Protein AF-0000000084688239 (afdb_homodimer)

Foldseek 3Di:
DDDDDDPLCVLLQAAPFDDPVDDFDLLLQAQAQEEEEVLLFFLNVLLLLSNVLSHHQYEYEEQPPVSQVVSQVVSCVVRVRPRYYYQYADLLDLVRVVVSQVVSLVSRPQSAHAEYELDWAAADQFCPVPQDDPPDPDGDDGDLPRLSGLAVSSVSSVVVLLVGLLVGPPDDFFHLPDDLSDNGHSEYEYEAAVLLVDPDPNHVSNSVSRVNSVVVLQVCSLACSLSRHFYEYEHEYQAPGPRDDPVRCVVCVVFDHFYSVQVSVVVSRRSSGSSRGSWYKYFTQQAQFDQPPVRDTDGDTDPVRPPGHHPSHRMDTDCSCCVVPPDPVSSVVSVVSSVD/DDDDDDPLCVLLQAAPFDDPPDDFDLLLQAQAQEEEEVLLDFLNVLLLLSNVLSHHQYEYEEQPPVSQVVSQVVSCVVRVRPRYYYQYADLLDLVRVVVSLVVSLVSRPQSAHAEYELDWAAADQFCPVPQDDPPDPDGDDGDLVRLSGLAVSSVSSVVVLLVGLLVGPPDDFFHLPDDLSDNGHSEYEYEAAVLLVDDDPNHVSNSVSRVNSVVVLQVCSLACSLSRHFYEYEHEYQAPGPRDDPVRCVVCVVFAHFYSVQVSVVVSRRSSGSSRGSWYKYFTQQAQFDQPPVRDTDGDTDPVRPPGHHPSHRMDTDCSCCVVPPDPVSSVVSVVSSVD

Radius of gyration: 24.52 Å; Cα contacts (8 Å, |Δi|>4): 1615; chains: 2; bounding box: 52×72×62 Å

InterPro domains:
  IPR002347 Short-chain dehydrogenase/reductase SDR [PF00106] (33-244)
  IPR002347 Short-chain dehydrogenase/reductase SDR [PR00081] (33-50)
  IPR002347 Short-chain dehydrogenase/reductase SDR [PR00081] (111-122)
  IPR002347 Short-chain dehydrogenase/reductase SDR [PR00081] (206-225)
  IPR002347 Short-chain dehydrogenase/reductase SDR [PR00081] (227-244)
  IPR020904 Short-chain dehydrogenase/reductase, conserved site [PS00061] (193-221)
  IPR036291 NAD(P)-binding domain superfamily [SSF51735] (30-275)

Secondary structure (DSSP, 8-state):
------HHHHHTTPPPPP-TTS---GGGGTT-EEEEETTTSHHHHHHHHHHHHTT-EEEEEES-HHHHHHHHHHHHHHH--S-EEEEE--TT-HHHHHHHHHHHHHH-TTSS-SEEEE---------TT----TT-SSPPPPP-HHHIIIIIHHHHHHHHHHHHGGG-TT-----TTS-TT-S---EEEEE--GGGTS--TT-HHHHHHHHHHHHHHHHHTTTGGGGT-EEEEEEE-SB--TTS-HHHHHHHHTT-PBPHHHHHHHHHHHHH-TT--S-EEEE-SS-EEEE-TTS-EEEE-GGGGTT----SSSEEEESTTTTTT--HHHHHHHHHHHH-/------HHHHHTTPPPPP-TTS---GGGGTT-EEEEETTTSHHHHHHHHHHHHTT-EEEEEES-HHHHHHHHHHHHHHH--S-EEEEE--TT-HHHHHHHHHHHHHH-TTSS-SEEEE---------TT----TTSSSPPPPP-HHHIIIIIHHHHHHHHHHHHGGG-TT-----TTS-TT-S---EEEEE--GGGTS--TT-HHHHHHHHHHHHHHHHHTTTGGGGT-EEEEEEE-SB--TTS-HHHHHHHGGG-PBPHHHHHHHHHHHHH-TT--S-EEEE-SS-EEEE-TTS-EEEE-GGGGTT----SSSEEEESTTTTTT--HHHHHHHHHHHH-

pLDDT: mean 81.35, std 19.25, range [36.06, 98.94]

Sequence (680 aa):
MTYQPNATQQIARQSPPVDLTRPCHDSWVKGRHILITGGASGFGAGFARRWAAAGASVVIGDVNSQNGEKLVHDLREQLGNPNVHFVRCDVTDWDSQVRFFKEAIKLSPHGGIDTVVANAGIAKEDCLAKPGDLGIDEPPRPDFQITDVNLYGVLYTVHLAMYYLPRNPGSTPSTPDRDPTTTRDRHILLIGSMASLAPICIQPQYSAAKHGVLGVFRSLRTSTFVEGVRTNMLCPYFIETPILTRPARVLLAGSGLGRVEDVVEAATRFTADSSICGRALCIGPPAKAMRAADGQLIPVFGDDAQDKSGPETGIWEVYGDDFEAVEAWTRRWVELLCTAMTYQPNATQQIARQSPPVDLTRPCHDSWVKGRHILITGGASGFGAGFARRWAAAGASVVIGDVNSQNGEKLVHDLREQLGNPNVHFVRCDVTDWDSQVRFFKEAIKLSPHGGIDTVVANAGIAKEDCLAKPGDLGIDEPPRPDFQITDVNLYGVLYTVHLAMYYLPRNPGSTPSTPDRDPTTTRDRHILLIGSMASLAPICIQPQYSAAKHGVLGVFRSLRTSTFVEGVRTNMLCPYFIETPILTRPARVLLAGSGLGRVEDVVEAATRFTADSSICGRALCIGPPAKAMRAADGQLIPVFGDDAQDKSGPETGIWEVYGDDFEAVEAWTRRWVELLCTA

Organism: Botryosphaeria parva (strain UCR-NP2) (NCBI:txid1287680)

Solvent-accessible surface area (backbone atoms only — not comparable to full-atom values): 33852 Å² total; per-residue (Å²): 131,81,89,74,78,52,72,54,32,56,67,30,38,42,29,75,81,85,60,83,83,53,88,74,58,63,63,29,32,33,72,21,32,34,39,27,32,33,18,50,42,67,65,29,29,48,42,50,52,53,44,42,71,32,47,18,28,33,36,30,21,20,71,52,52,68,51,24,48,51,52,31,53,51,47,30,68,73,63,70,43,82,50,48,42,62,39,67,21,44,54,69,37,69,68,36,41,52,50,38,53,53,50,45,32,71,68,26,93,72,62,30,42,21,32,40,31,46,50,42,64,66,56,73,92,51,48,48,80,50,46,64,71,84,84,50,96,62,69,66,82,72,81,52,62,45,33,35,34,37,27,53,12,40,52,52,49,47,24,52,42,50,55,44,28,69,62,16,63,91,41,64,67,49,39,41,82,42,67,35,65,50,53,55,35,23,38,40,39,41,58,45,25,41,41,37,76,42,57,32,52,65,26,35,46,53,14,14,14,23,10,15,42,46,19,32,49,44,4,40,29,41,40,33,47,81,59,14,36,30,33,36,36,37,19,50,28,65,46,81,37,92,44,52,50,69,73,56,44,62,67,38,59,79,62,52,55,16,56,61,66,56,49,38,50,53,50,44,44,55,67,18,34,51,22,62,18,48,47,33,38,33,29,31,36,64,26,26,17,37,64,35,63,38,48,44,68,37,60,26,50,67,83,70,17,72,84,37,79,31,63,71,51,34,61,46,77,44,76,80,53,53,60,75,71,43,42,57,60,34,41,50,45,36,54,47,58,71,73,100,131,81,88,75,77,52,72,55,31,57,67,30,38,42,29,76,81,85,62,84,85,52,87,73,59,63,63,27,33,33,70,20,30,35,39,27,32,33,17,49,44,67,65,28,31,48,42,50,54,54,43,40,71,32,49,18,28,34,37,28,21,18,71,53,52,68,51,24,48,51,52,32,51,51,47,29,68,73,63,71,42,83,50,48,43,62,41,67,21,43,54,69,36,68,69,36,42,51,49,37,53,54,51,45,33,73,68,26,94,72,61,30,40,20,31,40,33,47,50,41,66,66,56,71,92,51,49,50,79,50,44,64,72,83,84,50,97,62,71,66,83,71,82,54,63,45,31,34,35,37,27,53,14,40,52,54,50,47,24,52,42,52,54,45,28,68,62,15,62,90,41,62,67,50,38,42,82,43,65,34,66,50,52,56,37,22,37,40,39,40,58,45,24,41,42,37,77,42,58,33,55,65,26,35,45,54,13,13,15,23,10,14,42,46,19,31,49,46,4,41,30,41,40,32,47,81,60,15,36,30,33,35,36,38,19,51,26,65,45,81,37,91,44,52,49,68,74,54,45,62,68,39,60,77,61,52,54,16,55,64,66,56,50,38,49,54,50,45,45,56,66,20,32,52,21,62,18,48,47,32,38,35,28,29,35,65,26,27,18,37,64,37,68,20,50,43,68,36,60,26,48,67,83,69,18,74,86,37,80,32,63,73,51,35,60,47,75,46,76,81,54,53,60,74,69,43,41,56,61,35,42,50,46,37,54,46,57,71,72,99

Structure (mmCIF, N/CA/C/O backbone):
data_AF-0000000084688239-model_v1
#
loop_
_entity.id
_entity.type
_entity.pdbx_description
1 polymer 'Putative short chain alcohol dehydrogenase protein'
#
loop_
_atom_site.group_PDB
_atom_site.id
_atom_site.type_symbol
_atom_site.label_atom_id
_atom_site.label_alt_id
_atom_site.label_comp_id
_atom_site.label_asym_id
_atom_site.label_entity_id
_atom_site.label_seq_id
_atom_site.pdbx_PDB_ins_code
_atom_site.Cartn_x
_atom_site.Cartn_y
_atom_site.Cartn_z
_atom_site.occupancy
_atom_site.B_iso_or_equiv
_atom_site.auth_seq_id
_atom_site.auth_comp_id
_atom_site.auth_asym_id
_atom_site.auth_atom_id
_atom_site.pdbx_PDB_model_num
ATOM 1 N N . MET A 1 1 ? -0.02 -3.23 -34.844 1 37.38 1 MET A N 1
ATOM 2 C CA . MET A 1 1 ? 1.356 -2.811 -34.625 1 37.38 1 MET A CA 1
ATOM 3 C C . MET A 1 1 ? 2.072 -3.801 -33.688 1 37.38 1 MET A C 1
ATOM 5 O O . MET A 1 1 ? 1.479 -4.32 -32.75 1 37.38 1 MET A O 1
ATOM 9 N N . THR A 1 2 ? 3.062 -4.461 -34.125 1 55.75 2 THR A N 1
ATOM 10 C CA . THR A 1 2 ? 3.893 -5.461 -33.469 1 55.75 2 THR A CA 1
ATOM 11 C C . THR A 1 2 ? 4.434 -4.93 -32.156 1 55.75 2 THR A C 1
ATOM 13 O O . THR A 1 2 ? 4.934 -3.805 -32.062 1 55.75 2 THR A O 1
ATOM 16 N N . TYR A 1 3 ? 4.074 -5.543 -31.062 1 65.62 3 TYR A N 1
ATOM 17 C CA . TYR A 1 3 ? 4.594 -5.191 -29.734 1 65.62 3 TYR A CA 1
ATOM 18 C C . TYR A 1 3 ? 6.117 -5.16 -29.75 1 65.62 3 TYR A C 1
ATOM 20 O O . TYR A 1 3 ? 6.762 -6.109 -30.203 1 65.62 3 TYR A O 1
ATOM 28 N N . GLN A 1 4 ? 6.707 -3.955 -29.484 1 68.06 4 GLN A N 1
ATOM 29 C CA . GLN A 1 4 ? 8.148 -3.82 -29.328 1 68.06 4 GLN A CA 1
ATOM 30 C C . GLN A 1 4 ? 8.516 -3.365 -27.922 1 68.06 4 GLN A C 1
ATOM 32 O O . GLN A 1 4 ? 8.281 -2.209 -27.562 1 68.06 4 GLN A O 1
ATOM 37 N N . PRO A 1 5 ? 9.039 -4.375 -27.188 1 68.44 5 PRO A N 1
ATOM 38 C CA . PRO A 1 5 ? 9.391 -3.988 -25.812 1 68.44 5 PRO A CA 1
ATOM 39 C C . PRO A 1 5 ? 10.586 -3.031 -25.766 1 68.44 5 PRO A C 1
ATOM 41 O O . PRO A 1 5 ? 11.5 -3.137 -26.578 1 68.44 5 PRO A O 1
ATOM 44 N N . ASN A 1 6 ? 10.5 -2.078 -24.875 1 65.75 6 ASN A N 1
ATOM 45 C CA . ASN A 1 6 ? 11.672 -1.233 -24.641 1 65.75 6 ASN A CA 1
ATOM 46 C C . ASN A 1 6 ? 12.734 -1.957 -23.828 1 65.75 6 ASN A C 1
ATOM 48 O O . ASN A 1 6 ? 12.555 -3.113 -23.453 1 65.75 6 ASN A O 1
ATOM 52 N N . ALA A 1 7 ? 13.875 -1.356 -23.594 1 62.69 7 ALA A N 1
ATOM 53 C CA . ALA A 1 7 ? 15.031 -1.979 -22.953 1 62.69 7 ALA A CA 1
ATOM 54 C C . ALA A 1 7 ? 14.703 -2.424 -21.531 1 62.69 7 ALA A C 1
ATOM 56 O O . ALA A 1 7 ? 15.109 -3.506 -21.109 1 62.69 7 ALA A O 1
ATOM 57 N N . THR A 1 8 ? 13.984 -1.6 -20.828 1 65.75 8 THR A N 1
ATOM 58 C CA . THR A 1 8 ? 13.641 -1.921 -19.453 1 65.75 8 THR A CA 1
ATOM 59 C C . THR A 1 8 ? 12.719 -3.137 -19.391 1 65.75 8 THR A C 1
ATOM 61 O O . THR A 1 8 ? 12.883 -4.004 -18.531 1 65.75 8 THR A O 1
ATOM 64 N N . GLN A 1 9 ? 11.812 -3.139 -20.281 1 70.19 9 GLN A N 1
ATOM 65 C CA . GLN A 1 9 ? 10.898 -4.273 -20.359 1 70.19 9 GLN A CA 1
ATOM 66 C C . GLN A 1 9 ? 11.648 -5.566 -20.672 1 70.19 9 GLN A C 1
ATOM 68 O O . GLN A 1 9 ? 11.336 -6.621 -20.109 1 70.19 9 GLN A O 1
ATOM 73 N N . GLN A 1 10 ? 12.617 -5.441 -21.469 1 71.19 10 GLN A N 1
ATOM 74 C CA . GLN A 1 10 ? 13.414 -6.605 -21.844 1 71.19 10 GLN A CA 1
ATOM 75 C C . GLN A 1 10 ? 14.242 -7.105 -20.672 1 71.19 10 GLN A C 1
ATOM 77 O O . GLN A 1 10 ? 14.273 -8.305 -20.391 1 71.19 10 GLN A O 1
ATOM 82 N N . ILE A 1 11 ? 14.789 -6.133 -19.984 1 68.25 11 ILE A N 1
ATOM 83 C CA . ILE A 1 11 ? 15.648 -6.504 -18.859 1 68.25 11 ILE A CA 1
ATOM 84 C C . ILE A 1 11 ? 14.805 -7.113 -17.75 1 68.25 11 ILE A C 1
ATOM 86 O O . ILE A 1 11 ? 15.195 -8.117 -17.141 1 68.25 11 ILE A O 1
ATOM 90 N N . ALA A 1 12 ? 13.656 -6.562 -17.547 1 74.06 12 ALA A N 1
ATOM 91 C CA . ALA A 1 12 ? 12.766 -7.035 -16.484 1 74.06 12 ALA A CA 1
ATOM 92 C C . ALA A 1 12 ? 12.016 -8.289 -16.922 1 74.06 12 ALA A C 1
ATOM 94 O O . ALA A 1 12 ? 11.273 -8.883 -16.125 1 74.06 12 ALA A O 1
ATOM 95 N N . ARG A 1 13 ? 12.195 -8.672 -18.188 1 81.69 13 ARG A N 1
ATOM 96 C CA . ARG A 1 13 ? 11.555 -9.859 -18.75 1 81.69 13 ARG A CA 1
ATOM 97 C C . ARG A 1 13 ? 10.039 -9.766 -18.656 1 81.69 13 ARG A C 1
ATOM 99 O O . ARG A 1 13 ? 9.367 -10.734 -18.281 1 81.69 13 ARG A O 1
ATOM 106 N N . GLN A 1 14 ? 9.547 -8.578 -18.828 1 84.62 14 GLN A N 1
ATOM 107 C CA . GLN A 1 14 ? 8.094 -8.422 -18.906 1 84.62 14 GLN A CA 1
ATOM 108 C C . GLN A 1 14 ? 7.566 -8.945 -20.25 1 84.62 14 GLN A C 1
ATOM 110 O O . GLN A 1 14 ? 8.109 -8.625 -21.297 1 84.62 14 GLN A O 1
ATOM 115 N N . SER A 1 15 ? 6.586 -9.742 -20.203 1 89.88 15 SER A N 1
ATOM 116 C CA . SER A 1 15 ? 6 -10.281 -21.422 1 89.88 15 SER A CA 1
ATOM 117 C C . SER A 1 15 ? 5.215 -9.211 -22.172 1 89.88 15 SER A C 1
ATOM 119 O O . SER A 1 15 ? 4.926 -8.148 -21.625 1 89.88 15 SER A O 1
ATOM 121 N N . PRO A 1 16 ? 4.891 -9.484 -23.438 1 82.56 16 PRO A N 1
ATOM 122 C CA . PRO A 1 16 ? 3.959 -8.594 -24.141 1 82.56 16 PRO A CA 1
ATOM 123 C C . PRO A 1 16 ? 2.604 -8.5 -23.438 1 82.56 16 PRO A C 1
ATOM 125 O O . PRO A 1 16 ? 2.312 -9.289 -22.531 1 82.56 16 PRO A O 1
ATOM 128 N N . PRO A 1 17 ? 1.849 -7.508 -23.766 1 78.69 17 PRO A N 1
ATOM 129 C CA . PRO A 1 17 ? 0.511 -7.41 -23.188 1 78.69 17 PRO A CA 1
ATOM 130 C C . PRO A 1 17 ? -0.279 -8.711 -23.281 1 78.69 17 PRO A C 1
ATOM 132 O O . PRO A 1 17 ? -0.114 -9.461 -24.25 1 78.69 17 PRO A O 1
ATOM 135 N N . VAL A 1 18 ? -1.063 -8.914 -22.281 1 81.75 18 VAL A N 1
ATOM 136 C CA . VAL A 1 18 ? -1.852 -10.141 -22.25 1 81.75 18 VAL A CA 1
ATOM 137 C C . VAL A 1 18 ? -2.879 -10.125 -23.375 1 81.75 18 VAL A C 1
ATOM 139 O O . VAL A 1 18 ? -3.656 -9.172 -23.5 1 81.75 18 VAL A O 1
ATOM 142 N N . ASP A 1 19 ? -2.807 -11.109 -24.219 1 77 19 ASP A N 1
ATOM 143 C CA . ASP A 1 19 ? -3.775 -11.281 -25.297 1 77 19 ASP A CA 1
ATOM 144 C C . ASP A 1 19 ? -4.895 -12.234 -24.875 1 77 19 ASP A C 1
ATOM 146 O O . ASP A 1 19 ? -4.73 -13.453 -24.938 1 77 19 ASP A O 1
ATOM 150 N N . LEU A 1 20 ? -5.992 -11.68 -24.547 1 76.12 20 LEU A N 1
ATOM 151 C CA . LEU A 1 20 ? -7.102 -12.461 -24 1 76.12 20 LEU A CA 1
ATOM 152 C C . LEU A 1 20 ? -7.812 -13.234 -25.094 1 76.12 20 LEU A C 1
ATOM 154 O O . LEU A 1 20 ? -8.648 -14.102 -24.812 1 76.12 20 LEU A O 1
ATOM 158 N N . THR A 1 21 ? -7.512 -12.961 -26.312 1 73.75 21 THR A N 1
ATOM 159 C CA . THR A 1 21 ? -8.125 -13.672 -27.422 1 73.75 21 THR A CA 1
ATOM 160 C C . THR A 1 21 ? -7.383 -14.969 -27.719 1 73.75 21 THR A C 1
ATOM 162 O O . THR A 1 21 ? -7.895 -15.836 -28.438 1 73.75 21 THR A O 1
ATOM 165 N N . ARG A 1 22 ? -6.195 -15.086 -27.203 1 78.5 22 ARG A N 1
ATOM 166 C CA . ARG A 1 22 ? -5.426 -16.312 -27.406 1 78.5 22 ARG A CA 1
ATOM 167 C C . ARG A 1 22 ? -5.949 -17.438 -26.516 1 78.5 22 ARG A C 1
ATOM 169 O O . ARG A 1 22 ? -6.312 -17.203 -25.359 1 78.5 22 ARG A O 1
ATOM 176 N N . PRO A 1 23 ? -6.004 -18.516 -27.078 1 77.75 23 PRO A N 1
ATOM 177 C CA . PRO A 1 23 ? -6.496 -19.641 -26.281 1 77.75 23 PRO A CA 1
ATOM 178 C C . PRO A 1 23 ? -5.617 -19.922 -25.062 1 77.75 23 PRO A C 1
ATOM 180 O O . PRO A 1 23 ? -4.395 -19.766 -25.125 1 77.75 23 PRO A O 1
ATOM 183 N N . CYS A 1 24 ? -6.172 -20.109 -23.953 1 82 24 CYS A N 1
ATOM 184 C CA . CYS A 1 24 ? -5.539 -20.625 -22.75 1 82 24 CYS A CA 1
ATOM 185 C C . CYS A 1 24 ? -6.141 -21.969 -22.344 1 82 24 CYS A C 1
ATOM 187 O O . CYS A 1 24 ? -7.359 -22.094 -22.203 1 82 24 CYS A O 1
ATOM 189 N N . HIS A 1 25 ? -5.211 -22.969 -22.281 1 90.81 25 HIS A N 1
ATOM 190 C CA . HIS A 1 25 ? -5.711 -24.312 -22 1 90.81 25 HIS A CA 1
ATOM 191 C C . HIS A 1 25 ? -5.508 -24.688 -20.547 1 90.81 25 HIS A C 1
ATOM 193 O O . HIS A 1 25 ? -4.387 -24.625 -20.031 1 90.81 25 HIS A O 1
ATOM 199 N N . ASP A 1 26 ? -6.492 -25.172 -19.922 1 93 26 ASP A N 1
ATOM 200 C CA . ASP A 1 26 ? -6.445 -25.594 -18.516 1 93 26 ASP A CA 1
ATOM 201 C C . ASP A 1 26 ? -5.398 -26.688 -18.312 1 93 26 ASP A C 1
ATOM 203 O O . ASP A 1 26 ? -4.805 -26.781 -17.234 1 93 26 ASP A O 1
ATOM 207 N N . SER A 1 27 ? -5.219 -27.469 -19.359 1 93.81 27 SER A N 1
ATOM 208 C CA . SER A 1 27 ? -4.34 -28.625 -19.25 1 93.81 27 SER A CA 1
ATOM 209 C C . SER A 1 27 ? -2.898 -28.203 -18.984 1 93.81 27 SER A C 1
ATOM 211 O O . SER A 1 27 ? -2.066 -29.016 -18.594 1 93.81 27 SER A O 1
ATOM 213 N N . TRP A 1 28 ? -2.629 -26.938 -19.188 1 95 28 TRP A N 1
ATOM 214 C CA . TRP A 1 28 ? -1.265 -26.453 -19.016 1 95 28 TRP A CA 1
ATOM 215 C C . TRP A 1 28 ? -0.896 -26.391 -17.531 1 95 28 TRP A C 1
ATOM 217 O O . TRP A 1 28 ? 0.28 -26.266 -17.188 1 95 28 TRP A O 1
ATOM 227 N N . VAL A 1 29 ? -1.842 -26.578 -16.609 1 96.81 29 VAL A N 1
ATOM 228 C CA . VAL A 1 29 ? -1.527 -26.594 -15.18 1 96.81 29 VAL A CA 1
ATOM 229 C C . VAL A 1 29 ? -1.367 -28.031 -14.695 1 96.81 29 VAL A C 1
ATOM 231 O O . VAL A 1 29 ? -1.062 -28.266 -13.523 1 96.81 29 VAL A O 1
ATOM 234 N N . LYS A 1 30 ? -1.626 -29.016 -15.625 1 96.81 30 LYS A N 1
ATOM 235 C CA . LYS A 1 30 ? -1.536 -30.422 -15.227 1 96.81 30 LYS A CA 1
ATOM 236 C C . LYS A 1 30 ? -0.153 -30.75 -14.672 1 96.81 30 LYS A C 1
ATOM 238 O O . LYS A 1 30 ? 0.863 -30.422 -15.289 1 96.81 30 LYS A O 1
ATOM 243 N N . GLY A 1 31 ? -0.147 -31.328 -13.461 1 97 31 GLY A N 1
ATOM 244 C CA . GLY A 1 31 ? 1.093 -31.781 -12.844 1 97 31 GLY A CA 1
ATOM 245 C C . GLY A 1 31 ? 1.799 -30.688 -12.062 1 97 31 GLY A C 1
ATOM 246 O O . GLY A 1 31 ? 2.789 -30.938 -11.375 1 97 31 GLY A O 1
ATOM 247 N N . ARG A 1 32 ? 1.338 -29.453 -12.203 1 98.06 32 ARG A N 1
ATOM 248 C CA . ARG A 1 32 ? 1.905 -28.391 -11.398 1 98.06 32 ARG A CA 1
ATOM 249 C C . ARG A 1 32 ? 1.442 -28.484 -9.945 1 98.06 32 ARG A C 1
ATOM 251 O O . ARG A 1 32 ? 0.346 -28.984 -9.672 1 98.06 32 ARG A O 1
ATOM 258 N N . HIS A 1 33 ? 2.303 -28.094 -9.047 1 98.75 33 HIS A N 1
ATOM 259 C CA . HIS A 1 33 ? 1.994 -28.031 -7.625 1 98.75 33 HIS A CA 1
ATOM 260 C C . HIS A 1 33 ? 1.749 -26.594 -7.176 1 98.75 33 HIS A C 1
ATOM 262 O O . HIS A 1 33 ? 2.67 -25.781 -7.168 1 98.75 33 HIS A O 1
ATOM 268 N N . ILE A 1 34 ? 0.496 -26.266 -6.836 1 98.88 34 ILE A N 1
ATOM 269 C CA . ILE A 1 34 ? 0.045 -24.891 -6.66 1 98.88 34 ILE A CA 1
ATOM 270 C C . ILE A 1 34 ? -0.42 -24.672 -5.223 1 98.88 34 ILE A C 1
ATOM 272 O O . ILE A 1 34 ? -1.245 -25.438 -4.711 1 98.88 34 ILE A O 1
ATOM 276 N N . LEU A 1 35 ? 0.142 -23.688 -4.582 1 98.94 35 LEU A N 1
ATOM 277 C CA . LEU A 1 35 ? -0.254 -23.266 -3.238 1 98.94 35 LEU A CA 1
ATOM 278 C C . LEU A 1 35 ? -1.201 -22.078 -3.291 1 98.94 35 LEU A C 1
ATOM 280 O O . LEU A 1 35 ? -0.953 -21.109 -4.02 1 98.94 35 LEU A O 1
ATOM 284 N N . ILE A 1 36 ? -2.299 -22.156 -2.529 1 98.88 36 ILE A N 1
ATOM 285 C CA . ILE A 1 36 ? -3.277 -21.078 -2.48 1 98.88 36 ILE A CA 1
ATOM 286 C C . ILE A 1 36 ? -3.561 -20.703 -1.028 1 98.88 36 ILE A C 1
ATOM 288 O O . ILE A 1 36 ? -4.125 -21.5 -0.274 1 98.88 36 ILE A O 1
ATOM 292 N N . THR A 1 37 ? -3.182 -19.547 -0.592 1 98.81 37 THR A N 1
ATOM 293 C CA . THR A 1 37 ? -3.66 -19.062 0.7 1 98.81 37 THR A CA 1
ATOM 294 C C . THR A 1 37 ? -5.098 -18.562 0.594 1 98.81 37 THR A C 1
ATOM 296 O O . THR A 1 37 ? -5.504 -18.047 -0.444 1 98.81 37 THR A O 1
ATOM 299 N N . GLY A 1 38 ? -5.832 -18.703 1.72 1 97.62 38 GLY A N 1
ATOM 300 C CA . GLY A 1 38 ? -7.242 -18.359 1.64 1 97.62 38 GLY A CA 1
ATOM 301 C C . GLY A 1 38 ? -8.008 -19.188 0.621 1 97.62 38 GLY A C 1
ATOM 302 O O . GLY A 1 38 ? -8.82 -18.656 -0.131 1 97.62 38 GLY A O 1
ATOM 303 N N . GLY A 1 39 ? -7.73 -20.422 0.591 1 97.12 39 GLY A N 1
ATOM 304 C CA . GLY A 1 39 ? -8.227 -21.25 -0.503 1 97.12 39 GLY A CA 1
ATOM 305 C C . GLY A 1 39 ? -9.555 -21.906 -0.2 1 97.12 39 GLY A C 1
ATOM 306 O O . GLY A 1 39 ? -10.133 -22.578 -1.059 1 97.12 39 GLY A O 1
ATOM 307 N N . ALA A 1 40 ? -10.125 -21.688 0.981 1 96.31 40 ALA A N 1
ATOM 308 C CA . ALA A 1 40 ? -11.305 -22.438 1.385 1 96.31 40 ALA A CA 1
ATOM 309 C C . ALA A 1 40 ? -12.586 -21.75 0.94 1 96.31 40 ALA A C 1
ATOM 311 O O . ALA A 1 40 ? -13.68 -22.297 1.097 1 96.31 40 ALA A O 1
ATOM 312 N N . SER A 1 41 ? -12.469 -20.516 0.385 1 91.56 41 SER A N 1
ATOM 313 C CA . SER A 1 41 ? -13.664 -19.797 -0.039 1 91.56 41 SER A CA 1
ATOM 314 C C . SER A 1 41 ? -13.344 -18.812 -1.169 1 91.56 41 SER A C 1
ATOM 316 O O . SER A 1 41 ? -12.188 -18.672 -1.562 1 91.56 41 SER A O 1
ATOM 318 N N . GLY A 1 42 ? -14.391 -18.328 -1.75 1 90.94 42 GLY A N 1
ATOM 319 C CA . GLY A 1 42 ? -14.25 -17.25 -2.713 1 90.94 42 GLY A CA 1
ATOM 320 C C . GLY A 1 42 ? -13.406 -17.625 -3.914 1 90.94 42 GLY A C 1
ATOM 321 O O . GLY A 1 42 ? -13.594 -18.688 -4.508 1 90.94 42 GLY A O 1
ATOM 322 N N . PHE A 1 43 ? -12.531 -16.688 -4.242 1 92.94 43 PHE A N 1
ATOM 323 C CA . PHE A 1 43 ? -11.68 -16.891 -5.406 1 92.94 43 PHE A CA 1
ATOM 324 C C . PHE A 1 43 ? -10.789 -18.109 -5.219 1 92.94 43 PHE A C 1
ATOM 326 O O . PHE A 1 43 ? -10.617 -18.906 -6.141 1 92.94 43 PHE A O 1
ATOM 333 N N . GLY A 1 44 ? -10.297 -18.25 -3.982 1 96.62 44 GLY A N 1
ATOM 334 C CA . GLY A 1 44 ? -9.398 -19.359 -3.707 1 96.62 44 GLY A CA 1
ATOM 335 C C . GLY A 1 44 ? -10.031 -20.719 -3.957 1 96.62 44 GLY A C 1
ATOM 336 O O . GLY A 1 44 ? -9.414 -21.594 -4.562 1 96.62 44 GLY A O 1
ATOM 337 N N . ALA A 1 45 ? -11.227 -20.828 -3.498 1 96.75 45 ALA A N 1
ATOM 338 C CA . ALA A 1 45 ? -11.945 -22.078 -3.742 1 96.75 45 ALA A CA 1
ATOM 339 C C . ALA A 1 45 ? -12.18 -22.297 -5.234 1 96.75 45 ALA A C 1
ATOM 341 O O . ALA A 1 45 ? -12.086 -23.422 -5.727 1 96.75 45 ALA A O 1
ATOM 342 N N . GLY A 1 46 ? -12.492 -21.188 -5.926 1 96.44 46 GLY A N 1
ATOM 343 C CA . GLY A 1 46 ? -12.672 -21.266 -7.367 1 96.44 46 GLY A CA 1
ATOM 344 C C . GLY A 1 46 ? -11.414 -21.688 -8.102 1 96.44 46 GLY A C 1
ATOM 345 O O . GLY A 1 46 ? -11.469 -22.516 -9.016 1 96.44 46 GLY A O 1
ATOM 346 N N . PHE A 1 47 ? -10.266 -21.156 -7.695 1 98.06 47 PHE A N 1
ATOM 347 C CA . PHE A 1 47 ? -8.984 -21.562 -8.258 1 98.06 47 PHE A CA 1
ATOM 348 C C . PHE A 1 47 ? -8.734 -23.047 -8.039 1 98.06 47 PHE A C 1
ATOM 350 O O . PHE A 1 47 ? -8.414 -23.781 -8.977 1 98.06 47 PHE A O 1
ATOM 357 N N . ALA A 1 48 ? -8.93 -23.453 -6.766 1 98.44 48 ALA A N 1
ATOM 358 C CA . ALA A 1 48 ? -8.664 -24.844 -6.391 1 98.44 48 ALA A CA 1
ATOM 359 C C . ALA A 1 48 ? -9.516 -25.797 -7.219 1 98.44 48 ALA A C 1
ATOM 361 O O . ALA A 1 48 ? -9.008 -26.797 -7.734 1 98.44 48 ALA A O 1
ATOM 362 N N . ARG A 1 49 ? -10.766 -25.516 -7.375 1 98.19 49 ARG A N 1
ATOM 363 C CA . ARG A 1 49 ? -11.68 -26.375 -8.117 1 98.19 49 ARG A CA 1
ATOM 364 C C . ARG A 1 49 ? -11.242 -26.5 -9.578 1 98.19 49 ARG A C 1
ATOM 366 O O . ARG A 1 49 ? -11.133 -27.625 -10.094 1 98.19 49 ARG A O 1
ATOM 373 N N . ARG A 1 50 ? -10.961 -25.422 -10.172 1 97.94 50 ARG A N 1
ATOM 374 C CA . ARG A 1 50 ? -10.656 -25.422 -11.602 1 97.94 50 ARG A CA 1
ATOM 375 C C . ARG A 1 50 ? -9.305 -26.078 -11.875 1 97.94 50 ARG A C 1
ATOM 377 O O . ARG A 1 50 ? -9.188 -26.906 -12.773 1 97.94 50 ARG A O 1
ATOM 384 N N . TRP A 1 51 ? -8.312 -25.75 -11.117 1 98.38 51 TRP A N 1
ATOM 385 C CA . TRP A 1 51 ? -6.957 -26.234 -11.383 1 98.38 51 TRP A CA 1
ATOM 386 C C . TRP A 1 51 ? -6.816 -27.703 -10.992 1 98.38 51 TRP A C 1
ATOM 388 O O . TRP A 1 51 ? -6.133 -28.469 -11.68 1 98.38 51 TRP A O 1
ATOM 398 N N . ALA A 1 52 ? -7.523 -28.125 -9.914 1 98.56 52 ALA A N 1
ATOM 399 C CA . ALA A 1 52 ? -7.547 -29.547 -9.57 1 98.56 52 ALA A CA 1
ATOM 400 C C . ALA A 1 52 ? -8.227 -30.375 -10.656 1 98.56 52 ALA A C 1
ATOM 402 O O . ALA A 1 52 ? -7.77 -31.469 -11 1 98.56 52 ALA A O 1
ATOM 403 N N . ALA A 1 53 ? -9.297 -29.859 -11.188 1 98.19 53 ALA A N 1
ATOM 404 C CA . ALA A 1 53 ? -10.016 -30.547 -12.258 1 98.19 53 ALA A CA 1
ATOM 405 C C . ALA A 1 53 ? -9.141 -30.688 -13.5 1 98.19 53 ALA A C 1
ATOM 407 O O . ALA A 1 53 ? -9.297 -31.656 -14.266 1 98.19 53 ALA A O 1
ATOM 408 N N . ALA A 1 54 ? -8.211 -29.812 -13.633 1 97.56 54 ALA A N 1
ATOM 409 C CA . ALA A 1 54 ? -7.312 -29.828 -14.781 1 97.56 54 ALA A CA 1
ATOM 410 C C . ALA A 1 54 ? -6.086 -30.688 -14.508 1 97.56 54 ALA A C 1
ATOM 412 O O . ALA A 1 54 ? -5.195 -30.797 -15.352 1 97.56 54 ALA A O 1
ATOM 413 N N . GLY A 1 55 ? -5.992 -31.25 -13.297 1 97.44 55 GLY A N 1
ATOM 414 C CA . GLY A 1 55 ? -4.953 -32.219 -13.008 1 97.44 55 GLY A CA 1
ATOM 415 C C . GLY A 1 55 ? -3.809 -31.656 -12.195 1 97.44 55 GLY A C 1
ATOM 416 O O . GLY A 1 55 ? -2.797 -32.312 -11.977 1 97.44 55 GLY A O 1
ATOM 417 N N . ALA A 1 56 ? -3.922 -30.453 -11.727 1 98.31 56 ALA A N 1
ATOM 418 C CA . ALA A 1 56 ? -2.891 -29.875 -10.867 1 98.31 56 ALA A CA 1
ATOM 419 C C . ALA A 1 56 ? -2.936 -30.469 -9.469 1 98.31 56 ALA A C 1
ATOM 421 O O . ALA A 1 56 ? -3.988 -30.938 -9.016 1 98.31 56 ALA A O 1
ATOM 422 N N . SER A 1 57 ? -1.786 -30.594 -8.844 1 98.62 57 SER A N 1
ATOM 423 C CA . SER A 1 57 ? -1.703 -30.75 -7.398 1 98.62 57 SER A CA 1
ATOM 424 C C . SER A 1 57 ? -1.925 -29.438 -6.676 1 98.62 57 SER A C 1
ATOM 426 O O . SER A 1 57 ? -1.255 -28.438 -6.969 1 98.62 57 SER A O 1
ATOM 428 N N . VAL A 1 58 ? -2.885 -29.375 -5.773 1 98.81 58 VAL A N 1
ATOM 429 C CA . VAL A 1 58 ? -3.268 -28.109 -5.152 1 98.81 58 VAL A CA 1
ATOM 430 C C . VAL A 1 58 ? -3.219 -28.25 -3.633 1 98.81 58 VAL A C 1
ATOM 432 O O . VAL A 1 58 ? -3.727 -29.219 -3.074 1 98.81 58 VAL A O 1
ATOM 435 N N . VAL A 1 59 ? -2.561 -27.375 -2.959 1 98.94 59 VAL A N 1
ATOM 436 C CA . VAL A 1 59 ? -2.6 -27.266 -1.503 1 98.94 59 VAL A CA 1
ATOM 437 C C . VAL A 1 59 ? -3.264 -25.953 -1.095 1 98.94 59 VAL A C 1
ATOM 439 O O . VAL A 1 59 ? -2.771 -24.875 -1.429 1 98.94 59 VAL A O 1
ATOM 442 N N . ILE A 1 60 ? -4.371 -26.078 -0.36 1 98.62 60 ILE A N 1
ATOM 443 C CA . ILE A 1 60 ? -5.109 -24.906 0.093 1 98.62 60 ILE A CA 1
ATOM 444 C C . ILE A 1 60 ? -4.758 -24.594 1.549 1 98.62 60 ILE A C 1
ATOM 446 O O . ILE A 1 60 ? -4.777 -25.5 2.396 1 98.62 60 ILE A O 1
ATOM 450 N N . GLY A 1 61 ? -4.387 -23.391 1.816 1 98.75 61 GLY A N 1
ATOM 451 C CA . GLY A 1 61 ? -4.215 -22.891 3.168 1 98.75 61 GLY A CA 1
ATOM 452 C C . GLY A 1 61 ? -5.32 -21.938 3.592 1 98.75 61 GLY A C 1
ATOM 453 O O . GLY A 1 61 ? -5.699 -21.047 2.834 1 98.75 61 GLY A O 1
ATOM 454 N N . ASP A 1 62 ? -5.82 -22.109 4.773 1 98.56 62 ASP A N 1
ATOM 455 C CA . ASP A 1 62 ? -6.871 -21.25 5.312 1 98.56 62 ASP A CA 1
ATOM 456 C C . ASP A 1 62 ? -6.996 -21.438 6.828 1 98.56 62 ASP A C 1
ATOM 458 O O . ASP A 1 62 ? -6.562 -22.453 7.379 1 98.56 62 ASP A O 1
ATOM 462 N N . VAL A 1 63 ? -7.574 -20.453 7.473 1 98.12 63 VAL A N 1
ATOM 463 C CA . VAL A 1 63 ? -7.816 -20.578 8.906 1 98.12 63 VAL A CA 1
ATOM 464 C C . VAL A 1 63 ? -9.062 -21.422 9.148 1 98.12 63 VAL A C 1
ATOM 466 O O . VAL A 1 63 ? -9.219 -22.016 10.227 1 98.12 63 VAL A O 1
ATOM 469 N N . ASN A 1 64 ? -9.961 -21.469 8.211 1 97.62 64 ASN A N 1
ATOM 470 C CA . ASN A 1 64 ? -11.203 -22.203 8.352 1 97.62 64 ASN A CA 1
ATOM 471 C C . ASN A 1 64 ? -11.016 -23.688 7.992 1 97.62 64 ASN A C 1
ATOM 473 O O . ASN A 1 64 ? -11.258 -24.078 6.852 1 97.62 64 ASN A O 1
ATOM 477 N N . SER A 1 65 ? -10.734 -24.484 8.984 1 97.94 65 SER A N 1
ATOM 478 C CA . SER A 1 65 ? -10.445 -25.891 8.766 1 97.94 65 SER A CA 1
ATOM 479 C C . SER A 1 65 ? -11.68 -26.641 8.281 1 97.94 65 SER A C 1
ATOM 481 O O . SER A 1 65 ? -11.586 -27.516 7.418 1 97.94 65 SER A O 1
ATOM 483 N N . GLN A 1 66 ? -12.742 -26.266 8.797 1 98.06 66 GLN A N 1
ATOM 484 C CA . GLN A 1 66 ? -13.969 -26.969 8.43 1 98.06 66 GLN A CA 1
ATOM 485 C C . GLN A 1 66 ? -14.266 -26.812 6.941 1 98.06 66 GLN A C 1
ATOM 487 O O . GLN A 1 66 ? -14.461 -27.812 6.242 1 98.06 66 GLN A O 1
ATOM 492 N N . ASN A 1 67 ? -14.273 -25.594 6.453 1 97.5 67 ASN A N 1
ATOM 493 C CA . ASN A 1 67 ? -14.539 -25.328 5.047 1 97.5 67 ASN A CA 1
ATOM 494 C C . ASN A 1 67 ? -13.453 -25.906 4.148 1 97.5 67 ASN A C 1
ATOM 496 O O . ASN A 1 67 ? -13.742 -26.453 3.08 1 97.5 67 ASN A O 1
ATOM 500 N N . GLY A 1 68 ? -12.203 -25.797 4.582 1 98.38 68 GLY A N 1
ATOM 501 C CA . GLY A 1 68 ? -11.086 -26.297 3.797 1 98.38 68 GLY A CA 1
ATOM 502 C C . GLY A 1 68 ? -11.094 -27.797 3.641 1 98.38 68 GLY A C 1
ATOM 503 O O . GLY A 1 68 ? -10.938 -28.312 2.533 1 98.38 68 GLY A O 1
ATOM 504 N N . GLU A 1 69 ? -11.312 -28.516 4.723 1 98.38 69 GLU A N 1
ATOM 505 C CA . GLU A 1 69 ? -11.352 -29.984 4.691 1 98.38 69 GLU A CA 1
ATOM 506 C C . GLU A 1 69 ? -12.531 -30.484 3.869 1 98.38 69 GLU A C 1
ATOM 508 O O . GLU A 1 69 ? -12.406 -31.453 3.117 1 98.38 69 GLU A O 1
ATOM 513 N N . LYS A 1 70 ? -13.625 -29.828 4.051 1 98.5 70 LYS A N 1
ATOM 514 C CA . LYS A 1 70 ? -14.797 -30.203 3.271 1 98.5 70 LYS A CA 1
ATOM 515 C C . LYS A 1 70 ? -14.547 -30.031 1.777 1 98.5 70 LYS A C 1
ATOM 517 O O . LYS A 1 70 ? -14.883 -30.906 0.978 1 98.5 70 LYS A O 1
ATOM 522 N N . LEU A 1 71 ? -14 -28.875 1.358 1 98.25 71 LEU A N 1
ATOM 523 C CA . LEU A 1 71 ? -13.719 -28.609 -0.047 1 98.25 71 LEU A CA 1
ATOM 524 C C . LEU A 1 71 ? -12.773 -29.656 -0.623 1 98.25 71 LEU A C 1
ATOM 526 O O . LEU A 1 71 ? -13.023 -30.188 -1.705 1 98.25 71 LEU A O 1
ATOM 530 N N . VAL A 1 72 ? -11.734 -29.984 0.083 1 98.5 72 VAL A N 1
ATOM 531 C CA . VAL A 1 72 ? -10.734 -30.938 -0.379 1 98.5 72 VAL A CA 1
ATOM 532 C C . VAL A 1 72 ? -11.367 -32.312 -0.504 1 98.5 72 VAL A C 1
ATOM 534 O O . VAL A 1 72 ? -11.148 -33.031 -1.494 1 98.5 72 VAL A O 1
ATOM 537 N N . HIS A 1 73 ? -12.109 -32.656 0.497 1 98.25 73 HIS A N 1
ATOM 538 C CA . HIS A 1 73 ? -12.805 -33.938 0.456 1 98.25 73 HIS A CA 1
ATOM 539 C C . HIS A 1 73 ? -13.703 -34.062 -0.77 1 98.25 73 HIS A C 1
ATOM 541 O O . HIS A 1 73 ? -13.648 -35.031 -1.507 1 98.25 73 HIS A O 1
ATOM 547 N N . ASP A 1 74 ? -14.477 -33.062 -0.983 1 98.19 74 ASP A N 1
ATOM 548 C CA . ASP A 1 74 ? -15.398 -33.031 -2.113 1 98.19 74 ASP A CA 1
ATOM 549 C C . ASP A 1 74 ? -14.648 -33.125 -3.439 1 98.19 74 ASP A C 1
ATOM 551 O O . ASP A 1 74 ? -15.055 -33.844 -4.348 1 98.19 74 ASP A O 1
ATOM 555 N N . LEU A 1 75 ? -13.594 -32.375 -3.57 1 98.12 75 LEU A N 1
ATOM 556 C CA . LEU A 1 75 ? -12.82 -32.344 -4.809 1 98.12 75 LEU A CA 1
ATOM 557 C C . LEU A 1 75 ? -12.172 -33.688 -5.086 1 98.12 75 LEU A C 1
ATOM 559 O O . LEU A 1 75 ? -12.164 -34.156 -6.227 1 98.12 75 LEU A O 1
ATOM 563 N N . ARG A 1 76 ? -11.625 -34.312 -4.102 1 98 76 ARG A N 1
ATOM 564 C CA . ARG A 1 76 ? -11 -35.625 -4.293 1 98 76 ARG A CA 1
ATOM 565 C C . ARG A 1 76 ? -12.016 -36.656 -4.746 1 98 76 ARG A C 1
ATOM 567 O O . ARG A 1 76 ? -11.742 -37.469 -5.648 1 98 76 ARG A O 1
ATOM 574 N N . GLU A 1 77 ? -13.125 -36.625 -4.141 1 97.69 77 GLU A N 1
ATOM 575 C CA . GLU A 1 77 ? -14.172 -37.594 -4.484 1 97.69 77 GLU A CA 1
ATOM 576 C C . GLU A 1 77 ? -14.672 -37.375 -5.906 1 97.69 77 GLU A C 1
ATOM 578 O O . GLU A 1 77 ? -14.836 -38.344 -6.668 1 97.69 77 GLU A O 1
ATOM 583 N N . GLN A 1 78 ? -14.891 -36.156 -6.195 1 97.81 78 GLN A N 1
ATOM 584 C CA . GLN A 1 78 ? -15.477 -35.812 -7.488 1 97.81 78 GLN A CA 1
ATOM 585 C C . GLN A 1 78 ? -14.477 -36.062 -8.617 1 97.81 78 GLN A C 1
ATOM 587 O O . GLN A 1 78 ? -14.859 -36.5 -9.711 1 97.81 78 GLN A O 1
ATOM 592 N N . LEU A 1 79 ? -13.234 -35.688 -8.391 1 97.62 79 LEU A N 1
ATOM 593 C CA . LEU A 1 79 ? -12.258 -35.625 -9.469 1 97.62 79 LEU A CA 1
ATOM 594 C C . LEU A 1 79 ? -11.406 -36.906 -9.516 1 97.62 79 LEU A C 1
ATOM 596 O O . LEU A 1 79 ? -10.75 -37.188 -10.523 1 97.62 79 LEU A O 1
ATOM 600 N N . GLY A 1 80 ? -11.391 -37.656 -8.422 1 95.94 80 GLY A N 1
ATOM 601 C CA . GLY A 1 80 ? -10.461 -38.781 -8.312 1 95.94 80 GLY A CA 1
ATOM 602 C C . GLY A 1 80 ? -9.008 -38.344 -8.281 1 95.94 80 GLY A C 1
ATOM 603 O O . GLY A 1 80 ? -8.117 -39.094 -8.68 1 95.94 80 GLY A O 1
ATOM 604 N N . ASN A 1 81 ? -8.711 -37.094 -8.047 1 93 81 ASN A N 1
ATOM 605 C CA . ASN A 1 81 ? -7.379 -36.531 -7.895 1 93 81 ASN A CA 1
ATOM 606 C C . ASN A 1 81 ? -6.922 -36.562 -6.438 1 93 81 ASN A C 1
ATOM 608 O O . ASN A 1 81 ? -7.434 -35.812 -5.605 1 93 81 ASN A O 1
ATOM 612 N N . PRO A 1 82 ? -5.977 -37.375 -6.066 1 95.94 82 PRO A N 1
ATOM 613 C CA . PRO A 1 82 ? -5.555 -37.469 -4.668 1 95.94 82 PRO A CA 1
ATOM 614 C C . PRO A 1 82 ? -4.652 -36.344 -4.234 1 95.94 82 PRO A C 1
ATOM 616 O O . PRO A 1 82 ? -4.344 -36.188 -3.047 1 95.94 82 PRO A O 1
ATOM 619 N N . ASN A 1 83 ? -4.242 -35.5 -5.234 1 98.12 83 ASN A N 1
ATOM 620 C CA . ASN A 1 83 ? -3.238 -34.469 -4.938 1 98.12 83 ASN A CA 1
ATOM 621 C C . ASN A 1 83 ? -3.883 -33.125 -4.664 1 98.12 83 ASN A C 1
ATOM 623 O O . ASN A 1 83 ? -3.432 -32.094 -5.184 1 98.12 83 ASN A O 1
ATOM 627 N N . VAL A 1 84 ? -4.98 -33.125 -3.959 1 98.75 84 VAL A N 1
ATOM 628 C CA . VAL A 1 84 ? -5.613 -31.953 -3.404 1 98.75 84 VAL A CA 1
ATOM 629 C C . VAL A 1 84 ? -5.59 -32 -1.88 1 98.75 84 VAL A C 1
ATOM 631 O O . VAL A 1 84 ? -6.02 -33 -1.285 1 98.75 84 VAL A O 1
ATOM 634 N N . HIS A 1 85 ? -5.039 -30.984 -1.258 1 98.88 85 HIS A N 1
ATOM 635 C CA . HIS A 1 85 ? -4.781 -31.062 0.176 1 98.88 85 HIS A CA 1
ATOM 636 C C . HIS A 1 85 ? -5.18 -29.766 0.875 1 98.88 85 HIS A C 1
ATOM 638 O O . HIS A 1 85 ? -5.234 -28.703 0.245 1 98.88 85 HIS A O 1
ATOM 644 N N . PHE A 1 86 ? -5.527 -29.891 2.141 1 98.81 86 PHE A N 1
ATOM 645 C CA . PHE A 1 86 ? -5.766 -28.75 3.018 1 98.81 86 PHE A CA 1
ATOM 646 C C . PHE A 1 86 ? -4.746 -28.703 4.148 1 98.81 86 PHE A C 1
ATOM 648 O O . PHE A 1 86 ? -4.434 -29.75 4.742 1 98.81 86 PHE A O 1
ATOM 655 N N . VAL A 1 87 ? -4.141 -27.594 4.387 1 98.81 87 VAL A N 1
ATOM 656 C CA . VAL A 1 87 ? -3.285 -27.312 5.535 1 98.81 87 VAL A CA 1
ATOM 657 C C . VAL A 1 87 ? -3.754 -26.031 6.23 1 98.81 87 VAL A C 1
ATOM 659 O O . VAL A 1 87 ? -3.85 -24.969 5.598 1 98.81 87 VAL A O 1
ATOM 662 N N . ARG A 1 88 ? -4.102 -26.109 7.496 1 98.69 88 ARG A N 1
ATOM 663 C CA . ARG A 1 88 ? -4.52 -24.906 8.203 1 98.69 88 ARG A CA 1
ATOM 664 C C . ARG A 1 88 ? -3.424 -23.844 8.172 1 98.69 88 ARG A C 1
ATOM 666 O O . ARG A 1 88 ? -2.26 -24.141 8.453 1 98.69 88 ARG A O 1
ATOM 673 N N . CYS A 1 89 ? -3.811 -22.625 7.891 1 98.81 89 CYS A N 1
ATOM 674 C CA . CYS A 1 89 ? -2.822 -21.562 7.758 1 98.81 89 CYS A CA 1
ATOM 675 C C . CYS A 1 89 ? -3.424 -20.219 8.125 1 98.81 89 CYS A C 1
ATOM 677 O O . CYS A 1 89 ? -4.387 -19.766 7.5 1 98.81 89 CYS A O 1
ATOM 679 N N . ASP A 1 90 ? -2.953 -19.672 9.172 1 98.75 90 ASP A N 1
ATOM 680 C CA . ASP A 1 90 ? -3.168 -18.266 9.469 1 98.75 90 ASP A CA 1
ATOM 681 C C . ASP A 1 90 ? -2.08 -17.391 8.844 1 98.75 90 ASP A C 1
ATOM 683 O O . ASP A 1 90 ? -0.946 -17.375 9.32 1 98.75 90 ASP A O 1
ATOM 687 N N . VAL A 1 91 ? -2.455 -16.656 7.832 1 98.56 91 VAL A N 1
ATOM 688 C CA . VAL A 1 91 ? -1.444 -15.961 7.035 1 98.56 91 VAL A CA 1
ATOM 689 C C . VAL A 1 91 ? -0.818 -14.836 7.855 1 98.56 91 VAL A C 1
ATOM 691 O O . VAL A 1 91 ? 0.231 -14.297 7.484 1 98.56 91 VAL A O 1
ATOM 694 N N . THR A 1 92 ? -1.467 -14.391 8.961 1 97.88 92 THR A N 1
ATOM 695 C CA . THR A 1 92 ? -0.926 -13.312 9.773 1 97.88 92 THR A CA 1
ATOM 696 C C . THR A 1 92 ? 0.126 -13.836 10.742 1 97.88 92 THR A C 1
ATOM 698 O O . THR A 1 92 ? 0.777 -13.055 11.445 1 97.88 92 THR A O 1
ATOM 701 N N . ASP A 1 93 ? 0.271 -15.133 10.836 1 98.25 93 ASP A N 1
ATOM 702 C CA . ASP A 1 93 ? 1.228 -15.789 11.719 1 98.25 93 ASP A CA 1
ATOM 703 C C . ASP A 1 93 ? 2.387 -16.391 10.93 1 98.25 93 ASP A C 1
ATOM 705 O O . ASP A 1 93 ? 2.188 -17.297 10.109 1 98.25 93 ASP A O 1
ATOM 709 N N . TRP A 1 94 ? 3.611 -15.93 11.203 1 97.44 94 TRP A N 1
ATOM 710 C CA . TRP A 1 94 ? 4.801 -16.359 10.477 1 97.44 94 TRP A CA 1
ATOM 711 C C . TRP A 1 94 ? 4.98 -17.875 10.578 1 97.44 94 TRP A C 1
ATOM 713 O O . TRP A 1 94 ? 5.141 -18.547 9.562 1 97.44 94 TRP A O 1
ATOM 723 N N . ASP A 1 95 ? 4.926 -18.391 11.727 1 97.62 95 ASP A N 1
ATOM 724 C CA . ASP A 1 95 ? 5.16 -19.828 11.93 1 97.62 95 ASP A CA 1
ATOM 725 C C . ASP A 1 95 ? 4.09 -20.656 11.227 1 97.62 95 ASP A C 1
ATOM 727 O O . ASP A 1 95 ? 4.375 -21.75 10.727 1 97.62 95 ASP A O 1
ATOM 731 N N . SER A 1 96 ? 2.893 -20.156 11.219 1 98.44 96 SER A N 1
ATOM 732 C CA . SER A 1 96 ? 1.814 -20.844 10.523 1 98.44 96 SER A CA 1
ATOM 733 C C . SER A 1 96 ? 2.096 -20.938 9.023 1 98.44 96 SER A C 1
ATOM 735 O O . SER A 1 96 ? 1.892 -21.984 8.414 1 98.44 96 SER A O 1
ATOM 737 N N . GLN A 1 97 ? 2.613 -19.922 8.414 1 97.94 97 GLN A N 1
ATOM 738 C CA . GLN A 1 97 ? 2.918 -19.922 6.988 1 97.94 97 GLN A CA 1
ATOM 739 C C . GLN A 1 97 ? 4.125 -20.812 6.691 1 97.94 97 GLN A C 1
ATOM 741 O O . GLN A 1 97 ? 4.152 -21.516 5.672 1 97.94 97 GLN A O 1
ATOM 746 N N . VAL A 1 98 ? 5.094 -20.766 7.59 1 97.44 98 VAL A N 1
ATOM 747 C CA . VAL A 1 98 ? 6.242 -21.641 7.414 1 97.44 98 VAL A CA 1
ATOM 748 C C . VAL A 1 98 ? 5.777 -23.094 7.383 1 97.44 98 VAL A C 1
ATOM 750 O O . VAL A 1 98 ? 6.168 -23.859 6.5 1 97.44 98 VAL A O 1
ATOM 753 N N . ARG A 1 99 ? 4.969 -23.453 8.312 1 97.75 99 ARG A N 1
ATOM 754 C CA . ARG A 1 99 ? 4.438 -24.812 8.359 1 97.75 99 ARG A CA 1
ATOM 755 C C . ARG A 1 99 ? 3.641 -25.125 7.098 1 97.75 99 ARG A C 1
ATOM 757 O O . ARG A 1 99 ? 3.729 -26.234 6.562 1 97.75 99 ARG A O 1
ATOM 764 N N . PHE A 1 100 ? 2.836 -24.219 6.613 1 98.56 100 PHE A N 1
ATOM 765 C CA . PHE A 1 100 ? 2.047 -24.391 5.398 1 98.56 100 PHE A CA 1
ATOM 766 C C . PHE A 1 100 ? 2.943 -24.719 4.215 1 98.56 100 PHE A C 1
ATOM 768 O O . PHE A 1 100 ? 2.676 -25.672 3.482 1 98.56 100 PHE A O 1
ATOM 775 N N . PHE A 1 101 ? 4.035 -24 4.027 1 98.12 101 PHE A N 1
ATOM 776 C CA . PHE A 1 101 ? 4.941 -24.219 2.91 1 98.12 101 PHE A CA 1
ATOM 777 C C . PHE A 1 101 ? 5.688 -25.547 3.072 1 98.12 101 PHE A C 1
ATOM 779 O O . PHE A 1 101 ? 5.844 -26.297 2.109 1 98.12 101 PHE A O 1
ATOM 786 N N . LYS A 1 102 ? 6.141 -25.812 4.277 1 97.5 102 LYS A N 1
ATOM 787 C CA . LYS A 1 102 ? 6.852 -27.062 4.52 1 97.5 102 LYS A CA 1
ATOM 788 C C . LYS A 1 102 ? 5.957 -28.281 4.238 1 97.5 102 LYS A C 1
ATOM 790 O O . LYS A 1 102 ? 6.387 -29.234 3.592 1 97.5 102 LYS A O 1
ATOM 795 N N . GLU A 1 103 ? 4.785 -28.203 4.73 1 98.38 103 GLU A N 1
ATOM 796 C CA . GLU A 1 103 ? 3.846 -29.297 4.465 1 98.38 103 GLU A CA 1
ATOM 797 C C . GLU A 1 103 ? 3.551 -29.422 2.973 1 98.38 103 GLU A C 1
ATOM 799 O O . GLU A 1 103 ? 3.432 -30.531 2.449 1 98.38 103 GLU A O 1
ATOM 804 N N . ALA A 1 104 ? 3.4 -28.297 2.311 1 98.5 104 ALA A N 1
ATOM 805 C CA . ALA A 1 104 ? 3.143 -28.312 0.873 1 98.5 104 ALA A CA 1
ATOM 806 C C . ALA A 1 104 ? 4.266 -29.016 0.117 1 98.5 104 ALA A C 1
ATOM 808 O O . ALA A 1 104 ? 4.016 -29.734 -0.852 1 98.5 104 ALA A O 1
ATOM 809 N N . ILE A 1 105 ? 5.504 -28.812 0.576 1 97.62 105 ILE A N 1
ATOM 810 C CA . ILE A 1 105 ? 6.648 -29.453 -0.059 1 97.62 105 ILE A CA 1
ATOM 811 C C . ILE A 1 105 ? 6.57 -30.953 0.145 1 97.62 105 ILE A C 1
ATOM 813 O O . ILE A 1 105 ? 6.793 -31.734 -0.791 1 97.62 105 ILE A O 1
ATOM 817 N N . LYS A 1 106 ? 6.195 -31.375 1.304 1 98.06 106 LYS A N 1
ATOM 818 C CA . LYS A 1 106 ? 6.07 -32.781 1.597 1 98.06 106 LYS A CA 1
ATOM 819 C C . LYS A 1 106 ? 4.988 -33.438 0.737 1 98.06 106 LYS A C 1
ATOM 821 O O . LYS A 1 106 ? 5.105 -34.594 0.351 1 98.06 106 LYS A O 1
ATOM 826 N N . LEU A 1 107 ? 4.02 -32.688 0.45 1 98.5 107 LEU A N 1
ATOM 827 C CA . LEU A 1 107 ? 2.855 -33.188 -0.27 1 98.5 107 LEU A CA 1
ATOM 828 C C . LEU A 1 107 ? 3.074 -33.094 -1.777 1 98.5 107 LEU A C 1
ATOM 830 O O . LEU A 1 107 ? 2.271 -33.625 -2.553 1 98.5 107 LEU A O 1
ATOM 834 N N . SER A 1 108 ? 4.113 -32.5 -2.203 1 98.5 108 SER A N 1
ATOM 835 C CA . SER A 1 108 ? 4.379 -32.281 -3.619 1 98.5 108 SER A CA 1
ATOM 836 C C . SER A 1 108 ? 4.801 -33.562 -4.316 1 98.5 108 SER A C 1
ATOM 838 O O . SER A 1 108 ? 5.723 -34.25 -3.867 1 98.5 108 SER A O 1
ATOM 840 N N . PRO A 1 109 ? 4.203 -33.875 -5.477 1 97.62 109 PRO A N 1
ATOM 841 C CA . PRO A 1 109 ? 4.605 -35.062 -6.215 1 97.62 109 PRO A CA 1
ATOM 842 C C . PRO A 1 109 ? 6.023 -34.969 -6.777 1 97.62 109 PRO A C 1
ATOM 844 O O . PRO A 1 109 ? 6.625 -35.969 -7.137 1 97.62 109 PRO A O 1
ATOM 847 N N . HIS A 1 110 ? 6.551 -33.781 -6.938 1 97.38 110 HIS A N 1
ATOM 848 C CA . HIS A 1 110 ? 7.871 -33.625 -7.535 1 97.38 110 HIS A CA 1
ATOM 849 C C . HIS A 1 110 ? 8.828 -32.938 -6.582 1 97.38 110 HIS A C 1
ATOM 851 O O . HIS A 1 110 ? 9.922 -32.531 -6.977 1 97.38 110 HIS A O 1
ATOM 857 N N . GLY A 1 111 ? 8.43 -32.594 -5.363 1 97.62 111 GLY A N 1
ATOM 858 C CA . GLY A 1 111 ? 9.305 -32.125 -4.305 1 97.62 111 GLY A CA 1
ATOM 859 C C . GLY A 1 111 ? 9.508 -30.625 -4.332 1 97.62 111 GLY A C 1
ATOM 860 O O . GLY A 1 111 ? 10.375 -30.094 -3.637 1 97.62 111 GLY A O 1
ATOM 861 N N . GLY A 1 112 ? 8.75 -29.922 -5.195 1 97.88 112 GLY A N 1
ATOM 862 C CA . GLY A 1 112 ? 8.867 -28.484 -5.305 1 97.88 112 GLY A CA 1
ATOM 863 C C . GLY A 1 112 ? 7.527 -27.781 -5.398 1 97.88 112 GLY A C 1
ATOM 864 O O . GLY A 1 112 ? 6.488 -28.375 -5.105 1 97.88 112 GLY A O 1
ATOM 865 N N . ILE A 1 113 ? 7.543 -26.484 -5.633 1 98.5 113 ILE A N 1
ATOM 866 C CA . ILE A 1 113 ? 6.367 -25.641 -5.812 1 98.5 113 ILE A CA 1
ATOM 867 C C . ILE A 1 113 ? 6.453 -24.922 -7.156 1 98.5 113 ILE A C 1
ATOM 869 O O . ILE A 1 113 ? 7.5 -24.359 -7.508 1 98.5 113 ILE A O 1
ATOM 873 N N . ASP A 1 114 ? 5.336 -24.922 -7.871 1 98.75 114 ASP A N 1
ATOM 874 C CA . ASP A 1 114 ? 5.332 -24.297 -9.188 1 98.75 114 ASP A CA 1
ATOM 875 C C . ASP A 1 114 ? 4.699 -22.906 -9.117 1 98.75 114 ASP A C 1
ATOM 877 O O . ASP A 1 114 ? 5.078 -22 -9.875 1 98.75 114 ASP A O 1
ATOM 881 N N . THR A 1 115 ? 3.727 -22.734 -8.32 1 98.75 115 THR A N 1
ATOM 882 C CA . THR A 1 115 ? 2.99 -21.469 -8.219 1 98.75 115 THR A CA 1
ATOM 883 C C . THR A 1 115 ? 2.525 -21.219 -6.789 1 98.75 115 THR A C 1
ATOM 885 O O . THR A 1 115 ? 2.057 -22.141 -6.117 1 98.75 115 THR A O 1
ATOM 888 N N . VAL A 1 116 ? 2.707 -20.016 -6.328 1 98.88 116 VAL A N 1
ATOM 889 C CA . VAL A 1 116 ? 2.168 -19.547 -5.055 1 98.88 116 VAL A CA 1
ATOM 890 C C . VAL A 1 116 ? 1.16 -18.438 -5.301 1 98.88 116 VAL A C 1
ATOM 892 O O . VAL A 1 116 ? 1.498 -17.406 -5.891 1 98.88 116 VAL A O 1
ATOM 895 N N . VAL A 1 117 ? -0.085 -18.656 -4.867 1 98.88 117 VAL A N 1
ATOM 896 C CA . VAL A 1 117 ? -1.146 -17.656 -4.98 1 98.88 117 VAL A CA 1
ATOM 897 C C . VAL A 1 117 ? -1.395 -17.016 -3.623 1 98.88 117 VAL A C 1
ATOM 899 O O . VAL A 1 117 ? -1.896 -17.656 -2.701 1 98.88 117 VAL A O 1
ATOM 902 N N . ALA A 1 118 ? -1.014 -15.789 -3.52 1 98.62 118 ALA A N 1
ATOM 903 C CA . ALA A 1 118 ? -1.331 -15.016 -2.322 1 98.62 118 ALA A CA 1
ATOM 904 C C . ALA A 1 118 ? -2.748 -14.453 -2.391 1 98.62 118 ALA A C 1
ATOM 906 O O . ALA A 1 118 ? -2.949 -13.305 -2.775 1 98.62 118 ALA A O 1
ATOM 907 N N . ASN A 1 119 ? -3.688 -15.273 -1.92 1 97.38 119 ASN A N 1
ATOM 908 C CA . ASN A 1 119 ? -5.098 -14.992 -2.172 1 97.38 119 ASN A CA 1
ATOM 909 C C . ASN A 1 119 ? -5.832 -14.617 -0.887 1 97.38 119 ASN A C 1
ATOM 911 O O . ASN A 1 119 ? -6.895 -13.992 -0.932 1 97.38 119 ASN A O 1
ATOM 915 N N . ALA A 1 120 ? -5.289 -14.984 0.275 1 96.44 120 ALA A N 1
ATOM 916 C CA . ALA A 1 120 ? -5.984 -14.703 1.528 1 96.44 120 ALA A CA 1
ATOM 917 C C . ALA A 1 120 ? -6.266 -13.211 1.676 1 96.44 120 ALA A C 1
ATOM 919 O O . ALA A 1 120 ? -5.391 -12.383 1.427 1 96.44 120 ALA A O 1
ATOM 920 N N . GLY A 1 121 ? -7.445 -12.859 2.004 1 92.81 121 GLY A N 1
ATOM 921 C CA . GLY A 1 121 ? -7.867 -11.484 2.197 1 92.81 121 GLY A CA 1
ATOM 922 C C . GLY A 1 121 ? -9.203 -11.359 2.9 1 92.81 121 GLY A C 1
ATOM 923 O O . GLY A 1 121 ? -10.016 -12.289 2.865 1 92.81 121 GLY A O 1
ATOM 924 N N . ILE A 1 122 ? -9.422 -10.297 3.555 1 89.06 122 ILE A N 1
ATOM 925 C CA . ILE A 1 122 ? -10.695 -10.047 4.23 1 89.06 122 ILE A CA 1
ATOM 926 C C . ILE A 1 122 ? -11.102 -8.586 4.039 1 89.06 122 ILE A C 1
ATOM 928 O O . ILE A 1 122 ? -10.258 -7.727 3.781 1 89.06 122 ILE A O 1
ATOM 932 N N . ALA A 1 123 ? -12.383 -8.375 4.086 1 82.25 123 ALA A N 1
ATOM 933 C CA . ALA A 1 123 ? -12.961 -7.043 4.211 1 82.25 123 ALA A CA 1
ATOM 934 C C . ALA A 1 123 ? -13.945 -6.984 5.379 1 82.25 123 ALA A C 1
ATOM 936 O O . ALA A 1 123 ? -14.711 -7.926 5.605 1 82.25 123 ALA A O 1
ATOM 937 N N . LYS A 1 124 ? -13.82 -6.078 6.25 1 85.75 124 LYS A N 1
ATOM 938 C CA . LYS A 1 124 ? -14.734 -5.812 7.355 1 85.75 124 LYS A CA 1
ATOM 939 C C . LYS A 1 124 ? -14.812 -4.316 7.656 1 85.75 124 LYS A C 1
ATOM 941 O O . LYS A 1 124 ? -14.203 -3.506 6.957 1 85.75 124 LYS A O 1
ATOM 946 N N . GLU A 1 125 ? -15.656 -4.023 8.602 1 84.56 125 GLU A N 1
ATOM 947 C CA . GLU A 1 125 ? -15.711 -2.619 9 1 84.56 125 GLU A CA 1
ATOM 948 C C . GLU A 1 125 ? -14.336 -2.102 9.398 1 84.56 125 GLU A C 1
ATOM 950 O O . GLU A 1 125 ? -13.617 -2.756 10.156 1 84.56 125 GLU A O 1
ATOM 955 N N . ASP A 1 126 ? -13.969 -0.998 8.812 1 87.75 126 ASP A N 1
ATOM 956 C CA . ASP A 1 126 ? -12.656 -0.392 9.039 1 87.75 126 ASP A CA 1
ATOM 957 C C . ASP A 1 126 ? -12.727 0.668 10.141 1 87.75 126 ASP A C 1
ATOM 959 O O . ASP A 1 126 ? -13.43 1.671 10 1 87.75 126 ASP A O 1
ATOM 963 N N . CYS A 1 127 ? 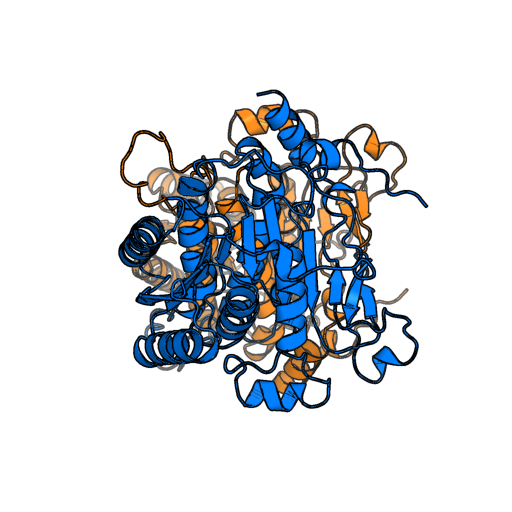-11.961 0.57 11.195 1 87.06 127 CYS A N 1
ATOM 964 C CA . CYS A 1 127 ? -12.062 1.434 12.367 1 87.06 127 CYS A CA 1
ATOM 965 C C . CYS A 1 127 ? -10.953 2.479 12.367 1 87.06 127 CYS A C 1
ATOM 967 O O . CYS A 1 127 ? -10.883 3.309 13.281 1 87.06 127 CYS A O 1
ATOM 969 N N . LEU A 1 128 ? -10.125 2.533 11.367 1 89.19 128 LEU A N 1
ATOM 970 C CA . LEU A 1 128 ? -8.93 3.359 11.43 1 89.19 128 LEU A CA 1
ATOM 971 C C . LEU A 1 128 ? -9.289 4.828 11.625 1 89.19 128 LEU A C 1
ATOM 973 O O . LEU A 1 128 ? -8.734 5.5 12.5 1 89.19 128 LEU A O 1
ATOM 977 N N . ALA A 1 129 ? -10.211 5.312 10.836 1 87.19 129 ALA A N 1
ATOM 978 C CA . ALA A 1 129 ? -10.562 6.73 10.875 1 87.19 129 ALA A CA 1
ATOM 979 C C . ALA A 1 129 ? -11.758 6.965 11.797 1 87.19 129 ALA A C 1
ATOM 981 O O . ALA A 1 129 ? -12.383 8.031 11.758 1 87.19 129 ALA A O 1
ATOM 982 N N . LYS A 1 130 ? -12.133 5.926 12.602 1 83.75 130 LYS A N 1
ATOM 983 C CA . LYS A 1 130 ? -13.25 6.008 13.547 1 83.75 130 LYS A CA 1
ATOM 984 C C . LYS A 1 130 ? -12.805 5.609 14.953 1 83.75 130 LYS A C 1
ATOM 986 O O . LYS A 1 130 ? -13.203 4.559 15.453 1 83.75 130 LYS A O 1
ATOM 991 N N . PRO A 1 131 ? -12.039 6.445 15.555 1 77.06 131 PRO A N 1
ATOM 992 C CA . PRO A 1 131 ? -11.5 6.086 16.875 1 77.06 131 PRO A CA 1
ATOM 993 C C . PRO A 1 131 ? -12.578 6.02 17.953 1 77.06 131 PRO A C 1
ATOM 995 O O . PRO A 1 131 ? -12.336 5.504 19.047 1 77.06 131 PRO A O 1
ATOM 998 N N . GLY A 1 132 ? -13.82 6.051 17.719 1 68.69 132 GLY A N 1
ATOM 999 C CA . GLY A 1 132 ? -14.906 5.801 18.656 1 68.69 132 GLY A CA 1
ATOM 1000 C C . GLY A 1 132 ? -15.367 7.047 19.391 1 68.69 132 GLY A C 1
ATOM 1001 O O . GLY A 1 132 ? -15.031 8.164 18.984 1 68.69 132 GLY A O 1
ATOM 1002 N N . ASP A 1 133 ? -16.172 6.699 20.469 1 62.38 133 ASP A N 1
ATOM 1003 C CA . ASP A 1 133 ? -16.969 7.684 21.188 1 62.38 133 ASP A CA 1
ATOM 1004 C C . ASP A 1 133 ? -16.078 8.664 21.953 1 62.38 133 ASP A C 1
ATOM 1006 O O . ASP A 1 133 ? -15.062 8.266 22.516 1 62.38 133 ASP A O 1
ATOM 1010 N N . LEU A 1 134 ? -16.219 9.938 21.594 1 58.41 134 LEU A N 1
ATOM 1011 C CA . LEU A 1 134 ? -15.625 11.164 22.109 1 58.41 134 LEU A CA 1
ATOM 1012 C C . LEU A 1 134 ? -15.562 11.141 23.625 1 58.41 134 LEU A C 1
ATOM 1014 O O . LEU A 1 134 ? -14.867 11.961 24.25 1 58.41 134 LEU A O 1
ATOM 1018 N N . GLY A 1 135 ? -16.234 10.18 24.25 1 60.12 135 GLY A N 1
ATOM 1019 C CA . GLY A 1 135 ? -16.234 10.297 25.703 1 60.12 135 GLY A CA 1
ATOM 1020 C C . GLY A 1 135 ? -15.086 9.555 26.359 1 60.12 135 GLY A C 1
ATOM 1021 O O . GLY A 1 135 ? -14.953 9.578 27.594 1 60.12 135 GLY A O 1
ATOM 1022 N N . ILE A 1 136 ? -14.281 9.023 25.516 1 63.66 136 ILE A N 1
ATOM 1023 C CA . ILE A 1 136 ? -13.227 8.234 26.141 1 63.66 136 ILE A CA 1
ATOM 1024 C C . ILE A 1 136 ? -11.938 9.047 26.188 1 63.66 136 ILE A C 1
ATOM 1026 O O . ILE A 1 136 ? -11.68 9.867 25.297 1 63.66 136 ILE A O 1
ATOM 1030 N N . ASP A 1 137 ? -11.227 8.953 27.328 1 75 137 ASP A N 1
ATOM 1031 C CA . ASP A 1 137 ? -10.023 9.734 27.609 1 75 137 ASP A CA 1
ATOM 1032 C C . ASP A 1 137 ? -8.906 9.414 26.625 1 75 137 ASP A C 1
ATOM 1034 O O . ASP A 1 137 ? -8.023 10.242 26.391 1 75 137 ASP A O 1
ATOM 1038 N N . GLU A 1 138 ? -8.977 8.117 26.109 1 81.25 138 GLU A N 1
ATOM 1039 C CA . GLU A 1 138 ? -7.953 7.695 25.156 1 81.25 138 GLU A CA 1
ATOM 1040 C C . GLU A 1 138 ? -8.539 6.785 24.078 1 81.25 138 GLU A C 1
ATOM 1042 O O . GLU A 1 138 ? -9.414 5.957 24.375 1 81.25 138 GLU A O 1
ATOM 1047 N N . PRO A 1 139 ? -8.133 7.051 22.891 1 84.69 139 PRO A N 1
ATOM 1048 C CA . PRO A 1 139 ? -8.641 6.145 21.844 1 84.69 139 PRO A CA 1
ATOM 1049 C C . PRO A 1 139 ? -8.102 4.723 22 1 84.69 139 PRO A C 1
ATOM 1051 O O . PRO A 1 139 ? -6.973 4.527 22.453 1 84.69 139 PRO A O 1
ATOM 1054 N N . PRO A 1 140 ? -8.953 3.721 21.766 1 88.56 140 PRO A N 1
ATOM 1055 C CA . PRO A 1 140 ? -8.453 2.342 21.766 1 88.56 140 PRO A CA 1
ATOM 1056 C C . PRO A 1 140 ? -7.469 2.076 20.625 1 88.56 140 PRO A C 1
ATOM 1058 O O . PRO A 1 140 ? -7.516 2.748 19.594 1 88.56 140 PRO A O 1
ATOM 1061 N N . ARG A 1 141 ? -6.621 1.108 20.922 1 92.81 141 ARG A N 1
ATOM 1062 C CA . ARG A 1 141 ? -5.777 0.632 19.844 1 92.81 141 ARG A CA 1
ATOM 1063 C C . ARG A 1 141 ? -6.617 0.127 18.672 1 92.81 141 ARG A C 1
ATOM 1065 O O . ARG A 1 141 ? -7.566 -0.637 18.859 1 92.81 141 ARG A O 1
ATOM 1072 N N . PRO A 1 142 ? -6.297 0.604 17.453 1 93 142 PRO A N 1
ATOM 1073 C CA . PRO A 1 142 ? -7.09 0.125 16.312 1 93 142 PRO A CA 1
ATOM 1074 C C . PRO A 1 142 ? -6.832 -1.347 16 1 93 142 PRO A C 1
ATOM 1076 O O . PRO A 1 142 ? -5.699 -1.82 16.125 1 93 142 PRO A O 1
ATOM 1079 N N . ASP A 1 143 ? -7.902 -2.025 15.633 1 94.19 143 ASP A N 1
ATOM 1080 C CA . ASP A 1 143 ? -7.793 -3.387 15.117 1 94.19 143 ASP A CA 1
ATOM 1081 C C . ASP A 1 143 ? -7.223 -3.396 13.703 1 94.19 143 ASP A C 1
ATOM 1083 O O . ASP A 1 143 ? -7.852 -2.895 12.766 1 94.19 143 ASP A O 1
ATOM 1087 N N . PHE A 1 144 ? -6.027 -4.016 13.508 1 95.62 144 PHE A N 1
ATOM 1088 C CA . PHE A 1 144 ? -5.367 -3.994 12.211 1 95.62 144 PHE A CA 1
ATOM 1089 C C . PHE A 1 144 ? -5.566 -5.316 11.477 1 95.62 144 PHE A C 1
ATOM 1091 O O . PHE A 1 144 ? -4.781 -5.668 10.594 1 95.62 144 PHE A O 1
ATOM 1098 N N . GLN A 1 145 ? -6.574 -6.055 11.789 1 95.44 145 GLN A N 1
ATOM 1099 C CA . GLN A 1 145 ? -6.793 -7.352 11.156 1 95.44 145 GLN A CA 1
ATOM 1100 C C . GLN A 1 145 ? -6.867 -7.215 9.641 1 95.44 145 GLN A C 1
ATOM 1102 O O . GLN A 1 145 ? -6.367 -8.07 8.906 1 95.44 145 GLN A O 1
ATOM 1107 N N . ILE A 1 146 ? -7.492 -6.156 9.133 1 94.69 146 ILE A N 1
ATOM 1108 C CA . ILE A 1 146 ? -7.613 -5.93 7.695 1 94.69 146 ILE A CA 1
ATOM 1109 C C . ILE A 1 146 ? -6.223 -5.801 7.074 1 94.69 146 ILE A C 1
ATOM 1111 O O . ILE A 1 146 ? -5.902 -6.492 6.105 1 94.69 146 ILE A O 1
ATOM 1115 N N . THR A 1 147 ? -5.418 -4.945 7.645 1 96.56 147 THR A N 1
ATOM 1116 C CA . THR A 1 147 ? -4.074 -4.734 7.121 1 96.56 147 THR A CA 1
ATOM 1117 C C . THR A 1 147 ? -3.203 -5.965 7.352 1 96.56 147 THR A C 1
ATOM 1119 O O . THR A 1 147 ? -2.414 -6.344 6.484 1 96.56 147 THR A O 1
ATOM 1122 N N . ASP A 1 148 ? -3.361 -6.613 8.484 1 97.5 148 ASP A N 1
ATOM 1123 C CA . ASP A 1 148 ? -2.57 -7.793 8.812 1 97.5 148 ASP A CA 1
ATOM 1124 C C . ASP A 1 148 ? -2.789 -8.906 7.797 1 97.5 148 ASP A C 1
ATOM 1126 O O . ASP A 1 148 ? -1.829 -9.5 7.301 1 97.5 148 ASP A O 1
ATOM 1130 N N . VAL A 1 149 ? -3.969 -9.18 7.512 1 97.25 149 VAL A N 1
ATOM 1131 C CA . VAL A 1 149 ? -4.285 -10.297 6.625 1 97.25 149 VAL A CA 1
ATOM 1132 C C . VAL A 1 149 ? -3.971 -9.914 5.18 1 97.25 149 VAL A C 1
ATOM 1134 O O . VAL A 1 149 ? -3.297 -10.664 4.469 1 97.25 149 VAL A O 1
ATOM 1137 N N . ASN A 1 150 ? -4.398 -8.719 4.758 1 96.56 150 ASN A N 1
ATOM 1138 C CA . ASN A 1 150 ? -4.383 -8.359 3.344 1 96.56 150 ASN A CA 1
ATOM 1139 C C . ASN A 1 150 ? -2.994 -7.902 2.898 1 96.56 150 ASN A C 1
ATOM 1141 O O . ASN A 1 150 ? -2.699 -7.875 1.703 1 96.56 150 ASN A O 1
ATOM 1145 N N . LEU A 1 151 ? -2.166 -7.52 3.84 1 97.56 151 LEU A N 1
ATOM 1146 C CA . LEU A 1 151 ? -0.854 -7.047 3.41 1 97.56 151 LEU A CA 1
ATOM 1147 C C . LEU A 1 151 ? 0.259 -7.836 4.094 1 97.56 151 LEU A C 1
ATOM 1149 O O . LEU A 1 151 ? 1.081 -8.461 3.422 1 97.56 151 LEU A O 1
ATOM 1153 N N . TYR A 1 152 ? 0.319 -7.855 5.406 1 97.38 152 TYR A N 1
ATOM 1154 C CA . TYR A 1 152 ? 1.4 -8.562 6.086 1 97.38 152 TYR A CA 1
ATOM 1155 C C . TYR A 1 152 ? 1.379 -10.047 5.746 1 97.38 152 TYR A C 1
ATOM 1157 O O . TYR A 1 152 ? 2.43 -10.656 5.551 1 97.38 152 TYR A O 1
ATOM 1165 N N . GLY A 1 153 ? 0.179 -10.625 5.746 1 98.38 153 GLY A N 1
ATOM 1166 C CA . GLY A 1 153 ? 0.063 -11.992 5.277 1 98.38 153 GLY A CA 1
ATOM 1167 C C . GLY A 1 153 ? 0.675 -12.211 3.906 1 98.38 153 GLY A C 1
ATOM 1168 O O . GLY A 1 153 ? 1.374 -13.203 3.682 1 98.38 153 GLY A O 1
ATOM 1169 N N . VAL A 1 154 ? 0.447 -11.266 3.002 1 98.38 154 VAL A N 1
ATOM 1170 C CA . VAL A 1 154 ? 0.975 -11.336 1.643 1 98.38 154 VAL A CA 1
ATOM 1171 C C . VAL A 1 154 ? 2.498 -11.211 1.674 1 98.38 154 VAL A C 1
ATOM 1173 O O . VAL A 1 154 ? 3.197 -11.922 0.95 1 98.38 154 VAL A O 1
ATOM 1176 N N . LEU A 1 155 ? 3.041 -10.32 2.492 1 98 155 LEU A N 1
ATOM 1177 C CA . LEU A 1 155 ? 4.488 -10.148 2.588 1 98 155 LEU A CA 1
ATOM 1178 C C . LEU A 1 155 ? 5.156 -11.438 3.061 1 98 155 LEU A C 1
ATOM 1180 O O . LEU A 1 155 ? 6.195 -11.836 2.525 1 98 155 LEU A O 1
ATOM 1184 N N . TYR A 1 156 ? 4.594 -12.094 4.066 1 97.88 156 TYR A N 1
ATOM 1185 C CA . TYR A 1 156 ? 5.105 -13.383 4.523 1 97.88 156 TYR A CA 1
ATOM 1186 C C . TYR A 1 156 ? 5.07 -14.414 3.4 1 97.88 156 TYR A C 1
ATOM 1188 O O . TYR A 1 156 ? 6.043 -15.141 3.189 1 97.88 156 TYR A O 1
ATOM 1196 N N . THR A 1 157 ? 3.945 -14.461 2.701 1 98.5 157 THR A N 1
ATOM 1197 C CA . THR A 1 157 ? 3.775 -15.414 1.614 1 98.5 157 THR A CA 1
ATOM 1198 C C . THR A 1 157 ? 4.836 -15.203 0.538 1 98.5 157 THR A C 1
ATOM 1200 O O . THR A 1 157 ? 5.434 -16.172 0.051 1 98.5 157 THR A O 1
ATOM 1203 N N . VAL A 1 158 ? 5.082 -13.945 0.211 1 97.88 158 VAL A N 1
ATOM 1204 C CA . VAL A 1 158 ? 6.047 -13.609 -0.833 1 97.88 158 VAL A CA 1
ATOM 1205 C C . VAL A 1 158 ? 7.449 -14.016 -0.391 1 97.88 158 VAL A C 1
ATOM 1207 O O . VAL A 1 158 ? 8.219 -14.57 -1.178 1 97.88 158 VAL A O 1
ATOM 1210 N N . HIS A 1 159 ? 7.789 -13.719 0.872 1 96.81 159 HIS A N 1
ATOM 1211 C CA . HIS A 1 159 ? 9.102 -14.078 1.397 1 96.81 159 HIS A CA 1
ATOM 1212 C C . HIS A 1 159 ? 9.336 -15.578 1.297 1 96.81 159 HIS A C 1
ATOM 1214 O O . HIS A 1 159 ? 10.391 -16.016 0.828 1 96.81 159 HIS A O 1
ATOM 1220 N N . LEU A 1 160 ? 8.398 -16.344 1.665 1 97.38 160 LEU A N 1
ATOM 1221 C CA . LEU A 1 160 ? 8.508 -17.797 1.617 1 97.38 160 LEU A CA 1
ATOM 1222 C C . LEU A 1 160 ? 8.508 -18.297 0.176 1 97.38 160 LEU A C 1
ATOM 1224 O O . LEU A 1 160 ? 9.25 -19.219 -0.165 1 97.38 160 LEU A O 1
ATOM 1228 N N . ALA A 1 161 ? 7.66 -17.703 -0.683 1 97.75 161 ALA A N 1
ATOM 1229 C CA . ALA A 1 161 ? 7.656 -18.062 -2.098 1 97.75 161 ALA A CA 1
ATOM 1230 C C . ALA A 1 161 ? 9.039 -17.859 -2.719 1 97.75 161 ALA A C 1
ATOM 1232 O O . ALA A 1 161 ? 9.516 -18.719 -3.463 1 97.75 161 ALA A O 1
ATOM 1233 N N . MET A 1 162 ? 9.68 -16.766 -2.348 1 95.44 162 MET A N 1
ATOM 1234 C CA . MET A 1 162 ? 10.984 -16.438 -2.92 1 95.44 162 MET A CA 1
ATOM 1235 C C . MET A 1 162 ? 12.055 -17.391 -2.395 1 95.44 162 MET A C 1
ATOM 1237 O O . MET A 1 162 ? 13.109 -17.531 -3.01 1 95.44 162 MET A O 1
ATOM 1241 N N . TYR A 1 163 ? 11.75 -18.047 -1.298 1 95.25 163 TYR A N 1
ATOM 1242 C CA . TYR A 1 163 ? 12.672 -19.047 -0.782 1 95.25 163 TYR A CA 1
ATOM 1243 C C . TYR A 1 163 ? 12.539 -20.359 -1.562 1 95.25 163 TYR A C 1
ATOM 1245 O O . TYR A 1 163 ? 13.547 -20.984 -1.895 1 95.25 163 TYR A O 1
ATOM 1253 N N . TYR A 1 164 ? 11.406 -20.719 -1.945 1 96.31 164 TYR A N 1
ATOM 1254 C CA . TYR A 1 164 ? 11.172 -22.078 -2.447 1 96.31 164 TYR A CA 1
ATOM 1255 C C . TYR A 1 164 ? 11.125 -22.094 -3.971 1 96.31 164 TYR A C 1
ATOM 1257 O O . TYR A 1 164 ? 11.594 -23.047 -4.602 1 96.31 164 TYR A O 1
ATOM 1265 N N . LEU A 1 165 ? 10.617 -21.047 -4.633 1 97 165 LEU A N 1
ATOM 1266 C CA . LEU A 1 165 ? 10.336 -21.078 -6.062 1 97 165 LEU A CA 1
ATOM 1267 C C . LEU A 1 165 ? 11.625 -21.188 -6.867 1 97 165 LEU A C 1
ATOM 1269 O O . LEU A 1 165 ? 11.711 -21.984 -7.801 1 97 165 LEU A O 1
ATOM 1273 N N . PRO A 1 166 ? 12.656 -20.453 -6.465 1 94.31 166 PRO A N 1
ATOM 1274 C CA . PRO A 1 166 ? 13.891 -20.578 -7.238 1 94.31 166 PRO A CA 1
ATOM 1275 C C . PRO A 1 166 ? 14.523 -21.969 -7.125 1 94.31 166 PRO A C 1
ATOM 1277 O O . PRO A 1 166 ? 15.367 -22.328 -7.949 1 94.31 166 PRO A O 1
ATOM 1280 N N . ARG A 1 167 ? 14.031 -22.766 -6.188 1 92.75 167 ARG A N 1
ATOM 1281 C CA . ARG A 1 167 ? 14.602 -24.078 -5.898 1 92.75 167 ARG A CA 1
ATOM 1282 C C . ARG A 1 167 ? 13.703 -25.203 -6.414 1 92.75 167 ARG A C 1
ATOM 1284 O O . ARG A 1 167 ? 13.922 -26.375 -6.098 1 92.75 167 ARG A O 1
ATOM 1291 N N . ASN A 1 168 ? 12.75 -24.828 -7.16 1 96.81 168 ASN A N 1
ATOM 1292 C CA . ASN A 1 168 ? 11.82 -25.828 -7.684 1 96.81 168 ASN A CA 1
ATOM 1293 C C . ASN A 1 168 ? 12.531 -26.844 -8.57 1 96.81 168 ASN A C 1
ATOM 1295 O O . ASN A 1 168 ? 13.039 -26.5 -9.641 1 96.81 168 ASN A O 1
ATOM 1299 N N . PRO A 1 169 ? 12.57 -28.094 -8.102 1 97 169 PRO A N 1
ATOM 1300 C CA . PRO A 1 169 ? 13.305 -29.094 -8.891 1 97 169 PRO A CA 1
ATOM 1301 C C . PRO A 1 169 ? 12.766 -29.219 -10.312 1 97 169 PRO A C 1
ATOM 1303 O O . PRO A 1 169 ? 11.547 -29.266 -10.516 1 97 169 PRO A O 1
ATOM 1306 N N . GLY A 1 170 ? 13.711 -29.281 -11.242 1 95.94 170 GLY A N 1
ATOM 1307 C CA . GLY A 1 170 ? 13.352 -29.5 -12.633 1 95.94 170 GLY A CA 1
ATOM 1308 C C . GLY A 1 170 ? 12.844 -28.25 -13.32 1 95.94 170 GLY A C 1
ATOM 1309 O O . GLY A 1 170 ? 12.539 -28.266 -14.516 1 95.94 170 GLY A O 1
ATOM 1310 N N . SER A 1 171 ? 12.836 -27.156 -12.586 1 96.44 171 SER A N 1
ATOM 1311 C CA . SER A 1 171 ? 12.359 -25.906 -13.18 1 96.44 171 SER A CA 1
ATOM 1312 C C . SER A 1 171 ? 13.508 -25.109 -13.758 1 96.44 171 SER A C 1
ATOM 1314 O O . SER A 1 171 ? 14.672 -25.344 -13.438 1 96.44 171 SER A O 1
ATOM 1316 N N . THR A 1 172 ? 13.164 -24.234 -14.688 1 95.19 172 THR A N 1
ATOM 1317 C CA . THR A 1 172 ? 14.094 -23.266 -15.234 1 95.19 172 THR A CA 1
ATOM 1318 C C . THR A 1 172 ? 13.602 -21.844 -14.977 1 95.19 172 THR A C 1
ATOM 1320 O O . THR A 1 172 ? 12.414 -21.625 -14.734 1 95.19 172 THR A O 1
ATOM 1323 N N . PRO A 1 173 ? 14.547 -20.844 -14.977 1 93.75 173 PRO A N 1
ATOM 1324 C CA . PRO A 1 173 ? 14.125 -19.453 -14.773 1 93.75 173 PRO A CA 1
ATOM 1325 C C . PRO A 1 173 ? 13.023 -19.031 -15.742 1 93.75 173 PRO A C 1
ATOM 1327 O O . PRO A 1 173 ? 13.055 -19.406 -16.922 1 93.75 173 PRO A O 1
ATOM 1330 N N . SER A 1 174 ? 12.086 -18.266 -15.227 1 94.12 174 SER A N 1
ATOM 1331 C CA . SER A 1 174 ? 10.969 -17.781 -16.031 1 94.12 174 SER A CA 1
ATOM 1332 C C . SER A 1 174 ? 11.445 -16.797 -17.094 1 94.12 174 SER A C 1
ATOM 1334 O O . SER A 1 174 ? 12.328 -15.977 -16.844 1 94.12 174 SER A O 1
ATOM 1336 N N . THR A 1 175 ? 10.828 -16.875 -18.266 1 91.12 175 THR A N 1
ATOM 1337 C CA . THR A 1 175 ? 11.078 -15.953 -19.359 1 91.12 175 THR A CA 1
ATOM 1338 C C . THR A 1 175 ? 9.852 -15.828 -20.266 1 91.12 175 THR A C 1
ATOM 1340 O O . THR A 1 175 ? 9.102 -16.797 -20.438 1 91.12 175 THR A O 1
ATOM 1343 N N . PRO A 1 176 ? 9.648 -14.633 -20.781 1 90.06 176 PRO A N 1
ATOM 1344 C CA . PRO A 1 176 ? 8.477 -14.445 -21.641 1 90.06 176 PRO A CA 1
ATOM 1345 C C . PRO A 1 176 ? 8.539 -15.273 -22.922 1 90.06 176 PRO A C 1
ATOM 1347 O O . PRO A 1 176 ? 7.52 -15.453 -23.594 1 90.06 176 PRO A O 1
ATOM 1350 N N . ASP A 1 177 ? 9.703 -15.82 -23.219 1 90.25 177 ASP A N 1
ATOM 1351 C CA . ASP A 1 177 ? 9.891 -16.578 -24.453 1 90.25 177 ASP A CA 1
ATOM 1352 C C . ASP A 1 177 ? 9.711 -18.078 -24.203 1 90.25 177 ASP A C 1
ATOM 1354 O O . ASP A 1 177 ? 9.875 -18.891 -25.125 1 90.25 177 ASP A O 1
ATOM 1358 N N . ARG A 1 178 ? 9.344 -18.391 -23.094 1 91.12 178 ARG A N 1
ATOM 1359 C CA . ARG A 1 178 ? 9.227 -19.812 -22.734 1 91.12 178 ARG A CA 1
ATOM 1360 C C . ARG A 1 178 ? 8.008 -20.438 -23.391 1 91.12 178 ARG A C 1
ATOM 1362 O O . ARG A 1 178 ? 7.027 -19.75 -23.688 1 91.12 178 ARG A O 1
ATOM 1369 N N . ASP A 1 179 ? 8.18 -21.75 -23.609 1 90.62 179 ASP A N 1
ATOM 1370 C CA . ASP A 1 179 ? 7.016 -22.547 -23.984 1 90.62 179 ASP A CA 1
ATOM 1371 C C . ASP A 1 179 ? 5.949 -22.484 -22.891 1 90.62 179 ASP A C 1
ATOM 1373 O O . ASP A 1 179 ? 6.199 -22.891 -21.75 1 90.62 179 ASP A O 1
ATOM 1377 N N . PRO A 1 180 ? 4.766 -22 -23.219 1 86.44 180 PRO A N 1
ATOM 1378 C CA . PRO A 1 180 ? 3.732 -21.844 -22.188 1 86.44 180 PRO A CA 1
ATOM 1379 C C . PRO A 1 180 ? 3.324 -23.172 -21.562 1 86.44 180 PRO A C 1
ATOM 1381 O O . PRO A 1 180 ? 2.799 -23.188 -20.438 1 86.44 180 PRO A O 1
ATOM 1384 N N . THR A 1 181 ? 3.701 -24.312 -22.234 1 82.56 181 THR A N 1
ATOM 1385 C CA . THR A 1 181 ? 3.199 -25.609 -21.797 1 82.56 181 THR A CA 1
ATOM 1386 C C . THR A 1 181 ? 4.191 -26.281 -20.859 1 82.56 181 THR A C 1
ATOM 1388 O O . THR A 1 181 ? 3.967 -27.406 -20.406 1 82.56 181 THR A O 1
ATOM 1391 N N . THR A 1 182 ? 5.227 -25.547 -20.516 1 86.56 182 THR A N 1
ATOM 1392 C CA . THR A 1 182 ? 6.188 -26.125 -19.578 1 86.56 182 THR A CA 1
ATOM 1393 C C . THR A 1 182 ? 5.516 -26.484 -18.266 1 86.56 182 THR A C 1
ATOM 1395 O O . THR A 1 182 ? 4.723 -25.688 -17.734 1 86.56 182 THR A O 1
ATOM 1398 N N . THR A 1 183 ? 5.848 -27.656 -17.734 1 88.06 183 THR A N 1
ATOM 1399 C CA . THR A 1 183 ? 5.141 -28.141 -16.547 1 88.06 183 THR A CA 1
ATOM 1400 C C . THR A 1 183 ? 5.672 -27.484 -15.289 1 88.06 183 THR A C 1
ATOM 1402 O O . THR A 1 183 ? 4.895 -27.047 -14.438 1 88.06 183 THR A O 1
ATOM 1405 N N . ARG A 1 184 ? 6.977 -27.344 -15.164 1 96.81 184 ARG A N 1
ATOM 1406 C CA . ARG A 1 184 ? 7.543 -26.734 -13.969 1 96.81 184 ARG A CA 1
ATOM 1407 C C . ARG A 1 184 ? 7.613 -25.219 -14.125 1 96.81 184 ARG A C 1
ATOM 1409 O O . ARG A 1 184 ? 7.961 -24.703 -15.195 1 96.81 184 ARG A O 1
ATOM 1416 N N . ASP A 1 185 ? 7.266 -24.516 -13.062 1 97.62 185 ASP A N 1
ATOM 1417 C CA . ASP A 1 185 ? 7.172 -23.062 -13.094 1 97.62 185 ASP A CA 1
ATOM 1418 C C . ASP A 1 185 ? 7.711 -22.438 -11.805 1 97.62 185 ASP A C 1
ATOM 1420 O O . ASP A 1 185 ? 8.102 -23.172 -10.883 1 97.62 185 ASP A O 1
ATOM 1424 N N . ARG A 1 186 ? 7.91 -21.203 -11.797 1 98.19 186 ARG A N 1
ATOM 1425 C CA . ARG A 1 186 ? 8.266 -20.359 -10.664 1 98.19 186 ARG A CA 1
ATOM 1426 C C . ARG A 1 186 ? 7.441 -19.078 -10.648 1 98.19 186 ARG A C 1
ATOM 1428 O O . ARG A 1 186 ? 7.898 -18.031 -11.117 1 98.19 186 ARG A O 1
ATOM 1435 N N . HIS A 1 187 ? 6.211 -19.219 -10.125 1 98.5 187 HIS A N 1
ATOM 1436 C CA . HIS A 1 187 ? 5.219 -18.172 -10.344 1 98.5 187 HIS A CA 1
ATOM 1437 C C . HIS A 1 187 ? 4.625 -17.703 -9.016 1 98.5 187 HIS A C 1
ATOM 1439 O O . HIS A 1 187 ? 4.219 -18.516 -8.188 1 98.5 187 HIS A O 1
ATOM 1445 N N . ILE A 1 188 ? 4.664 -16.406 -8.836 1 98.62 188 ILE A N 1
ATOM 1446 C CA . ILE A 1 188 ? 3.887 -15.766 -7.777 1 98.62 188 ILE A CA 1
ATOM 1447 C C . ILE A 1 188 ? 2.676 -15.055 -8.383 1 98.62 188 ILE A C 1
ATOM 1449 O O . ILE A 1 188 ? 2.82 -14.227 -9.281 1 98.62 188 ILE A O 1
ATOM 1453 N N . LEU A 1 189 ? 1.477 -15.391 -7.941 1 98.62 189 LEU A N 1
ATOM 1454 C CA . LEU A 1 189 ? 0.254 -14.688 -8.312 1 98.62 189 LEU A CA 1
ATOM 1455 C C . LEU A 1 189 ? -0.305 -13.898 -7.137 1 98.62 189 LEU A C 1
ATOM 1457 O O . LEU A 1 189 ? -0.698 -14.484 -6.125 1 98.62 189 LEU A O 1
ATOM 1461 N N . LEU A 1 190 ? -0.285 -12.57 -7.258 1 97.94 190 LEU A N 1
ATOM 1462 C CA . LEU A 1 190 ? -0.834 -11.688 -6.238 1 97.94 190 LEU A CA 1
ATOM 1463 C C . LEU A 1 190 ? -2.281 -11.32 -6.555 1 97.94 190 LEU A C 1
ATOM 1465 O O . LEU A 1 190 ? -2.633 -11.109 -7.715 1 97.94 190 LEU A O 1
ATOM 1469 N N . ILE A 1 191 ? -3.07 -11.281 -5.5 1 95.88 191 ILE A N 1
ATOM 1470 C CA . ILE A 1 191 ? -4.461 -10.875 -5.652 1 95.88 191 ILE A CA 1
ATOM 1471 C C . ILE A 1 191 ? -4.668 -9.492 -5.035 1 95.88 191 ILE A C 1
ATOM 1473 O O . ILE A 1 191 ? -4.738 -9.352 -3.812 1 95.88 191 ILE A O 1
ATOM 1477 N N . GLY A 1 192 ? -4.715 -8.539 -5.883 1 91.81 192 GLY A N 1
ATOM 1478 C CA . GLY A 1 192 ? -5.043 -7.188 -5.465 1 91.81 192 GLY A CA 1
ATOM 1479 C C . GLY A 1 192 ? -6.531 -6.91 -5.453 1 91.81 192 GLY A C 1
ATOM 1480 O O . GLY A 1 192 ? -7.316 -7.707 -4.934 1 91.81 192 GLY A O 1
ATOM 1481 N N . SER A 1 193 ? -6.93 -5.793 -5.812 1 79.44 193 SER A N 1
ATOM 1482 C CA . SER A 1 193 ? -8.297 -5.297 -5.891 1 79.44 193 SER A CA 1
ATOM 1483 C C . SER A 1 193 ? -8.375 -4.027 -6.734 1 79.44 193 SER A C 1
ATOM 1485 O O . SER A 1 193 ? -7.352 -3.445 -7.086 1 79.44 193 SER A O 1
ATOM 1487 N N . MET A 1 194 ? -9.547 -3.715 -7.121 1 68 194 MET A N 1
ATOM 1488 C CA . MET A 1 194 ? -9.742 -2.381 -7.684 1 68 194 MET A CA 1
ATOM 1489 C C . MET A 1 194 ? -9.305 -1.306 -6.691 1 68 194 MET A C 1
ATOM 1491 O O . MET A 1 194 ? -8.844 -0.237 -7.094 1 68 194 MET A O 1
ATOM 1495 N N . ALA A 1 195 ? -9.414 -1.642 -5.488 1 67 195 ALA A N 1
ATOM 1496 C CA . ALA A 1 195 ? -8.977 -0.729 -4.434 1 67 195 ALA A CA 1
ATOM 1497 C C . ALA A 1 195 ? -7.469 -0.518 -4.488 1 67 195 ALA A C 1
ATOM 1499 O O . ALA A 1 195 ? -6.938 0.375 -3.82 1 67 195 ALA A O 1
ATOM 1500 N N . SER A 1 196 ? -6.824 -1.234 -5.238 1 71.06 196 SER A N 1
ATOM 1501 C CA . SER A 1 196 ? -5.406 -0.997 -5.488 1 71.06 196 SER A CA 1
ATOM 1502 C C . SER A 1 196 ? -5.199 0.215 -6.387 1 71.06 196 SER A C 1
ATOM 1504 O O . SER A 1 196 ? -4.117 0.807 -6.398 1 71.06 196 SER A O 1
ATOM 1506 N N . LEU A 1 197 ? -6.262 0.468 -7.094 1 62.16 197 LEU A N 1
ATOM 1507 C CA . LEU A 1 197 ? -6.098 1.396 -8.203 1 62.16 197 LEU A CA 1
ATOM 1508 C C . LEU A 1 197 ? -6.871 2.688 -7.957 1 62.16 197 LEU A C 1
ATOM 1510 O O . LEU A 1 197 ? -6.527 3.738 -8.5 1 62.16 197 LEU A O 1
ATOM 1514 N N . ALA A 1 198 ? -7.848 2.588 -7.145 1 62.88 198 ALA A N 1
ATOM 1515 C CA . ALA A 1 198 ? -8.773 3.705 -6.98 1 62.88 198 ALA A CA 1
ATOM 1516 C C . ALA A 1 198 ? -9.078 3.953 -5.508 1 62.88 198 ALA A C 1
ATOM 1518 O O . ALA A 1 198 ? -8.875 3.072 -4.668 1 62.88 198 ALA A O 1
ATOM 1519 N N . PRO A 1 199 ? -9.562 5.188 -5.312 1 61.81 199 PRO A N 1
ATOM 1520 C CA . PRO A 1 199 ? -9.969 5.453 -3.93 1 61.81 199 PRO A CA 1
ATOM 1521 C C . PRO A 1 199 ? -11.172 4.617 -3.498 1 61.81 199 PRO A C 1
ATOM 1523 O O . PRO A 1 199 ? -12.062 4.34 -4.309 1 61.81 199 PRO A O 1
ATOM 1526 N N . ILE A 1 200 ? -11.086 4.105 -2.309 1 65.19 200 ILE A N 1
ATOM 1527 C CA . ILE A 1 200 ? -12.234 3.48 -1.668 1 65.19 200 ILE A CA 1
ATOM 1528 C C . ILE A 1 200 ? -12.578 4.227 -0.378 1 65.19 200 ILE A C 1
ATOM 1530 O O . ILE A 1 200 ? -11.742 4.32 0.527 1 65.19 200 ILE A O 1
ATOM 1534 N N . CYS A 1 201 ? -13.789 4.707 -0.374 1 68.25 201 CYS A N 1
ATOM 1535 C CA . CYS A 1 201 ? -14.25 5.539 0.729 1 68.25 201 CYS A CA 1
ATOM 1536 C C . CYS A 1 201 ? -14.438 4.715 1.995 1 68.25 201 CYS A C 1
ATOM 1538 O O . CYS A 1 201 ? -14.914 3.576 1.935 1 68.25 201 CYS A O 1
ATOM 1540 N N . ILE A 1 202 ? -14.031 5.23 3.17 1 72.56 202 ILE A N 1
ATOM 1541 C CA . ILE A 1 202 ? -14.32 4.773 4.523 1 72.56 202 ILE A CA 1
ATOM 1542 C C . ILE A 1 202 ? -13.562 3.475 4.801 1 72.56 202 ILE A C 1
ATOM 1544 O O . ILE A 1 202 ? -13.852 2.775 5.773 1 72.56 202 ILE A O 1
ATOM 1548 N N . GLN A 1 203 ? -12.703 3.045 3.926 1 81.25 203 GLN A N 1
ATOM 1549 C CA . GLN A 1 203 ? -11.93 1.822 4.094 1 81.25 203 GLN A CA 1
ATOM 1550 C C . GLN A 1 203 ? -10.43 2.104 3.986 1 81.25 203 GLN A C 1
ATOM 1552 O O . GLN A 1 203 ? -9.742 1.514 3.152 1 81.25 203 GLN A O 1
ATOM 1557 N N . PRO A 1 204 ? -9.945 2.908 4.918 1 89.56 204 PRO A N 1
ATOM 1558 C CA . PRO A 1 204 ? -8.539 3.297 4.773 1 89.56 204 PRO A CA 1
ATOM 1559 C C . PRO A 1 204 ? -7.582 2.125 4.965 1 89.56 204 PRO A C 1
ATOM 1561 O O . PRO A 1 204 ? -6.555 2.047 4.289 1 89.56 204 PRO A O 1
ATOM 1564 N N . GLN A 1 205 ? -7.855 1.19 5.891 1 92.81 205 GLN A N 1
ATOM 1565 C CA . GLN A 1 205 ? -6.977 0.033 6.039 1 92.81 205 GLN A CA 1
ATOM 1566 C C . GLN A 1 205 ? -6.984 -0.827 4.777 1 92.81 205 GLN A C 1
ATOM 1568 O O . GLN A 1 205 ? -5.93 -1.263 4.312 1 92.81 205 GLN A O 1
ATOM 1573 N N . TYR A 1 206 ? -8.125 -1.134 4.316 1 90.12 206 TYR A N 1
ATOM 1574 C CA . TYR A 1 206 ? -8.227 -1.961 3.117 1 90.12 206 TYR A CA 1
ATOM 1575 C C . TYR A 1 206 ? -7.539 -1.296 1.934 1 90.12 206 TYR A C 1
ATOM 1577 O O . TYR A 1 206 ? -6.785 -1.943 1.203 1 90.12 206 TYR A O 1
ATOM 1585 N N . SER A 1 207 ? -7.859 -0.018 1.762 1 88.69 207 SER A N 1
ATOM 1586 C CA . SER A 1 207 ? -7.211 0.749 0.702 1 88.69 207 SER A CA 1
ATOM 1587 C C . SER A 1 207 ? -5.691 0.695 0.83 1 88.69 207 SER A C 1
ATOM 1589 O O . SER A 1 207 ? -4.988 0.456 -0.154 1 88.69 207 SER A O 1
ATOM 1591 N N . ALA A 1 208 ? -5.215 0.897 1.996 1 94.62 208 ALA A N 1
ATOM 1592 C CA . ALA A 1 208 ? -3.777 0.844 2.252 1 94.62 208 ALA A CA 1
ATOM 1593 C C . ALA A 1 208 ? -3.205 -0.521 1.883 1 94.62 208 ALA A C 1
ATOM 1595 O O . ALA A 1 208 ? -2.189 -0.608 1.191 1 94.62 208 ALA A O 1
ATOM 1596 N N . ALA A 1 209 ? -3.848 -1.524 2.334 1 95.25 209 ALA A N 1
ATOM 1597 C CA . ALA A 1 209 ? -3.367 -2.885 2.105 1 95.25 209 ALA A CA 1
ATOM 1598 C C . ALA A 1 209 ? -3.322 -3.207 0.614 1 95.25 209 ALA A C 1
ATOM 1600 O O . ALA A 1 209 ? -2.316 -3.711 0.112 1 95.25 209 ALA A O 1
ATOM 1601 N N . LYS A 1 210 ? -4.344 -2.92 -0.035 1 91.81 210 LYS A N 1
ATOM 1602 C CA . LYS A 1 210 ? -4.426 -3.309 -1.44 1 91.81 210 LYS A CA 1
ATOM 1603 C C . LYS A 1 210 ? -3.521 -2.434 -2.305 1 91.81 210 LYS A C 1
ATOM 1605 O O . LYS A 1 210 ? -2.959 -2.902 -3.297 1 91.81 210 LYS A O 1
ATOM 1610 N N . HIS A 1 211 ? -3.42 -1.181 -1.98 1 91.62 211 HIS A N 1
ATOM 1611 C CA . HIS A 1 211 ? -2.363 -0.399 -2.611 1 91.62 211 HIS A CA 1
ATOM 1612 C C . HIS A 1 211 ? -0.988 -0.98 -2.301 1 91.62 211 HIS A C 1
ATOM 1614 O O . HIS A 1 211 ? -0.102 -0.979 -3.158 1 91.62 211 HIS A O 1
ATOM 1620 N N . GLY A 1 212 ? -0.843 -1.396 -1.073 1 95.88 212 GLY A N 1
ATOM 1621 C CA . GLY A 1 212 ? 0.4 -2.049 -0.698 1 95.88 212 GLY A CA 1
ATOM 1622 C C . GLY A 1 212 ? 0.715 -3.266 -1.549 1 95.88 212 GLY A C 1
ATOM 1623 O O . GLY A 1 212 ? 1.854 -3.445 -1.984 1 95.88 212 GLY A O 1
ATOM 1624 N N . VAL A 1 213 ? -0.249 -4.074 -1.803 1 96 213 VAL A N 1
ATOM 1625 C CA . VAL A 1 213 ? -0.081 -5.25 -2.648 1 96 213 VAL A CA 1
ATOM 1626 C C . VAL A 1 213 ? 0.346 -4.82 -4.051 1 96 213 VAL A C 1
ATOM 1628 O O . VAL A 1 213 ? 1.207 -5.457 -4.668 1 96 213 VAL A O 1
ATOM 1631 N N . LEU A 1 214 ? -0.271 -3.775 -4.551 1 90.5 214 LEU A N 1
ATOM 1632 C CA . LEU A 1 214 ? 0.165 -3.223 -5.828 1 90.5 214 LEU A CA 1
ATOM 1633 C C . LEU A 1 214 ? 1.638 -2.832 -5.777 1 90.5 214 LEU A C 1
ATOM 1635 O O . LEU A 1 214 ? 2.389 -3.102 -6.719 1 90.5 214 LEU A O 1
ATOM 1639 N N . GLY A 1 215 ? 1.993 -2.188 -4.719 1 91.25 215 GLY A N 1
ATOM 1640 C CA . GLY A 1 215 ? 3.393 -1.828 -4.551 1 91.25 215 GLY A CA 1
ATOM 1641 C C . GLY A 1 215 ? 4.32 -3.027 -4.551 1 91.25 215 GLY A C 1
ATOM 1642 O O . GLY A 1 215 ? 5.402 -2.984 -5.137 1 91.25 215 GLY A O 1
ATOM 1643 N N . VAL A 1 216 ? 3.938 -4.09 -3.889 1 94.88 216 VAL A N 1
ATOM 1644 C CA . VAL A 1 216 ? 4.695 -5.336 -3.879 1 94.88 216 VAL A CA 1
ATOM 1645 C C . VAL A 1 216 ? 4.859 -5.855 -5.305 1 94.88 216 VAL A C 1
ATOM 1647 O O . VAL A 1 216 ? 5.969 -6.176 -5.734 1 94.88 216 VAL A O 1
ATOM 1650 N N . PHE A 1 217 ? 3.787 -5.879 -6.016 1 93.5 217 PHE A N 1
ATOM 1651 C CA . PHE A 1 217 ? 3.797 -6.359 -7.391 1 93.5 217 PHE A CA 1
ATOM 1652 C C . PHE A 1 217 ? 4.762 -5.547 -8.242 1 93.5 217 PHE A C 1
ATOM 1654 O O . PHE A 1 217 ? 5.617 -6.105 -8.93 1 93.5 217 PHE A O 1
ATOM 1661 N N . ARG A 1 218 ? 4.633 -4.258 -8.164 1 82.5 218 ARG A N 1
ATOM 1662 C CA . ARG A 1 218 ? 5.395 -3.363 -9.031 1 82.5 218 ARG A CA 1
ATOM 1663 C C . ARG A 1 218 ? 6.887 -3.428 -8.711 1 82.5 218 ARG A C 1
ATOM 1665 O O . ARG A 1 218 ? 7.723 -3.232 -9.594 1 82.5 218 ARG A O 1
ATOM 1672 N N . SER A 1 219 ? 7.207 -3.705 -7.523 1 84.75 219 SER A N 1
ATOM 1673 C CA . SER A 1 219 ? 8.609 -3.887 -7.16 1 84.75 219 SER A CA 1
ATOM 1674 C C . SER A 1 219 ? 9.125 -5.254 -7.602 1 84.75 219 SER A C 1
ATOM 1676 O O . SER A 1 219 ? 10.164 -5.352 -8.25 1 84.75 219 SER A O 1
ATOM 1678 N N . LEU A 1 220 ? 8.398 -6.305 -7.316 1 89.56 220 LEU A N 1
ATOM 1679 C CA . LEU A 1 220 ? 8.836 -7.668 -7.598 1 89.56 220 LEU A CA 1
ATOM 1680 C C . LEU A 1 220 ? 9.039 -7.879 -9.094 1 89.56 220 LEU A C 1
ATOM 1682 O O . LEU A 1 220 ? 10.023 -8.492 -9.508 1 89.56 220 LEU A O 1
ATOM 1686 N N . ARG A 1 221 ? 8.109 -7.414 -9.859 1 86.81 221 ARG A N 1
ATOM 1687 C CA . ARG A 1 221 ? 8.172 -7.699 -11.289 1 86.81 221 ARG A CA 1
ATOM 1688 C C . ARG A 1 221 ? 9.43 -7.102 -11.906 1 86.81 221 ARG A C 1
ATOM 1690 O O . ARG A 1 221 ? 9.82 -7.48 -13.016 1 86.81 221 ARG A O 1
ATOM 1697 N N . THR A 1 222 ? 10.055 -6.168 -11.172 1 78 222 THR A N 1
ATOM 1698 C CA . THR A 1 222 ? 11.242 -5.52 -11.719 1 78 222 THR A CA 1
ATOM 1699 C C . THR A 1 222 ? 12.508 -6.211 -11.219 1 78 222 THR A C 1
ATOM 1701 O O . THR A 1 222 ? 13.609 -5.902 -11.68 1 78 222 THR A O 1
ATOM 1704 N N . SER A 1 223 ? 12.406 -7.145 -10.336 1 78.25 223 SER A N 1
ATOM 1705 C CA . SER A 1 223 ? 13.648 -7.613 -9.727 1 78.25 223 SER A CA 1
ATOM 1706 C C . SER A 1 223 ? 13.68 -9.133 -9.633 1 78.25 223 SER A C 1
ATOM 1708 O O . SER A 1 223 ? 14.758 -9.734 -9.602 1 78.25 223 SER A O 1
ATOM 1710 N N . THR A 1 224 ? 12.625 -9.75 -9.586 1 85.38 224 THR A N 1
ATOM 1711 C CA . THR A 1 224 ? 12.625 -11.164 -9.242 1 85.38 224 THR A CA 1
ATOM 1712 C C . THR A 1 224 ? 13.039 -12.016 -10.438 1 85.38 224 THR A C 1
ATOM 1714 O O . THR A 1 224 ? 13.344 -13.203 -10.289 1 85.38 224 THR A O 1
ATOM 1717 N N . PHE A 1 225 ? 13.094 -11.406 -11.562 1 78.19 225 PHE A N 1
ATOM 1718 C CA . PHE A 1 225 ? 13.586 -12.109 -12.734 1 78.19 225 PHE A CA 1
ATOM 1719 C C . PHE A 1 225 ? 15.016 -12.594 -12.516 1 78.19 225 PHE A C 1
ATOM 1721 O O . PHE A 1 225 ? 15.445 -13.586 -13.109 1 78.19 225 PHE A O 1
ATOM 1728 N N . VAL A 1 226 ? 15.758 -11.93 -11.648 1 81.88 226 VAL A N 1
ATOM 1729 C CA . VAL A 1 226 ? 17.125 -12.32 -11.328 1 81.88 226 VAL A CA 1
ATOM 1730 C C . VAL A 1 226 ? 17.141 -13.719 -10.711 1 81.88 226 VAL A C 1
ATOM 1732 O O . VAL A 1 226 ? 18.047 -14.508 -10.969 1 81.88 226 VAL A O 1
ATOM 1735 N N . GLU A 1 227 ? 16.125 -13.984 -9.953 1 88.38 227 GLU A N 1
ATOM 1736 C CA . GLU A 1 227 ? 15.992 -15.305 -9.336 1 88.38 227 GLU A CA 1
ATOM 1737 C C . GLU A 1 227 ? 15.172 -16.25 -10.203 1 88.38 227 GLU A C 1
ATOM 1739 O O . GLU A 1 227 ? 14.867 -17.375 -9.805 1 88.38 227 GLU A O 1
ATOM 1744 N N . GLY A 1 228 ? 14.727 -15.742 -11.344 1 92.38 228 GLY A N 1
ATOM 1745 C CA . GLY A 1 228 ? 13.984 -16.547 -12.297 1 92.38 228 GLY A CA 1
ATOM 1746 C C . GLY A 1 228 ? 12.523 -16.719 -11.922 1 92.38 228 GLY A C 1
ATOM 1747 O O . GLY A 1 228 ? 11.883 -17.688 -12.328 1 92.38 228 GLY A O 1
ATOM 1748 N N . VAL A 1 229 ? 12.023 -15.844 -11.102 1 96 229 VAL A N 1
ATOM 1749 C CA . VAL A 1 229 ? 10.633 -15.945 -10.648 1 96 229 VAL A CA 1
ATOM 1750 C C . VAL A 1 229 ? 9.781 -14.898 -11.367 1 96 229 VAL A C 1
ATOM 1752 O O . VAL A 1 229 ? 10.156 -13.727 -11.43 1 96 229 VAL A O 1
ATOM 1755 N N . ARG A 1 230 ? 8.695 -15.312 -12.016 1 95.69 230 ARG A N 1
ATOM 1756 C CA . ARG A 1 230 ? 7.754 -14.359 -12.594 1 95.69 230 ARG A CA 1
ATOM 1757 C C . ARG A 1 230 ? 6.645 -14.023 -11.602 1 95.69 230 ARG A C 1
ATOM 1759 O O . ARG A 1 230 ? 6.258 -14.867 -10.789 1 95.69 230 ARG A O 1
ATOM 1766 N N . THR A 1 231 ? 6.191 -12.773 -11.656 1 95.81 231 THR A N 1
ATOM 1767 C CA . THR A 1 231 ? 5.129 -12.289 -10.781 1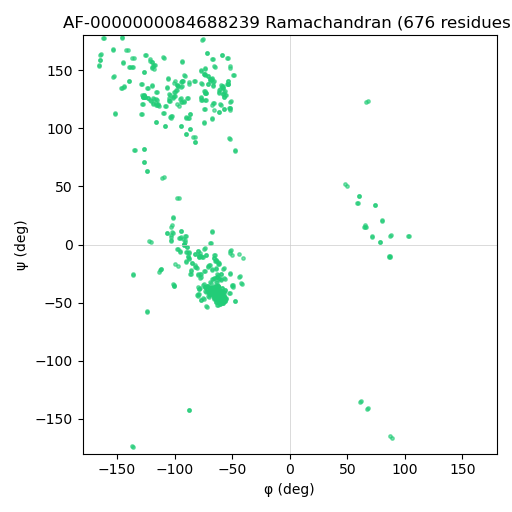 95.81 231 THR A CA 1
ATOM 1768 C C . THR A 1 231 ? 4.02 -11.625 -11.602 1 95.81 231 THR A C 1
ATOM 1770 O O . THR A 1 231 ? 4.293 -10.797 -12.469 1 95.81 231 THR A O 1
ATOM 1773 N N . ASN A 1 232 ? 2.785 -12.031 -11.391 1 95.31 232 ASN A N 1
ATOM 1774 C CA . ASN A 1 232 ? 1.6 -11.422 -11.984 1 95.31 232 ASN A CA 1
ATOM 1775 C C . ASN A 1 232 ? 0.579 -11.031 -10.922 1 95.31 232 ASN A C 1
ATOM 1777 O O . ASN A 1 232 ? 0.679 -11.469 -9.773 1 95.31 232 ASN A O 1
ATOM 1781 N N . MET A 1 233 ? -0.363 -10.164 -11.312 1 94.5 233 MET A N 1
ATOM 1782 C CA . MET A 1 233 ? -1.327 -9.68 -10.336 1 94.5 233 MET A CA 1
ATOM 1783 C C . MET A 1 233 ? -2.725 -9.594 -10.938 1 94.5 233 MET A C 1
ATOM 1785 O O . MET A 1 233 ? -2.877 -9.227 -12.102 1 94.5 233 MET A O 1
ATOM 1789 N N . LEU A 1 234 ? -3.734 -9.961 -10.133 1 92.56 234 LEU A N 1
ATOM 1790 C CA . LEU A 1 234 ? -5.137 -9.727 -10.461 1 92.56 234 LEU A CA 1
ATOM 1791 C C . LEU A 1 234 ? -5.711 -8.594 -9.617 1 92.56 234 LEU A C 1
ATOM 1793 O O . LEU A 1 234 ? -5.406 -8.477 -8.43 1 92.56 234 LEU A O 1
ATOM 1797 N N . CYS A 1 235 ? -6.559 -7.82 -10.211 1 86.56 235 CYS A N 1
ATOM 1798 C CA . CYS A 1 235 ? -7.273 -6.754 -9.508 1 86.56 235 CYS A CA 1
ATOM 1799 C C . CYS A 1 235 ? -8.773 -6.879 -9.719 1 86.56 235 CYS A C 1
ATOM 1801 O O . CYS A 1 235 ? -9.359 -6.145 -10.516 1 86.56 235 CYS A O 1
ATOM 1803 N N . PRO A 1 236 ? -9.406 -7.746 -8.922 1 84.06 236 PRO A N 1
ATOM 1804 C CA . PRO A 1 236 ? -10.859 -7.891 -9.047 1 84.06 236 PRO A CA 1
ATOM 1805 C C . PRO A 1 236 ? -11.625 -6.676 -8.523 1 84.06 236 PRO A C 1
ATOM 1807 O O . PRO A 1 236 ? -11.18 -6.031 -7.57 1 84.06 236 PRO A O 1
ATOM 1810 N N . TYR A 1 237 ? -12.695 -6.418 -9.203 1 70.12 237 TYR A N 1
ATOM 1811 C CA . TYR A 1 237 ? -13.57 -5.301 -8.867 1 70.12 237 TYR A CA 1
ATOM 1812 C C . TYR A 1 237 ? -14.984 -5.785 -8.578 1 70.12 237 TYR A C 1
ATOM 1814 O O . TYR A 1 237 ? -15.625 -6.406 -9.43 1 70.12 237 TYR A O 1
ATOM 1822 N N . PHE A 1 238 ? -15.453 -5.41 -7.367 1 60.12 238 PHE A N 1
ATOM 1823 C CA . PHE A 1 238 ? -16.844 -5.547 -6.977 1 60.12 238 PHE A CA 1
ATOM 1824 C C . PHE A 1 238 ? -17.359 -6.953 -7.262 1 60.12 238 PHE A C 1
ATOM 1826 O O . PHE A 1 238 ? -18.344 -7.129 -7.988 1 60.12 238 PHE A O 1
ATOM 1833 N N . ILE A 1 239 ? -16.594 -7.789 -6.805 1 57.56 239 ILE A N 1
ATOM 1834 C CA . ILE A 1 239 ? -17.016 -9.164 -7.055 1 57.56 239 ILE A CA 1
ATOM 1835 C C . ILE A 1 239 ? -17.859 -9.664 -5.891 1 57.56 239 ILE A C 1
ATOM 1837 O O . ILE A 1 239 ? -17.578 -9.352 -4.73 1 57.56 239 ILE A O 1
ATOM 1841 N N . GLU A 1 240 ? -18.953 -10.039 -6.207 1 55.47 240 GLU A N 1
ATOM 1842 C CA . GLU A 1 240 ? -19.828 -10.656 -5.211 1 55.47 240 GLU A CA 1
ATOM 1843 C C . GLU A 1 240 ? -19.094 -11.719 -4.406 1 55.47 240 GLU A C 1
ATOM 1845 O O . GLU A 1 240 ? -19 -12.875 -4.832 1 55.47 240 GLU A O 1
ATOM 1850 N N . THR A 1 241 ? -18.344 -11.203 -3.414 1 54.75 241 THR A N 1
ATOM 1851 C CA . THR A 1 241 ? -17.719 -12.133 -2.475 1 54.75 241 THR A CA 1
ATOM 1852 C C . THR A 1 241 ? -18.203 -11.875 -1.054 1 54.75 241 THR A C 1
ATOM 1854 O O . THR A 1 241 ? -18.766 -10.812 -0.766 1 54.75 241 THR A O 1
ATOM 1857 N N . PRO A 1 242 ? -18.188 -12.883 -0.281 1 49.88 242 PRO A N 1
ATOM 1858 C CA . PRO A 1 242 ? -18.578 -12.688 1.117 1 49.88 242 PRO A CA 1
ATOM 1859 C C . PRO A 1 242 ? -17.844 -11.531 1.781 1 49.88 242 PRO A C 1
ATOM 1861 O O . PRO A 1 242 ? -18.266 -11.047 2.838 1 49.88 242 PRO A O 1
ATOM 1864 N N . ILE A 1 243 ? -16.875 -11.086 1.012 1 50.59 243 ILE A N 1
ATOM 1865 C CA . ILE A 1 243 ? -16.047 -10.039 1.6 1 50.59 243 ILE A CA 1
ATOM 1866 C C . ILE A 1 243 ? -16.797 -8.703 1.562 1 50.59 243 ILE A C 1
ATOM 1868 O O . ILE A 1 243 ? -16.578 -7.844 2.42 1 50.59 243 ILE A O 1
ATOM 1872 N N . LEU A 1 244 ? -17.609 -8.617 0.629 1 53.97 244 LEU A N 1
ATOM 1873 C CA . LEU A 1 244 ? -18.375 -7.367 0.536 1 53.97 244 LEU A CA 1
ATOM 1874 C C . LEU A 1 244 ? -19.422 -7.285 1.634 1 53.97 244 LEU A C 1
ATOM 1876 O O . LEU A 1 244 ? -20.203 -8.227 1.824 1 53.97 244 LEU A O 1
ATOM 1880 N N . THR A 1 245 ? -19.312 -6.223 2.348 1 54.72 245 THR A N 1
ATOM 1881 C CA . THR A 1 245 ? -20.344 -6.004 3.352 1 54.72 245 THR A CA 1
ATOM 1882 C C . THR A 1 245 ? -21.703 -5.734 2.691 1 54.72 245 THR A C 1
ATOM 1884 O O . THR A 1 245 ? -21.766 -5.395 1.507 1 54.72 245 THR A O 1
ATOM 1887 N N . ARG A 1 246 ? -22.828 -5.938 3.449 1 52.28 246 ARG A N 1
ATOM 1888 C CA . ARG A 1 246 ? -24.203 -5.809 2.941 1 52.28 246 ARG A CA 1
ATOM 1889 C C . ARG A 1 246 ? -24.438 -4.418 2.363 1 52.28 246 ARG A C 1
ATOM 1891 O O . ARG A 1 246 ? -24.969 -4.281 1.264 1 52.28 246 ARG A O 1
ATOM 1898 N N . PRO A 1 247 ? -24.031 -3.391 3.166 1 49.31 247 PRO A N 1
ATOM 1899 C CA . PRO A 1 247 ? -24.281 -2.066 2.592 1 49.31 247 PRO A CA 1
ATOM 1900 C C . PRO A 1 247 ? -23.531 -1.835 1.285 1 49.31 247 PRO A C 1
ATOM 1902 O O . PRO A 1 247 ? -24.062 -1.209 0.364 1 49.31 247 PRO A O 1
ATOM 1905 N N . ALA A 1 248 ? -22.453 -2.443 1.185 1 56.06 248 ALA A N 1
ATOM 1906 C CA . ALA A 1 248 ? -21.656 -2.279 -0.029 1 56.06 248 ALA A CA 1
ATOM 1907 C C . ALA A 1 248 ? -22.312 -3 -1.209 1 56.06 248 ALA A C 1
ATOM 1909 O O . ALA A 1 248 ? -22.312 -2.486 -2.33 1 56.06 248 ALA A O 1
ATOM 1910 N N . ARG A 1 249 ? -22.891 -4.09 -0.895 1 55.12 249 ARG A N 1
ATOM 1911 C CA . ARG A 1 249 ? -23.547 -4.875 -1.938 1 55.12 249 ARG A CA 1
ATOM 1912 C C . ARG A 1 249 ? -24.719 -4.121 -2.537 1 55.12 249 ARG A C 1
ATOM 1914 O O . ARG A 1 249 ? -24.938 -4.16 -3.75 1 55.12 249 ARG A O 1
ATOM 1921 N N . VAL A 1 250 ? -25.438 -3.541 -1.653 1 48.62 250 VAL A N 1
ATOM 1922 C CA . VAL A 1 250 ? -26.625 -2.82 -2.08 1 48.62 250 VAL A CA 1
ATOM 1923 C C . VAL A 1 250 ? -26.234 -1.656 -2.986 1 48.62 250 VAL A C 1
ATOM 1925 O O . VAL A 1 250 ? -26.891 -1.398 -3.996 1 48.62 250 VAL A O 1
ATOM 1928 N N . LEU A 1 251 ? -25.219 -1.065 -2.572 1 50.12 251 LEU A N 1
ATOM 1929 C CA . LEU A 1 251 ? -24.797 0.111 -3.324 1 50.12 251 LEU A CA 1
ATOM 1930 C C . LEU A 1 251 ? -24.266 -0.284 -4.703 1 50.12 251 LEU A C 1
ATOM 1932 O O . LEU A 1 251 ? -24.438 0.458 -5.672 1 50.12 251 LEU A O 1
ATOM 1936 N N . LEU A 1 252 ? -23.672 -1.465 -4.746 1 53.16 252 LEU A N 1
ATOM 1937 C CA . LEU A 1 252 ? -23.062 -1.931 -5.992 1 53.16 252 LEU A CA 1
ATOM 1938 C C . LEU A 1 252 ? -24.094 -2.631 -6.863 1 53.16 252 LEU A C 1
ATOM 1940 O O . LEU A 1 252 ? -23.875 -2.844 -8.055 1 53.16 252 LEU A O 1
ATOM 1944 N N . ALA A 1 253 ? -25.109 -3.152 -6.285 1 47.88 253 ALA A N 1
ATOM 1945 C CA . ALA A 1 253 ? -26.125 -3.9 -7.02 1 47.88 253 ALA A CA 1
ATOM 1946 C C . ALA A 1 253 ? -26.484 -3.199 -8.328 1 47.88 253 ALA A C 1
ATOM 1948 O O . ALA A 1 253 ? -26.734 -3.852 -9.344 1 47.88 253 ALA A O 1
ATOM 1949 N N . GLY A 1 254 ? -26.453 -1.968 -8.344 1 45.31 254 GLY A N 1
ATOM 1950 C CA . GLY A 1 254 ? -26.891 -1.337 -9.578 1 45.31 254 GLY A CA 1
ATOM 1951 C C . GLY A 1 254 ? -25.797 -1.296 -10.641 1 45.31 254 GLY A C 1
ATOM 1952 O O . GLY A 1 254 ? -26.078 -1.03 -11.812 1 45.31 254 GLY A O 1
ATOM 1953 N N . SER A 1 255 ? -24.625 -1.452 -10.344 1 51.94 255 SER A N 1
ATOM 1954 C CA . SER A 1 255 ? -23.562 -1.232 -11.32 1 51.94 255 SER A CA 1
ATOM 1955 C C . SER A 1 255 ? -23.016 -2.553 -11.852 1 51.94 255 SER A C 1
ATOM 1957 O O . SER A 1 255 ? -22.172 -2.566 -12.758 1 51.94 255 SER A O 1
ATOM 1959 N N . GLY A 1 256 ? -23.719 -3.604 -11.625 1 54.16 256 GLY A N 1
ATOM 1960 C CA . GLY A 1 256 ? -23.281 -4.938 -12.008 1 54.16 256 GLY A CA 1
ATOM 1961 C C . GLY A 1 256 ? -22.094 -5.43 -11.227 1 54.16 256 GLY A C 1
ATOM 1962 O O . GLY A 1 256 ? -21.25 -4.633 -10.797 1 54.16 256 GLY A O 1
ATOM 1963 N N . LEU A 1 257 ? -22.203 -6.516 -10.602 1 61.66 257 LEU A N 1
ATOM 1964 C CA . LEU A 1 257 ? -21.141 -7.176 -9.852 1 61.66 257 LEU A CA 1
ATOM 1965 C C . LEU A 1 257 ? -20.344 -8.125 -10.758 1 61.66 257 LEU A C 1
ATOM 1967 O O . LEU A 1 257 ? -20.922 -8.742 -11.656 1 61.66 257 LEU A O 1
ATOM 1971 N N . GLY A 1 258 ? -19 -7.887 -10.75 1 67.06 258 GLY A N 1
ATOM 1972 C CA . GLY A 1 258 ? -18.203 -8.914 -11.398 1 67.06 258 GLY A CA 1
ATOM 1973 C C . GLY A 1 258 ? -18.5 -10.312 -10.883 1 67.06 258 GLY A C 1
ATOM 1974 O O . GLY A 1 258 ? -19.203 -10.477 -9.891 1 67.06 258 GLY A O 1
ATOM 1975 N N . ARG A 1 259 ? -18.234 -11.312 -11.828 1 75.56 259 ARG A N 1
ATOM 1976 C CA . ARG A 1 259 ? -18.469 -12.719 -11.5 1 75.56 259 ARG A CA 1
ATOM 1977 C C . ARG A 1 259 ? -17.172 -13.398 -11.07 1 75.56 259 ARG A C 1
ATOM 1979 O O . ARG A 1 259 ? -16.109 -13.133 -11.633 1 75.56 259 ARG A O 1
ATOM 1986 N N . VAL A 1 260 ? -17.203 -14.219 -10.008 1 82.06 260 VAL A N 1
ATOM 1987 C CA . VAL A 1 260 ? -16.062 -15 -9.531 1 82.06 260 VAL A CA 1
ATOM 1988 C C . VAL A 1 260 ? -15.445 -15.773 -10.695 1 82.06 260 VAL A C 1
ATOM 1990 O O . VAL A 1 260 ? -14.219 -15.914 -10.766 1 82.06 260 VAL A O 1
ATOM 1993 N N . GLU A 1 261 ? -16.219 -16.25 -11.672 1 84.94 261 GLU A N 1
ATOM 1994 C CA . GLU A 1 261 ? -15.758 -17.047 -12.812 1 84.94 261 GLU A CA 1
ATOM 1995 C C . GLU A 1 261 ? -14.773 -16.266 -13.672 1 84.94 261 GLU A C 1
ATOM 1997 O O . GLU A 1 261 ? -13.844 -16.844 -14.242 1 84.94 261 GLU A O 1
ATOM 2002 N N . ASP A 1 262 ? -15.031 -14.961 -13.773 1 83.19 262 ASP A N 1
ATOM 2003 C CA . ASP A 1 262 ? -14.125 -14.133 -14.562 1 83.19 262 ASP A CA 1
ATOM 2004 C C . ASP A 1 262 ? -12.766 -14.008 -13.875 1 83.19 262 ASP A C 1
ATOM 2006 O O . ASP A 1 262 ? -11.727 -13.945 -14.547 1 83.19 262 ASP A O 1
ATOM 2010 N N . VAL A 1 263 ? -12.812 -13.922 -12.555 1 89.44 263 VAL A N 1
ATOM 2011 C CA . VAL A 1 263 ? -11.562 -13.859 -11.797 1 89.44 263 VAL A CA 1
ATOM 2012 C C . VAL A 1 263 ? -10.812 -15.188 -11.938 1 89.44 263 VAL A C 1
ATOM 2014 O O . VAL A 1 263 ? -9.602 -15.195 -12.148 1 89.44 263 VAL A O 1
ATOM 2017 N N . VAL A 1 264 ? -11.523 -16.266 -11.883 1 92.88 264 VAL A N 1
ATOM 2018 C CA . VAL A 1 264 ? -10.922 -17.594 -12.016 1 92.88 264 VAL A CA 1
ATOM 2019 C C . VAL A 1 264 ? -10.328 -17.75 -13.414 1 92.88 264 VAL A C 1
ATOM 2021 O O . VAL A 1 264 ? -9.242 -18.312 -13.57 1 92.88 264 VAL A O 1
ATOM 2024 N N . GLU A 1 265 ? -11.016 -17.219 -14.398 1 89.69 265 GLU A N 1
ATOM 2025 C CA . GLU A 1 265 ? -10.516 -17.266 -15.766 1 89.69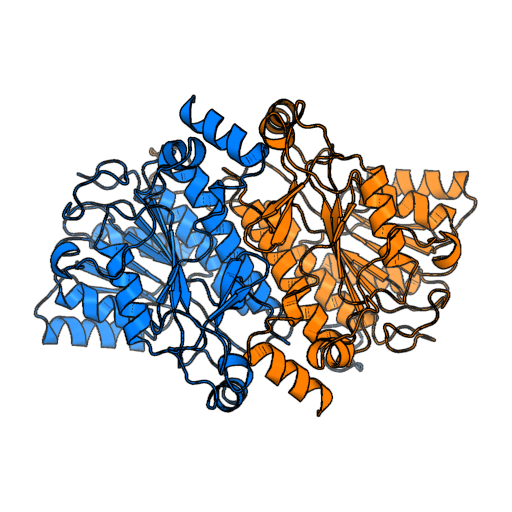 265 GLU A CA 1
ATOM 2026 C C . GLU A 1 265 ? -9.195 -16.5 -15.891 1 89.69 265 GLU A C 1
ATOM 2028 O O . GLU A 1 265 ? -8.234 -17.016 -16.469 1 89.69 265 GLU A O 1
ATOM 2033 N N . ALA A 1 266 ? -9.195 -15.336 -15.375 1 90.12 266 ALA A N 1
ATOM 2034 C CA . ALA A 1 266 ? -7.992 -14.516 -15.445 1 90.12 266 ALA A CA 1
ATOM 2035 C C . ALA A 1 266 ? -6.84 -15.164 -14.68 1 90.12 266 ALA A C 1
ATOM 2037 O O . ALA A 1 266 ? -5.699 -15.172 -15.156 1 90.12 266 ALA A O 1
ATOM 2038 N N . ALA A 1 267 ? -7.156 -15.68 -13.531 1 95.88 267 ALA A N 1
ATOM 2039 C CA . ALA A 1 267 ? -6.141 -16.359 -12.734 1 95.88 267 ALA A CA 1
ATOM 2040 C C . ALA A 1 267 ? -5.574 -17.562 -13.492 1 95.88 267 ALA A C 1
ATOM 2042 O O . ALA A 1 267 ? -4.367 -17.828 -13.438 1 95.88 267 ALA A O 1
ATOM 2043 N N . THR A 1 268 ? -6.422 -18.266 -14.133 1 96.12 268 THR A N 1
ATOM 2044 C CA . THR A 1 268 ? -5.992 -19.438 -14.883 1 96.12 268 THR A CA 1
ATOM 2045 C C . THR A 1 268 ? -5.09 -19.031 -16.047 1 96.12 268 THR A C 1
ATOM 2047 O O . THR A 1 268 ? -4.09 -19.703 -16.328 1 96.12 268 THR A O 1
ATOM 2050 N N . ARG A 1 269 ? -5.438 -17.969 -16.672 1 93.44 269 ARG A N 1
ATOM 2051 C CA . ARG A 1 269 ? -4.582 -17.453 -17.75 1 93.44 269 ARG A CA 1
ATOM 2052 C C . ARG A 1 269 ? -3.166 -17.203 -17.234 1 93.44 269 ARG A C 1
ATOM 2054 O O . ARG A 1 269 ? -2.193 -17.625 -17.859 1 93.44 269 ARG A O 1
ATOM 2061 N N . PHE A 1 270 ? -3.047 -16.578 -16.109 1 96.06 270 PHE A N 1
ATOM 2062 C CA . PHE A 1 270 ? -1.741 -16.25 -15.539 1 96.06 270 PHE A CA 1
ATOM 2063 C C . PHE A 1 270 ? -1.033 -17.516 -15.07 1 96.06 270 PHE A C 1
ATOM 2065 O O . PHE A 1 270 ? 0.187 -17.641 -15.203 1 96.06 270 PHE A O 1
ATOM 2072 N N . THR A 1 271 ? -1.763 -18.453 -14.492 1 97.25 271 THR A N 1
ATOM 2073 C CA . THR A 1 271 ? -1.166 -19.625 -13.867 1 97.25 271 THR A CA 1
ATOM 2074 C C . THR A 1 271 ? -0.773 -20.672 -14.914 1 97.25 271 THR A C 1
ATOM 2076 O O . THR A 1 271 ? 0.298 -21.266 -14.828 1 97.25 271 THR A O 1
ATOM 2079 N N . ALA A 1 272 ? -1.565 -20.844 -15.93 1 96.38 272 ALA A N 1
ATOM 2080 C CA . ALA A 1 272 ? -1.325 -21.859 -16.953 1 96.38 272 ALA A CA 1
ATOM 2081 C C . ALA A 1 272 ? -0.285 -21.391 -17.953 1 96.38 272 ALA A C 1
ATOM 2083 O O . ALA A 1 272 ? 0.618 -22.156 -18.328 1 96.38 272 ALA A O 1
ATOM 2084 N N . ASP A 1 273 ? -0.371 -20.188 -18.406 1 94.81 273 ASP A N 1
ATOM 2085 C CA . ASP A 1 273 ? 0.521 -19.672 -19.438 1 94.81 273 ASP A CA 1
ATOM 2086 C C . ASP A 1 273 ? 1.807 -19.109 -18.828 1 94.81 273 ASP A C 1
ATOM 2088 O O . ASP A 1 273 ? 1.846 -17.969 -18.391 1 94.81 273 ASP A O 1
ATOM 2092 N N . SER A 1 274 ? 2.873 -19.922 -18.875 1 95 274 SER A N 1
ATOM 2093 C CA . SER A 1 274 ? 4.121 -19.578 -18.203 1 95 274 SER A CA 1
ATOM 2094 C C . SER A 1 274 ? 4.867 -18.469 -18.953 1 95 274 SER A C 1
ATOM 2096 O O . SER A 1 274 ? 5.855 -17.938 -18.438 1 95 274 SER A O 1
ATOM 2098 N N . SER A 1 275 ? 4.34 -18.062 -20.062 1 93.31 275 SER A N 1
ATOM 2099 C CA . SER A 1 275 ? 5.012 -17.031 -20.828 1 93.31 275 SER A CA 1
ATOM 2100 C C . SER A 1 275 ? 4.59 -15.641 -20.375 1 93.31 275 SER A C 1
ATOM 2102 O O . SER A 1 275 ? 5.199 -14.641 -20.75 1 93.31 275 SER A O 1
ATOM 2104 N N . ILE A 1 276 ? 3.568 -15.578 -19.578 1 93.19 276 ILE A N 1
ATOM 2105 C CA . ILE A 1 276 ? 3.104 -14.281 -19.109 1 93.19 276 ILE A CA 1
ATOM 2106 C C . ILE A 1 276 ? 3.877 -13.875 -17.844 1 93.19 276 ILE A C 1
ATOM 2108 O O . ILE A 1 276 ? 3.746 -14.516 -16.797 1 93.19 276 ILE A O 1
ATOM 2112 N N . CYS A 1 277 ? 4.668 -12.859 -17.984 1 93 277 CYS A N 1
ATOM 2113 C CA . CYS A 1 277 ? 5.535 -12.398 -16.906 1 93 277 CYS A CA 1
ATOM 2114 C C . CYS A 1 277 ? 5.309 -10.922 -16.625 1 93 277 CYS A C 1
ATOM 2116 O O . CYS A 1 277 ? 5.395 -10.086 -17.531 1 93 277 CYS A O 1
ATOM 2118 N N . GLY A 1 278 ? 5.047 -10.633 -15.359 1 91.81 278 GLY A N 1
ATOM 2119 C CA . GLY A 1 278 ? 5.055 -9.25 -14.914 1 91.81 278 GLY A CA 1
ATOM 2120 C C . GLY A 1 278 ? 3.84 -8.461 -15.375 1 91.81 278 GLY A C 1
ATOM 2121 O O . GLY A 1 278 ? 3.945 -7.281 -15.703 1 91.81 278 GLY A O 1
ATOM 2122 N N . ARG A 1 279 ? 2.697 -9.117 -15.469 1 88.5 279 ARG A N 1
ATOM 2123 C CA . ARG A 1 279 ? 1.493 -8.461 -15.977 1 88.5 279 ARG A CA 1
ATOM 2124 C C . ARG A 1 279 ? 0.4 -8.43 -14.914 1 88.5 279 ARG A C 1
ATOM 2126 O O . ARG A 1 279 ? 0.402 -9.242 -13.984 1 88.5 279 ARG A O 1
ATOM 2133 N N . ALA A 1 280 ? -0.491 -7.449 -15.039 1 88.19 280 ALA A N 1
ATOM 2134 C CA . ALA A 1 280 ? -1.637 -7.32 -14.141 1 88.19 280 ALA A CA 1
ATOM 2135 C C . ALA A 1 280 ? -2.936 -7.176 -14.93 1 88.19 280 ALA A C 1
ATOM 2137 O O . ALA A 1 280 ? -2.982 -6.473 -15.938 1 88.19 280 ALA A O 1
ATOM 2138 N N . LEU A 1 281 ? -3.963 -7.875 -14.445 1 84.38 281 LEU A N 1
ATOM 2139 C CA . LEU A 1 281 ? -5.281 -7.805 -15.07 1 84.38 281 LEU A CA 1
ATOM 2140 C C . LEU A 1 281 ? -6.32 -7.289 -14.078 1 84.38 281 LEU A C 1
ATOM 2142 O O . LEU A 1 281 ? -6.316 -7.68 -12.906 1 84.38 281 LEU A O 1
ATOM 2146 N N . CYS A 1 282 ? -7.172 -6.422 -14.484 1 79.38 282 CYS A N 1
ATOM 2147 C CA . CYS A 1 282 ? -8.367 -6.008 -13.758 1 79.38 282 CYS A CA 1
ATOM 2148 C C . CYS A 1 282 ? -9.594 -6.766 -14.25 1 79.38 282 CYS A C 1
ATOM 2150 O O . CYS A 1 282 ? -9.742 -7 -15.453 1 79.38 282 CYS A O 1
ATOM 2152 N N . ILE A 1 283 ? -10.414 -7.211 -13.367 1 79.56 283 ILE A N 1
ATOM 2153 C CA . ILE A 1 283 ? -11.625 -7.961 -13.68 1 79.56 283 ILE A CA 1
ATOM 2154 C C . ILE A 1 283 ? -12.836 -7.25 -13.094 1 79.56 283 ILE A C 1
ATOM 2156 O O . ILE A 1 283 ? -12.859 -6.918 -11.906 1 79.56 283 ILE A O 1
ATOM 2160 N N . GLY A 1 284 ? -13.805 -6.957 -13.82 1 71.25 284 GLY A N 1
ATOM 2161 C CA . GLY A 1 284 ? -15.016 -6.301 -13.359 1 71.25 284 GLY A CA 1
ATOM 2162 C C . GLY A 1 284 ? -16.172 -6.449 -14.328 1 71.25 284 GLY A C 1
ATOM 2163 O O . GLY A 1 284 ? -16.094 -7.215 -15.289 1 71.25 284 GLY A O 1
ATOM 2164 N N . PRO A 1 285 ? -17.344 -5.875 -13.867 1 64.06 285 PRO A N 1
ATOM 2165 C CA . PRO A 1 285 ? -18.5 -5.941 -14.766 1 64.06 285 PRO A CA 1
ATOM 2166 C C . PRO A 1 285 ? -18.188 -5.383 -16.156 1 64.06 285 PRO A C 1
ATOM 2168 O O . PRO A 1 285 ? -17.375 -4.469 -16.297 1 64.06 285 PRO A O 1
ATOM 2171 N N . PRO A 1 286 ? -18.766 -6.223 -17.094 1 56.84 286 PRO A N 1
ATOM 2172 C CA . PRO A 1 286 ? -18.594 -5.672 -18.453 1 56.84 286 PRO A CA 1
ATOM 2173 C C . PRO A 1 286 ? -19.078 -4.227 -18.562 1 56.84 286 PRO A C 1
ATOM 2175 O O . PRO A 1 286 ? -20.125 -3.877 -18 1 56.84 286 PRO A O 1
ATOM 2178 N N . ALA A 1 287 ? -18.203 -3.234 -18.359 1 54.09 287 ALA A N 1
ATOM 2179 C CA . ALA A 1 287 ? -18.578 -1.823 -18.438 1 54.09 287 ALA A CA 1
ATOM 2180 C C . ALA A 1 287 ? -17.781 -1.107 -19.531 1 54.09 287 ALA A C 1
ATOM 2182 O O . ALA A 1 287 ? -16.797 -1.637 -20.047 1 54.09 287 ALA A O 1
ATOM 2183 N N . LYS A 1 288 ? -18.547 -0.112 -19.938 1 55.28 288 LYS A N 1
ATOM 2184 C CA . LYS A 1 288 ? -17.75 0.77 -20.781 1 55.28 288 LYS A CA 1
ATOM 2185 C C . LYS A 1 288 ? -16.578 1.358 -20.016 1 55.28 288 LYS A C 1
ATOM 2187 O O . LYS A 1 288 ? -16.562 1.349 -18.781 1 55.28 288 LYS A O 1
ATOM 2192 N N . ALA A 1 289 ? -15.469 1.313 -20.5 1 52.5 289 ALA A N 1
ATOM 2193 C CA . ALA A 1 289 ? -14.289 1.822 -19.812 1 52.5 289 ALA A CA 1
ATOM 2194 C C . ALA A 1 289 ? -13.891 3.195 -20.344 1 52.5 289 ALA A C 1
ATOM 2196 O O . ALA A 1 289 ? -14.117 3.504 -21.516 1 52.5 289 ALA A O 1
ATOM 2197 N N . MET A 1 290 ? -13.781 4.07 -19.328 1 51.16 290 MET A N 1
ATOM 2198 C CA . MET A 1 290 ? -13.156 5.328 -19.719 1 51.16 290 MET A CA 1
ATOM 2199 C C . MET A 1 290 ? -11.656 5.309 -19.438 1 51.16 290 MET A C 1
ATOM 2201 O O . MET A 1 290 ? -11.195 4.547 -18.578 1 51.16 290 MET A O 1
ATOM 2205 N N . ARG A 1 291 ? -10.977 5.746 -20.328 1 47.66 291 ARG A N 1
ATOM 2206 C CA . ARG A 1 291 ? -9.539 5.879 -20.125 1 47.66 291 ARG A CA 1
ATOM 2207 C C . ARG A 1 291 ? -9.219 7.059 -19.203 1 47.66 291 ARG A C 1
ATOM 2209 O O . ARG A 1 291 ? -9.617 8.188 -19.484 1 47.66 291 ARG A O 1
ATOM 2216 N N . ALA A 1 292 ? -8.875 6.582 -18 1 45.44 292 ALA A N 1
ATOM 2217 C CA . ALA A 1 292 ? -8.43 7.621 -17.078 1 45.44 292 ALA A CA 1
ATOM 2218 C C . ALA A 1 292 ? -7.301 8.445 -17.672 1 45.44 292 ALA A C 1
ATOM 2220 O O . ALA A 1 292 ? -6.746 8.086 -18.719 1 45.44 292 ALA A O 1
ATOM 2221 N N . ALA A 1 293 ? -7.207 9.594 -17.031 1 41.84 293 ALA A N 1
ATOM 2222 C CA . ALA A 1 293 ? -6.195 10.508 -17.547 1 41.84 293 ALA A CA 1
ATOM 2223 C C . ALA A 1 293 ? -4.836 9.82 -17.656 1 41.84 293 ALA A C 1
ATOM 2225 O O . ALA A 1 293 ? -4.027 10.148 -18.531 1 41.84 293 ALA A O 1
ATOM 2226 N N . ASP A 1 294 ? -4.691 8.797 -16.828 1 39.88 294 ASP A N 1
ATOM 2227 C CA . ASP A 1 294 ? -3.418 8.086 -16.812 1 39.88 294 ASP A CA 1
ATOM 2228 C C . ASP A 1 294 ? -3.426 6.93 -17.812 1 39.88 294 ASP A C 1
ATOM 2230 O O . ASP A 1 294 ? -2.477 6.145 -17.859 1 39.88 294 ASP A O 1
ATOM 2234 N N . GLY A 1 295 ? -4.426 6.918 -18.531 1 44.56 295 GLY A N 1
ATOM 2235 C CA . GLY A 1 295 ? -4.559 5.922 -19.578 1 44.56 295 GLY A CA 1
ATOM 2236 C C . GLY A 1 295 ? -5.172 4.621 -19.094 1 44.56 295 GLY A C 1
ATOM 2237 O O . GLY A 1 295 ? -5.441 3.721 -19.891 1 44.56 295 GLY A O 1
ATOM 2238 N N . GLN A 1 296 ? -5.234 4.617 -17.844 1 46.81 296 GLN A N 1
ATOM 2239 C CA . GLN A 1 296 ? -5.816 3.375 -17.344 1 46.81 296 GLN A CA 1
ATOM 2240 C C . GLN A 1 296 ? -7.32 3.33 -17.609 1 46.81 296 GLN A C 1
ATOM 2242 O O . GLN A 1 296 ? -8 4.355 -17.516 1 46.81 296 GLN A O 1
ATOM 2247 N N . LEU A 1 297 ? -7.707 2.234 -18.156 1 49.09 297 LEU A N 1
ATOM 2248 C CA . LEU A 1 297 ? -9.141 2.059 -18.344 1 49.09 297 LEU A CA 1
ATOM 2249 C C . LEU A 1 297 ? -9.852 1.928 -17 1 49.09 297 LEU A C 1
ATOM 2251 O O . LEU A 1 297 ? -9.445 1.127 -16.156 1 49.09 297 LEU A O 1
ATOM 2255 N N . ILE A 1 298 ? -10.547 3.01 -16.781 1 51 298 ILE A N 1
ATOM 2256 C CA . ILE A 1 298 ? -11.383 2.975 -15.578 1 51 298 ILE A CA 1
ATOM 2257 C C . ILE A 1 298 ? -12.812 2.613 -15.961 1 51 298 ILE A C 1
ATOM 2259 O O . ILE A 1 298 ? -13.391 3.207 -16.875 1 51 298 ILE A O 1
ATOM 2263 N N . PRO A 1 299 ? -13.312 1.528 -15.414 1 50.53 299 PRO A N 1
ATOM 2264 C CA . PRO A 1 299 ? -14.703 1.201 -15.742 1 50.53 299 PRO A CA 1
ATOM 2265 C C . PRO A 1 299 ? -15.672 2.324 -15.383 1 50.53 299 PRO A C 1
ATOM 2267 O O . PRO A 1 299 ? -15.508 2.986 -14.359 1 50.53 299 PRO A O 1
ATOM 2270 N N . VAL A 1 300 ? -16.297 2.869 -16.359 1 52.03 300 VAL A N 1
ATOM 2271 C CA . VAL A 1 300 ? -17.359 3.84 -16.141 1 52.03 300 VAL A CA 1
ATOM 2272 C C . VAL A 1 300 ? -18.719 3.133 -16.141 1 52.03 300 VAL A C 1
ATOM 2274 O O . VAL A 1 300 ? -18.922 2.182 -16.906 1 52.03 300 VAL A O 1
ATOM 2277 N N . PHE A 1 301 ? -19.375 3.43 -15.023 1 50.06 301 PHE A N 1
ATOM 2278 C CA . PHE A 1 301 ? -20.672 2.781 -14.898 1 50.06 301 PHE A CA 1
ATOM 2279 C C . PHE A 1 301 ? -21.797 3.797 -15.031 1 50.06 301 PHE A C 1
ATOM 2281 O O . PHE A 1 301 ? -21.562 5.004 -14.914 1 50.06 301 PHE A O 1
ATOM 2288 N N . GLY A 1 302 ? -22.891 3.303 -15.289 1 47.94 302 GLY A N 1
ATOM 2289 C CA . GLY A 1 302 ? -24.109 4.082 -15.367 1 47.94 302 GLY A CA 1
ATOM 2290 C C . GLY A 1 302 ? -24.125 5.059 -16.531 1 47.94 302 GLY A C 1
ATOM 2291 O O . GLY A 1 302 ? -23.609 4.754 -17.609 1 47.94 302 GLY A O 1
ATOM 2292 N N . ASP A 1 303 ? -24.703 6.242 -16.234 1 49.94 303 ASP A N 1
ATOM 2293 C CA . ASP A 1 303 ? -24.953 7.254 -17.266 1 49.94 303 ASP A CA 1
ATOM 2294 C C . ASP A 1 303 ? -23.641 7.758 -17.859 1 49.94 303 ASP A C 1
ATOM 2296 O O . ASP A 1 303 ? -23.609 8.242 -19 1 49.94 303 ASP A O 1
ATOM 2300 N N . ASP A 1 304 ? -22.656 7.523 -17.062 1 49.69 304 ASP A N 1
ATOM 2301 C CA . ASP A 1 304 ? -21.375 8.055 -17.531 1 49.69 304 ASP A CA 1
ATOM 2302 C C . ASP A 1 304 ? -20.766 7.152 -18.594 1 49.69 304 ASP A C 1
ATOM 2304 O O . ASP A 1 304 ? -19.797 7.539 -19.266 1 49.69 304 ASP A O 1
ATOM 2308 N N . ALA A 1 305 ? -21.438 5.984 -18.703 1 50.53 305 ALA A N 1
ATOM 2309 C CA . ALA A 1 305 ? -20.938 4.984 -19.641 1 50.53 305 ALA A CA 1
ATOM 2310 C C . ALA A 1 305 ? -21.484 5.227 -21.047 1 50.53 305 ALA A C 1
ATOM 2312 O O . ALA A 1 305 ? -21 4.633 -22.016 1 50.53 305 ALA A O 1
ATOM 2313 N N . GLN A 1 306 ? -22.5 5.867 -21.141 1 49.53 306 GLN A N 1
ATOM 2314 C CA . GLN A 1 306 ? -23.219 5.891 -22.406 1 49.53 306 GLN A CA 1
ATOM 2315 C C . GLN A 1 306 ? -22.281 6.164 -23.578 1 49.53 306 GLN A C 1
ATOM 2317 O O . GLN A 1 306 ? -22.438 5.578 -24.656 1 49.53 306 GLN A O 1
ATOM 2322 N N . ASP A 1 307 ? -21.438 7.164 -23.469 1 48.88 307 ASP A N 1
ATOM 2323 C CA . ASP A 1 307 ? -20.688 7.574 -24.656 1 48.88 307 ASP A CA 1
ATOM 2324 C C . ASP A 1 307 ? -19.266 7.043 -24.609 1 48.88 307 ASP A C 1
ATOM 2326 O O . ASP A 1 307 ? -18.406 7.484 -25.391 1 48.88 307 ASP A O 1
ATOM 2330 N N . LYS A 1 308 ? -19.125 6.242 -23.703 1 52.16 308 LYS A N 1
ATOM 2331 C CA . LYS A 1 308 ? -17.734 5.82 -23.625 1 52.16 308 LYS A CA 1
ATOM 2332 C C . LYS A 1 308 ? -17.547 4.418 -24.188 1 52.16 308 LYS A C 1
ATOM 2334 O O . LYS A 1 308 ? -18.453 3.59 -24.141 1 52.16 308 LYS A O 1
ATOM 2339 N N . SER A 1 309 ? -16.531 4.242 -25.141 1 47.22 309 SER A N 1
ATOM 2340 C CA . SER A 1 309 ? -16.141 2.998 -25.797 1 47.22 309 SER A CA 1
ATOM 2341 C C . SER A 1 309 ? -15.062 2.268 -25.016 1 47.22 309 SER A C 1
ATOM 2343 O O . SER A 1 309 ? -14.148 2.893 -24.484 1 47.22 309 SER A O 1
ATOM 2345 N N . GLY A 1 310 ? -15.391 1.312 -24.156 1 48.78 310 GLY A N 1
ATOM 2346 C CA . GLY A 1 310 ? -14.375 0.45 -23.562 1 48.78 310 GLY A CA 1
ATOM 2347 C C . GLY A 1 310 ? -14.602 -1.021 -23.859 1 48.78 310 GLY A C 1
ATOM 2348 O O . GLY A 1 310 ? -15.602 -1.391 -24.484 1 48.78 310 GLY A O 1
ATOM 2349 N N . PRO A 1 311 ? -13.516 -1.742 -23.719 1 45.66 311 PRO A N 1
ATOM 2350 C CA . PRO A 1 311 ? -13.695 -3.15 -24.078 1 45.66 311 PRO A CA 1
ATOM 2351 C C . PRO A 1 311 ? -14.891 -3.791 -23.359 1 45.66 311 PRO A C 1
ATOM 2353 O O . PRO A 1 311 ? -15.211 -3.426 -22.234 1 45.66 311 PRO A O 1
ATOM 2356 N N . GLU A 1 312 ? -15.742 -4.285 -24.109 1 51.16 312 GLU A N 1
ATOM 2357 C CA . GLU A 1 312 ? -16.875 -5.086 -23.641 1 51.16 312 GLU A CA 1
ATOM 2358 C C . GLU A 1 312 ? -16.422 -6.199 -22.703 1 51.16 312 GLU A C 1
ATOM 2360 O O . GLU A 1 312 ? -17.25 -6.859 -22.078 1 51.16 312 GLU A O 1
ATOM 2365 N N . THR A 1 313 ? -15.109 -6.332 -22.547 1 56.72 313 THR A N 1
ATOM 2366 C CA . THR A 1 313 ? -14.758 -7.496 -21.75 1 56.72 313 THR A CA 1
ATOM 2367 C C . THR A 1 313 ? -14.586 -7.113 -20.281 1 56.72 313 THR A C 1
ATOM 2369 O O . THR A 1 313 ? -14.297 -5.953 -19.969 1 56.72 313 THR A O 1
ATOM 2372 N N . GLY A 1 314 ? -15.047 -7.938 -19.375 1 64.62 314 GLY A N 1
ATOM 2373 C CA . GLY A 1 314 ? -14.93 -7.777 -17.938 1 64.62 314 GLY A CA 1
ATOM 2374 C C . GLY A 1 314 ? -13.5 -7.914 -17.438 1 64.62 314 GLY A C 1
ATOM 2375 O O . GLY A 1 314 ? -13.258 -7.961 -16.234 1 64.62 314 GLY A O 1
ATOM 2376 N N . ILE A 1 315 ? -12.484 -8.156 -18.469 1 65.38 315 ILE A N 1
ATOM 2377 C CA . ILE A 1 315 ? -11.086 -8.312 -18.094 1 65.38 315 ILE A CA 1
ATOM 2378 C C . ILE A 1 315 ? -10.219 -7.355 -18.906 1 65.38 315 ILE A C 1
ATOM 2380 O O . ILE A 1 315 ? -10.344 -7.297 -20.141 1 65.38 315 ILE A O 1
ATOM 2384 N N . TRP A 1 316 ? -9.406 -6.547 -18.328 1 65.75 316 TRP A N 1
ATOM 2385 C CA . TRP A 1 316 ? -8.484 -5.691 -19.062 1 65.75 316 TRP A CA 1
ATOM 2386 C C . TRP A 1 316 ? -7.164 -5.535 -18.312 1 65.75 316 TRP A C 1
ATOM 2388 O O . TRP A 1 316 ? -7.105 -5.742 -17.109 1 65.75 316 TRP A O 1
ATOM 2398 N N . GLU A 1 317 ? -6.086 -5.207 -19.047 1 67.44 317 GLU A N 1
ATOM 2399 C CA . GLU A 1 317 ? -4.742 -5.086 -18.484 1 67.44 317 GLU A CA 1
ATOM 2400 C C . GLU A 1 317 ? -4.539 -3.719 -17.844 1 67.44 317 GLU A C 1
ATOM 2402 O O . GLU A 1 317 ? -5.051 -2.711 -18.328 1 67.44 317 GLU A O 1
ATOM 2407 N N . VAL A 1 318 ? -3.838 -3.748 -16.703 1 60.41 318 VAL A N 1
ATOM 2408 C CA . VAL A 1 318 ? -3.469 -2.506 -16.031 1 60.41 318 VAL A CA 1
ATOM 2409 C C . VAL A 1 318 ? -1.964 -2.486 -15.773 1 60.41 318 VAL A C 1
ATOM 2411 O O . VAL A 1 318 ? -1.333 -3.539 -15.656 1 60.41 318 VAL A O 1
ATOM 2414 N N . TYR A 1 319 ? -1.286 -1.251 -15.781 1 56.22 319 TYR A N 1
ATOM 2415 C CA . TYR A 1 319 ? 0.101 -0.963 -15.438 1 56.22 319 TYR A CA 1
ATOM 2416 C C . TYR A 1 319 ? 1.057 -1.621 -16.422 1 56.22 319 TYR A C 1
ATOM 2418 O O . TYR A 1 319 ? 2.215 -1.887 -16.094 1 56.22 319 TYR A O 1
ATOM 2426 N N . GLY A 1 320 ? 0.467 -2.023 -17.578 1 52.62 320 GLY A N 1
ATOM 2427 C CA . GLY A 1 320 ? 1.343 -2.553 -18.625 1 52.62 320 GLY A CA 1
ATOM 2428 C C . GLY A 1 320 ? 2.412 -1.568 -19.047 1 52.62 320 GLY A C 1
ATOM 2429 O O . GLY A 1 320 ? 3.494 -1.971 -19.484 1 52.62 320 GLY A O 1
ATOM 2430 N N . ASP A 1 321 ? 2.145 -0.253 -18.766 1 50.56 321 ASP A N 1
ATOM 2431 C CA . ASP A 1 321 ? 3.002 0.798 -19.312 1 50.56 321 ASP A CA 1
ATOM 2432 C C . ASP A 1 321 ? 3.945 1.342 -18.25 1 50.56 321 ASP A C 1
ATOM 2434 O O . ASP A 1 321 ? 4.629 2.344 -18.469 1 50.56 321 ASP A O 1
ATOM 2438 N N . ASP A 1 322 ? 3.982 0.743 -17.141 1 52.84 322 ASP A N 1
ATOM 2439 C CA . ASP A 1 322 ? 4.832 1.199 -16.047 1 52.84 322 ASP A CA 1
ATOM 2440 C C . ASP A 1 322 ? 6.266 1.435 -16.531 1 52.84 322 ASP A C 1
ATOM 2442 O O . ASP A 1 322 ? 6.961 2.309 -16 1 52.84 322 ASP A O 1
ATOM 2446 N N . PHE A 1 323 ? 6.625 0.562 -17.438 1 49.03 323 PHE A N 1
ATOM 2447 C CA . PHE A 1 323 ? 8.031 0.609 -17.812 1 49.03 323 PHE A CA 1
ATOM 2448 C C . PHE A 1 323 ? 8.242 1.563 -18.984 1 49.03 323 PHE A C 1
ATOM 2450 O O . PHE A 1 323 ? 9.375 1.787 -19.422 1 49.03 323 PHE A O 1
ATOM 2457 N N . GLU A 1 324 ? 7.16 1.91 -19.594 1 48.72 324 GLU A N 1
ATOM 2458 C CA . GLU A 1 324 ? 7.305 2.875 -20.672 1 48.72 324 GLU A CA 1
ATOM 2459 C C . GLU A 1 324 ? 7.801 4.223 -20.156 1 48.72 324 GLU A C 1
ATOM 2461 O O . GLU A 1 324 ? 8.617 4.879 -20.797 1 48.72 324 GLU A O 1
ATOM 2466 N N . ALA A 1 325 ? 7.227 4.688 -19.125 1 42.41 325 ALA A N 1
ATOM 2467 C CA . ALA A 1 325 ? 7.703 5.91 -18.484 1 42.41 325 ALA A CA 1
ATOM 2468 C C . ALA A 1 325 ? 8.32 5.613 -17.125 1 42.41 325 ALA A C 1
ATOM 2470 O O . ALA A 1 325 ? 7.645 5.719 -16.094 1 42.41 325 ALA A O 1
ATOM 2471 N N . VAL A 1 326 ? 9.328 4.73 -17.266 1 45.66 326 VAL A N 1
ATOM 2472 C CA . VAL A 1 326 ? 9.992 4.375 -16.016 1 45.66 326 VAL A CA 1
ATOM 2473 C C . VAL A 1 326 ? 10.938 5.496 -15.594 1 45.66 326 VAL A C 1
ATOM 2475 O O . VAL A 1 326 ? 11.664 6.047 -16.422 1 45.66 326 VAL A O 1
ATOM 2478 N N . GLU A 1 327 ? 10.664 5.828 -14.383 1 48.72 327 GLU A N 1
ATOM 2479 C CA . GLU A 1 327 ? 11.602 6.777 -13.789 1 48.72 327 GLU A CA 1
ATOM 2480 C C . GLU A 1 327 ? 13.039 6.273 -13.891 1 48.72 327 GLU A C 1
ATOM 2482 O O . GLU A 1 327 ? 13.281 5.066 -13.914 1 48.72 327 GLU A O 1
ATOM 2487 N N . ALA A 1 328 ? 13.82 7.168 -14.195 1 47.41 328 ALA A N 1
ATOM 2488 C CA . ALA A 1 328 ? 15.234 6.91 -14.43 1 47.41 328 ALA A CA 1
ATOM 2489 C C . ALA A 1 328 ? 15.805 5.961 -13.383 1 47.41 328 ALA A C 1
ATOM 2491 O O . ALA A 1 328 ? 16.625 5.098 -13.695 1 47.41 328 ALA A O 1
ATOM 2492 N N . TRP A 1 329 ? 15.172 6.023 -12.266 1 47.69 329 TRP A N 1
ATOM 2493 C CA . TRP A 1 329 ? 15.695 5.195 -11.188 1 47.69 329 TRP A CA 1
ATOM 2494 C C . TRP A 1 329 ? 15.406 3.719 -11.445 1 47.69 329 TRP A C 1
ATOM 2496 O O . TRP A 1 329 ? 16.312 2.885 -11.406 1 47.69 329 TRP A O 1
ATOM 2506 N N . THR A 1 330 ? 14.227 3.518 -11.641 1 47.5 330 THR A N 1
ATOM 2507 C CA . THR A 1 330 ? 13.844 2.129 -11.883 1 47.5 330 THR A CA 1
ATOM 2508 C C . THR A 1 330 ? 14.562 1.573 -13.109 1 47.5 330 THR A C 1
ATOM 2510 O O . THR A 1 330 ? 15.062 0.445 -13.086 1 47.5 330 THR A O 1
ATOM 2513 N N . ARG A 1 331 ? 14.602 2.459 -14.031 1 49.53 331 ARG A N 1
ATOM 2514 C CA . ARG A 1 331 ? 15.281 2.025 -15.25 1 49.53 331 ARG A CA 1
ATOM 2515 C C . ARG A 1 331 ? 16.734 1.658 -14.961 1 49.53 331 ARG A C 1
ATOM 2517 O O . ARG A 1 331 ? 17.203 0.595 -15.367 1 49.53 331 ARG A O 1
ATOM 2524 N N . ARG A 1 332 ? 17.375 2.533 -14.258 1 49.41 332 ARG A N 1
ATOM 2525 C CA . ARG A 1 332 ? 18.797 2.33 -13.992 1 49.41 332 ARG A CA 1
ATOM 2526 C C . ARG A 1 332 ? 19.016 1.105 -13.109 1 49.41 332 ARG A C 1
ATOM 2528 O O . ARG A 1 332 ? 19.969 0.348 -13.312 1 49.41 332 ARG A O 1
ATOM 2535 N N . TRP A 1 333 ? 18.141 0.929 -12.25 1 47.75 333 TRP A N 1
ATOM 2536 C CA . TRP A 1 333 ? 18.312 -0.205 -11.344 1 47.75 333 TRP A CA 1
ATOM 2537 C C . TRP A 1 333 ? 18.031 -1.521 -12.07 1 47.75 333 TRP A C 1
ATOM 2539 O O . TRP A 1 333 ? 18.734 -2.51 -11.852 1 47.75 333 TRP A O 1
ATOM 2549 N N . VAL A 1 334 ? 17.062 -1.443 -12.836 1 43.75 334 VAL A N 1
ATOM 2550 C CA . VAL A 1 334 ? 16.766 -2.646 -13.602 1 43.75 334 VAL A CA 1
ATOM 2551 C C . VAL A 1 334 ? 17.953 -3.012 -14.484 1 43.75 334 VAL A C 1
ATOM 2553 O O . VAL A 1 334 ? 18.312 -4.188 -14.602 1 43.75 334 VAL A O 1
ATOM 2556 N N . GLU A 1 335 ? 18.484 -1.924 -15.023 1 46.38 335 GLU A N 1
ATOM 2557 C CA . GLU A 1 335 ? 19.641 -2.135 -15.875 1 46.38 335 GLU A CA 1
ATOM 2558 C C . GLU A 1 335 ? 20.812 -2.695 -15.078 1 46.38 335 GLU A C 1
ATOM 2560 O O . GLU A 1 335 ? 21.547 -3.559 -15.562 1 46.38 335 GLU A O 1
ATOM 2565 N N . LEU A 1 336 ? 20.906 -2.227 -13.852 1 45.84 336 LEU A N 1
ATOM 2566 C CA . LEU A 1 336 ? 22.016 -2.646 -12.992 1 45.84 336 LEU A CA 1
ATOM 2567 C C . LEU A 1 336 ? 21.844 -4.094 -12.555 1 45.84 336 LEU A C 1
ATOM 2569 O O . LEU A 1 336 ? 22.828 -4.82 -12.391 1 45.84 336 LEU A O 1
ATOM 2573 N N . LEU A 1 337 ? 20.656 -4.449 -12.344 1 43.66 337 LEU A N 1
ATOM 2574 C CA . LEU A 1 337 ? 20.391 -5.809 -11.891 1 43.66 337 LEU A CA 1
ATOM 2575 C C . LEU A 1 337 ? 20.781 -6.824 -12.953 1 43.66 337 LEU A C 1
ATOM 2577 O O . LEU A 1 337 ? 21.125 -7.965 -12.633 1 43.66 337 LEU A O 1
ATOM 2581 N N . CYS A 1 338 ? 20.703 -6.43 -14.125 1 38.88 338 CYS A N 1
ATOM 2582 C CA . CYS A 1 338 ? 21.047 -7.34 -15.211 1 38.88 338 CYS A CA 1
ATOM 2583 C C . CYS A 1 338 ? 22.562 -7.465 -15.352 1 38.88 338 CYS A C 1
ATOM 2585 O O . CYS A 1 338 ? 23.062 -8.422 -15.945 1 38.88 338 CYS A O 1
ATOM 2587 N N . THR A 1 339 ? 23.281 -6.332 -14.859 1 39.59 339 THR A N 1
ATOM 2588 C CA . THR A 1 339 ? 24.719 -6.383 -15.039 1 39.59 339 THR A CA 1
ATOM 2589 C C . THR A 1 339 ? 25.391 -7.07 -13.852 1 39.59 339 THR A C 1
ATOM 2591 O O . THR A 1 339 ? 26.594 -7.344 -13.875 1 39.59 339 THR A O 1
ATOM 2594 N N . ALA A 1 340 ? 24.594 -7.297 -12.812 1 36.06 340 ALA A N 1
ATOM 2595 C CA . ALA A 1 340 ? 25.25 -7.969 -11.688 1 36.06 340 ALA A CA 1
ATOM 2596 C C . ALA A 1 340 ? 25.109 -9.484 -11.797 1 36.06 340 ALA A C 1
ATOM 2598 O O . ALA A 1 340 ? 24.125 -9.984 -12.352 1 36.06 340 ALA A O 1
ATOM 2599 N N . MET B 1 1 ? -9.383 28.375 -18.203 1 37 1 MET B N 1
ATOM 2600 C CA . MET B 1 1 ? -10.68 27.734 -17.984 1 37 1 MET B CA 1
ATOM 2601 C C . MET B 1 1 ? -10.961 27.578 -16.484 1 37 1 MET B C 1
ATOM 2603 O O . MET B 1 1 ? -10.055 27.297 -15.711 1 37 1 MET B O 1
ATOM 2607 N N . THR B 1 2 ? -11.93 28.203 -15.969 1 55.62 2 THR B N 1
ATOM 2608 C CA . THR B 1 2 ? -12.391 28.25 -14.586 1 55.62 2 THR B CA 1
ATOM 2609 C C . THR B 1 2 ? -12.586 26.844 -14.031 1 55.62 2 THR B C 1
ATOM 2611 O O . THR B 1 2 ? -13.195 25.984 -14.688 1 55.62 2 THR B O 1
ATOM 2614 N N . TYR B 1 3 ? -11.852 26.469 -13.031 1 65.94 3 TYR B N 1
ATOM 2615 C CA . TYR B 1 3 ? -12.008 25.188 -12.359 1 65.94 3 TYR B CA 1
ATOM 2616 C C . TYR B 1 3 ? -13.453 24.953 -11.938 1 65.94 3 TYR B C 1
ATOM 2618 O O . TYR B 1 3 ? -14.062 25.828 -11.312 1 65.94 3 TYR B O 1
ATOM 2626 N N . GLN B 1 4 ? -14.117 23.906 -12.516 1 67.94 4 GLN B N 1
ATOM 2627 C CA . GLN B 1 4 ? -15.461 23.516 -12.102 1 67.94 4 GLN B CA 1
ATOM 2628 C C . GLN B 1 4 ? -15.453 22.109 -11.508 1 67.94 4 GLN B C 1
ATOM 2630 O O . GLN B 1 4 ? -15.297 21.125 -12.234 1 67.94 4 GLN B O 1
ATOM 2635 N N . PRO B 1 5 ? -15.578 22.109 -10.156 1 68.44 5 PRO B N 1
ATOM 2636 C CA . PRO B 1 5 ? -15.57 20.781 -9.539 1 68.44 5 PRO B CA 1
ATOM 2637 C C . PRO B 1 5 ? -16.812 19.969 -9.883 1 68.44 5 PRO B C 1
ATOM 2639 O O . PRO B 1 5 ? -17.906 20.516 -10.008 1 68.44 5 PRO B O 1
ATOM 2642 N N . ASN B 1 6 ? -16.625 18.688 -10.094 1 65.81 6 ASN B N 1
ATOM 2643 C CA . ASN B 1 6 ? -17.781 17.812 -10.25 1 65.81 6 ASN B CA 1
ATOM 2644 C C . ASN B 1 6 ? -18.438 17.516 -8.906 1 65.81 6 ASN B C 1
ATOM 2646 O O . ASN B 1 6 ? -18 18 -7.867 1 65.81 6 ASN B O 1
ATOM 2650 N N . ALA B 1 7 ? -19.531 16.812 -8.891 1 62.69 7 ALA B N 1
ATOM 2651 C CA . ALA B 1 7 ? -20.359 16.578 -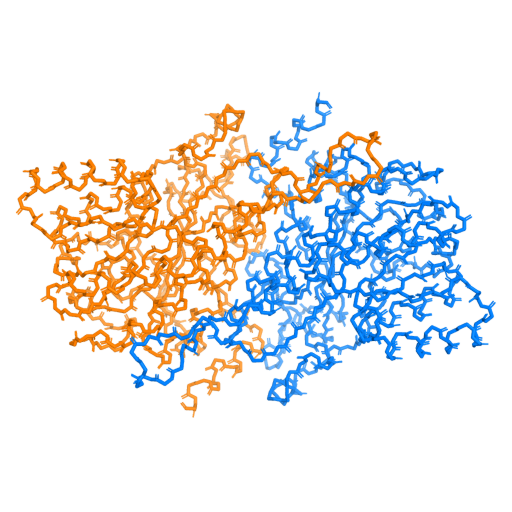7.707 1 62.69 7 ALA B CA 1
ATOM 2652 C C . ALA B 1 7 ? -19.562 15.836 -6.629 1 62.69 7 ALA B C 1
ATOM 2654 O O . ALA B 1 7 ? -19.672 16.156 -5.441 1 62.69 7 ALA B O 1
ATOM 2655 N N . THR B 1 8 ? -18.797 14.867 -7.043 1 65.69 8 THR B N 1
ATOM 2656 C CA . THR B 1 8 ? -18.016 14.086 -6.086 1 65.69 8 THR B CA 1
ATOM 2657 C C . THR B 1 8 ? -16.969 14.953 -5.406 1 65.69 8 THR B C 1
ATOM 2659 O O . THR B 1 8 ? -16.734 14.836 -4.199 1 65.69 8 THR B O 1
ATOM 2662 N N . GLN B 1 9 ? -16.375 15.758 -6.203 1 69.88 9 GLN B N 1
ATOM 2663 C CA . GLN B 1 9 ? -15.367 16.672 -5.656 1 69.88 9 GLN B CA 1
ATOM 2664 C C . GLN B 1 9 ? -15.992 17.625 -4.648 1 69.88 9 GLN B C 1
ATOM 2666 O O . GLN B 1 9 ? -15.391 17.938 -3.619 1 69.88 9 GLN B O 1
ATOM 2671 N N . GLN B 1 10 ? -17.156 18.016 -4.934 1 71.69 10 GLN B N 1
ATOM 2672 C CA . GLN B 1 10 ? -17.859 18.938 -4.047 1 71.69 10 GLN B CA 1
ATOM 2673 C C . GLN B 1 10 ? -18.219 18.25 -2.73 1 71.69 10 GLN B C 1
ATOM 2675 O O . GLN B 1 10 ? -18.016 18.812 -1.655 1 71.69 10 GLN B O 1
ATOM 2680 N N . ILE B 1 11 ? -18.672 17.047 -2.891 1 68.38 11 ILE B N 1
ATOM 2681 C CA . ILE B 1 11 ? -19.094 16.312 -1.7 1 68.38 11 ILE B CA 1
ATOM 2682 C C . ILE B 1 11 ? -17.891 15.984 -0.833 1 68.38 11 ILE B C 1
ATOM 2684 O O . ILE B 1 11 ? -17.938 16.125 0.391 1 68.38 11 ILE B O 1
ATOM 2688 N N . ALA B 1 12 ? -16.828 15.641 -1.466 1 73.56 12 ALA B N 1
ATOM 2689 C CA . ALA B 1 12 ? -15.609 15.266 -0.751 1 73.56 12 ALA B CA 1
ATOM 2690 C C . ALA B 1 12 ? -14.844 16.5 -0.283 1 73.56 12 ALA B C 1
ATOM 2692 O O . ALA B 1 12 ? -13.828 16.391 0.405 1 73.56 12 ALA B O 1
ATOM 2693 N N . ARG B 1 13 ? -15.328 17.688 -0.685 1 81.38 13 ARG B N 1
ATOM 2694 C CA . ARG B 1 13 ? -14.727 18.969 -0.311 1 81.38 13 ARG B CA 1
ATOM 2695 C C . ARG B 1 13 ? -13.273 19.047 -0.773 1 81.38 13 ARG B C 1
ATOM 2697 O O . ARG B 1 13 ? -12.398 19.484 -0.024 1 81.38 13 ARG B O 1
ATOM 2704 N N . GLN B 1 14 ? -13.031 18.469 -1.907 1 84.38 14 GLN B N 1
ATOM 2705 C CA . GLN B 1 14 ? -11.703 18.641 -2.5 1 84.38 14 GLN B CA 1
ATOM 2706 C C . GLN B 1 14 ? -11.523 20.047 -3.049 1 84.38 14 GLN B C 1
ATOM 2708 O O . GLN B 1 14 ? -12.391 20.562 -3.754 1 84.38 14 GLN B O 1
ATOM 2713 N N . SER B 1 15 ? -10.461 20.672 -2.703 1 89.88 15 SER B N 1
ATOM 2714 C CA . SER B 1 15 ? -10.188 22.016 -3.195 1 89.88 15 SER B CA 1
ATOM 2715 C C . SER B 1 15 ? -9.812 22 -4.672 1 89.88 15 SER B C 1
ATOM 2717 O O . SER B 1 15 ? -9.523 20.938 -5.234 1 89.88 15 SER B O 1
ATOM 2719 N N . PRO B 1 16 ? -9.836 23.172 -5.316 1 82.75 16 PRO B N 1
ATOM 2720 C CA . PRO B 1 16 ? -9.281 23.25 -6.672 1 82.75 16 PRO B CA 1
ATOM 2721 C C . PRO B 1 16 ? -7.809 22.844 -6.734 1 82.75 16 PRO B C 1
ATOM 2723 O O . PRO B 1 16 ? -7.16 22.719 -5.695 1 82.75 16 PRO B O 1
ATOM 2726 N N . PRO B 1 17 ? -7.324 22.562 -7.898 1 78.88 17 PRO B N 1
ATOM 2727 C CA . PRO B 1 17 ? -5.902 22.25 -8.016 1 78.88 17 PRO B CA 1
ATOM 2728 C C . PRO B 1 17 ? -5.004 23.266 -7.324 1 78.88 17 PRO B C 1
ATOM 2730 O O . PRO B 1 17 ? -5.34 24.453 -7.277 1 78.88 17 PRO B O 1
ATOM 2733 N N . VAL B 1 18 ? -3.945 22.75 -6.801 1 82.06 18 VAL B N 1
ATOM 2734 C CA . VAL B 1 18 ? -3.021 23.625 -6.086 1 82.06 18 VAL B CA 1
ATOM 2735 C C . VAL B 1 18 ? -2.381 24.609 -7.062 1 82.06 18 VAL B C 1
ATOM 2737 O O . VAL B 1 18 ? -1.811 24.203 -8.078 1 82.06 18 VAL B O 1
ATOM 2740 N N . ASP B 1 19 ? -2.555 25.875 -6.812 1 77.19 19 ASP B N 1
ATOM 2741 C CA . ASP B 1 19 ? -1.932 26.922 -7.602 1 77.19 19 ASP B CA 1
ATOM 2742 C C . ASP B 1 19 ? -0.618 27.375 -6.969 1 77.19 19 ASP B C 1
ATOM 2744 O O . ASP B 1 19 ? -0.618 28.188 -6.039 1 77.19 19 ASP B O 1
ATOM 2748 N N . LEU B 1 20 ? 0.439 26.922 -7.504 1 76.25 20 LEU B N 1
ATOM 2749 C CA . LEU B 1 20 ? 1.758 27.156 -6.93 1 76.25 20 LEU B CA 1
ATOM 2750 C C . LEU B 1 20 ? 2.217 28.578 -7.195 1 76.25 20 LEU B C 1
ATOM 2752 O O . LEU B 1 20 ? 3.207 29.047 -6.621 1 76.25 20 LEU B O 1
ATOM 2756 N N . THR B 1 21 ? 1.541 29.281 -8.031 1 73.75 21 THR B N 1
ATOM 2757 C CA . THR B 1 21 ? 1.899 30.672 -8.336 1 73.75 21 THR B CA 1
ATOM 2758 C C . THR B 1 21 ? 1.289 31.625 -7.312 1 73.75 21 THR B C 1
ATOM 2760 O O . THR B 1 21 ? 1.687 32.781 -7.23 1 73.75 21 THR B O 1
ATOM 2763 N N . ARG B 1 22 ? 0.337 31.125 -6.574 1 78.5 22 ARG B N 1
ATOM 2764 C CA . ARG B 1 22 ? -0.281 31.969 -5.543 1 78.5 22 ARG B CA 1
ATOM 2765 C C . ARG B 1 22 ? 0.628 32.094 -4.328 1 78.5 22 ARG B C 1
ATOM 2767 O O . ARG B 1 22 ? 1.279 31.125 -3.928 1 78.5 22 ARG B O 1
ATOM 2774 N N . PRO B 1 23 ? 0.66 33.219 -3.863 1 77.69 23 PRO B N 1
ATOM 2775 C CA . PRO B 1 23 ? 1.512 33.406 -2.686 1 77.69 23 PRO B CA 1
ATOM 2776 C C . PRO B 1 23 ? 1.075 32.562 -1.499 1 77.69 23 PRO B C 1
ATOM 2778 O O . PRO B 1 23 ? -0.121 32.312 -1.307 1 77.69 23 PRO B O 1
ATOM 2781 N N . CYS B 1 24 ? 1.952 31.906 -0.863 1 82.06 24 CYS B N 1
ATOM 2782 C CA . CYS B 1 24 ? 1.78 31.25 0.422 1 82.06 24 CYS B CA 1
ATOM 2783 C C . CYS B 1 24 ? 2.648 31.891 1.494 1 82.06 24 CYS B C 1
ATOM 2785 O O . CYS B 1 24 ? 3.863 32.031 1.321 1 82.06 24 CYS B O 1
ATOM 2787 N N . HIS B 1 25 ? 1.93 32.375 2.549 1 90.75 25 HIS B N 1
ATOM 2788 C CA . HIS B 1 25 ? 2.668 33.094 3.572 1 90.75 25 HIS B CA 1
ATOM 2789 C C . HIS B 1 25 ? 2.955 32.219 4.781 1 90.75 25 HIS B C 1
ATOM 2791 O O . HIS B 1 25 ? 2.033 31.625 5.367 1 90.75 25 HIS B O 1
ATOM 2797 N N . ASP B 1 26 ? 4.133 32.188 5.234 1 92.94 26 ASP B N 1
ATOM 2798 C CA . ASP B 1 26 ? 4.555 31.391 6.387 1 92.94 26 ASP B CA 1
ATOM 2799 C C . ASP B 1 26 ? 3.779 31.797 7.641 1 92.94 26 ASP B C 1
ATOM 2801 O O . ASP B 1 26 ? 3.547 30.969 8.523 1 92.94 26 ASP B O 1
ATOM 2805 N N . SER B 1 27 ? 3.402 33.062 7.652 1 93.69 27 SER B N 1
ATOM 2806 C CA . SER B 1 27 ? 2.76 33.594 8.844 1 93.69 27 SER B CA 1
ATOM 2807 C C . SER B 1 27 ? 1.413 32.938 9.102 1 93.69 27 SER B C 1
ATOM 2809 O O . SER B 1 27 ? 0.852 33.031 10.188 1 93.69 27 SER B O 1
ATOM 2811 N N . TRP B 1 28 ? 0.928 32.25 8.109 1 94.94 28 TRP B N 1
ATOM 2812 C CA . TRP B 1 28 ? -0.379 31.609 8.25 1 94.94 28 TRP B CA 1
ATOM 2813 C C . TRP B 1 28 ? -0.307 30.406 9.18 1 94.94 28 TRP B C 1
ATOM 2815 O O . TRP B 1 28 ? -1.338 29.891 9.633 1 94.94 28 TRP B O 1
ATOM 2825 N N . VAL B 1 29 ? 0.886 29.953 9.609 1 96.75 29 VAL B N 1
ATOM 2826 C CA . VAL B 1 29 ? 1.005 28.844 10.547 1 96.75 29 VAL B CA 1
ATOM 2827 C C . VAL B 1 29 ? 1.194 29.391 11.961 1 96.75 29 VAL B C 1
ATOM 2829 O O . VAL B 1 29 ? 1.282 28.625 12.922 1 96.75 29 VAL B O 1
ATOM 2832 N N . LYS B 1 30 ? 1.308 30.766 12.078 1 96.75 30 LYS B N 1
ATOM 2833 C CA . LYS B 1 30 ? 1.532 31.359 13.398 1 96.75 30 LYS B CA 1
ATOM 2834 C C . LYS B 1 30 ? 0.432 30.953 14.375 1 96.75 30 LYS B C 1
ATOM 2836 O O . LYS B 1 30 ? -0.755 31.078 14.062 1 96.75 30 LYS B O 1
ATOM 2841 N N . GLY B 1 31 ? 0.857 30.422 15.523 1 96.94 31 GLY B N 1
ATOM 2842 C CA . GLY B 1 31 ? -0.075 30.078 16.578 1 96.94 31 GLY B CA 1
ATOM 2843 C C . GLY B 1 31 ? -0.665 28.688 16.422 1 96.94 31 GLY B C 1
ATOM 2844 O O . GLY B 1 31 ? -1.359 28.188 17.328 1 96.94 31 GLY B O 1
ATOM 2845 N N . ARG B 1 32 ? -0.439 28.062 15.297 1 98 32 ARG B N 1
ATOM 2846 C CA . ARG B 1 32 ? -0.888 26.688 15.133 1 98 32 ARG B CA 1
ATOM 2847 C C . ARG B 1 32 ? -0.014 25.719 15.93 1 98 32 ARG B C 1
ATOM 2849 O O . ARG B 1 32 ? 1.169 25.984 16.156 1 98 32 ARG B O 1
ATOM 2856 N N . HIS B 1 33 ? -0.621 24.688 16.422 1 98.75 33 HIS B N 1
ATOM 2857 C CA . HIS B 1 33 ? 0.077 23.609 17.125 1 98.75 33 HIS B CA 1
ATOM 2858 C C . HIS B 1 33 ? 0.241 22.391 16.234 1 98.75 33 HIS B C 1
ATOM 2860 O O . HIS B 1 33 ? -0.742 21.719 15.898 1 98.75 33 HIS B O 1
ATOM 2866 N N . ILE B 1 34 ? 1.479 22.094 15.828 1 98.88 34 ILE B N 1
ATOM 2867 C CA . ILE B 1 34 ? 1.767 21.141 14.766 1 98.88 34 ILE B CA 1
ATOM 2868 C C . ILE B 1 34 ? 2.598 19.984 15.312 1 98.88 34 ILE B C 1
ATOM 2870 O O . ILE B 1 34 ? 3.635 20.203 15.945 1 98.88 34 ILE B O 1
ATOM 2874 N N . LEU B 1 35 ? 2.123 18.781 15.109 1 98.88 35 LEU B N 1
ATOM 2875 C CA . LEU B 1 35 ? 2.832 17.562 15.477 1 98.88 35 LEU B CA 1
ATOM 2876 C C . LEU B 1 35 ? 3.549 16.953 14.273 1 98.88 35 LEU B C 1
ATOM 2878 O O . LEU B 1 35 ? 2.967 16.844 13.195 1 98.88 35 LEU B O 1
ATOM 2882 N N . ILE B 1 36 ? 4.812 16.594 14.469 1 98.88 36 ILE B N 1
ATOM 2883 C CA . ILE B 1 36 ? 5.605 15.992 13.398 1 98.88 36 ILE B CA 1
ATOM 2884 C C . ILE B 1 36 ? 6.242 14.695 13.891 1 98.88 36 ILE B C 1
ATOM 2886 O O . ILE B 1 36 ? 7.102 14.719 14.773 1 98.88 36 ILE B O 1
ATOM 2890 N N . THR B 1 37 ? 5.855 13.57 13.391 1 98.81 37 THR B N 1
ATOM 2891 C CA . THR B 1 37 ? 6.621 12.359 13.656 1 98.81 37 THR B CA 1
ATOM 2892 C C . THR B 1 37 ? 7.883 12.32 12.797 1 98.81 37 THR B C 1
ATOM 2894 O O . THR B 1 37 ? 7.891 12.812 11.672 1 98.81 37 THR B O 1
ATOM 2897 N N . GLY B 1 38 ? 8.93 11.664 13.352 1 97.56 38 GLY B N 1
ATOM 2898 C CA . GLY B 1 38 ? 10.195 11.688 12.633 1 97.56 38 GLY B CA 1
ATOM 2899 C C . GLY B 1 38 ? 10.734 13.094 12.43 1 97.56 38 GLY B C 1
ATOM 2900 O O . GLY B 1 38 ? 11.219 13.43 11.352 1 97.56 38 GLY B O 1
ATOM 2901 N N . GLY B 1 39 ? 10.625 13.875 13.43 1 97 39 GLY B N 1
ATOM 2902 C CA . GLY B 1 39 ? 10.883 15.289 13.258 1 97 39 GLY B CA 1
ATOM 2903 C C . GLY B 1 39 ? 12.32 15.672 13.547 1 97 39 GLY B C 1
ATOM 2904 O O . GLY B 1 39 ? 12.711 16.828 13.383 1 97 39 GLY B O 1
ATOM 2905 N N . ALA B 1 40 ? 13.18 14.719 13.906 1 96.38 40 ALA B N 1
ATOM 2906 C CA . ALA B 1 40 ? 14.516 15.07 14.375 1 96.38 40 ALA B CA 1
ATOM 2907 C C . ALA B 1 40 ? 15.508 15.133 13.219 1 96.38 40 ALA B C 1
ATOM 2909 O O . ALA B 1 40 ? 16.656 15.523 13.398 1 96.38 40 ALA B O 1
ATOM 2910 N N . SER B 1 41 ? 15.07 14.742 12 1 91.5 41 SER B N 1
ATOM 2911 C CA . SER B 1 41 ? 15.977 14.766 10.852 1 91.5 41 SER B CA 1
ATOM 2912 C C . SER B 1 41 ? 15.211 14.938 9.547 1 91.5 41 SER B C 1
ATOM 2914 O O . SER B 1 41 ? 13.977 14.977 9.547 1 91.5 41 SER B O 1
ATOM 2916 N N . GLY B 1 42 ? 15.953 15.227 8.523 1 90.81 42 GLY B N 1
ATOM 2917 C CA . GLY B 1 42 ? 15.398 15.227 7.18 1 90.81 42 GLY B CA 1
ATOM 2918 C C . GLY B 1 42 ? 14.297 16.25 6.996 1 90.81 42 GLY B C 1
ATOM 2919 O O . GLY B 1 42 ? 14.445 17.406 7.391 1 90.81 42 GLY B O 1
ATOM 2920 N N . PHE B 1 43 ? 13.242 15.773 6.355 1 92.75 43 PHE B N 1
ATOM 2921 C CA . PHE B 1 43 ? 12.125 16.656 6.07 1 92.75 43 PHE B CA 1
ATOM 2922 C C . PHE B 1 43 ? 11.5 17.172 7.363 1 92.75 43 PHE B C 1
ATOM 2924 O O . PHE B 1 43 ? 11.18 18.359 7.469 1 92.75 43 PHE B O 1
ATOM 2931 N N . GLY B 1 44 ? 11.414 16.281 8.352 1 96.5 44 GLY B N 1
ATOM 2932 C CA . GLY B 1 44 ? 10.797 16.656 9.609 1 96.5 44 GLY B CA 1
ATOM 2933 C C . GLY B 1 44 ? 11.516 17.812 10.297 1 96.5 44 GLY B C 1
ATOM 2934 O O . GLY B 1 44 ? 10.875 18.734 10.781 1 96.5 44 GLY B O 1
ATOM 2935 N N . ALA B 1 45 ? 12.789 17.703 10.305 1 96.69 45 ALA B N 1
ATOM 2936 C CA . ALA B 1 45 ? 13.57 18.781 10.891 1 96.69 45 ALA B CA 1
ATOM 2937 C C . ALA B 1 45 ? 13.391 20.078 10.102 1 96.69 45 ALA B C 1
ATOM 2939 O O . ALA B 1 45 ? 13.32 21.156 10.68 1 96.69 45 ALA B O 1
ATOM 2940 N N . GLY B 1 46 ? 13.344 19.922 8.766 1 96.31 46 GLY B N 1
ATOM 2941 C CA . GLY B 1 46 ? 13.102 21.078 7.914 1 96.31 46 GLY B CA 1
ATOM 2942 C C . GLY B 1 46 ? 11.75 21.734 8.156 1 96.31 46 GLY B C 1
ATOM 2943 O O . GLY B 1 46 ? 11.656 22.953 8.227 1 96.31 46 GLY B O 1
ATOM 2944 N N . PHE B 1 47 ? 10.703 20.922 8.336 1 98 47 PHE B N 1
ATOM 2945 C CA . PHE B 1 47 ? 9.383 21.438 8.68 1 98 47 PHE B CA 1
ATOM 2946 C C . PHE B 1 47 ? 9.414 22.188 10 1 98 47 PHE B C 1
ATOM 2948 O O . PHE B 1 47 ? 8.938 23.328 10.086 1 98 47 PHE B O 1
ATOM 2955 N N . ALA B 1 48 ? 10.023 21.516 11.008 1 98.44 48 ALA B N 1
ATOM 2956 C CA . ALA B 1 48 ? 10.078 22.094 12.344 1 98.44 48 ALA B CA 1
ATOM 2957 C C . ALA B 1 48 ? 10.773 23.453 12.336 1 98.44 48 ALA B C 1
ATOM 2959 O O . ALA B 1 48 ? 10.273 24.422 12.93 1 98.44 48 ALA B O 1
ATOM 2960 N N . ARG B 1 49 ? 11.875 23.562 11.664 1 98.12 49 ARG B N 1
ATOM 2961 C CA . ARG B 1 49 ? 12.641 24.812 11.594 1 98.12 49 ARG B CA 1
ATOM 2962 C C . ARG B 1 49 ? 11.82 25.922 10.969 1 98.12 49 ARG B C 1
ATOM 2964 O O . ARG B 1 49 ? 11.727 27.016 11.523 1 98.12 49 ARG B O 1
ATOM 2971 N N . ARG B 1 50 ? 11.227 25.641 9.875 1 97.94 50 ARG B N 1
ATOM 2972 C CA . ARG B 1 50 ? 10.531 26.672 9.125 1 97.94 50 ARG B CA 1
ATOM 2973 C C . ARG B 1 50 ? 9.258 27.109 9.852 1 97.94 50 ARG B C 1
ATOM 2975 O O . ARG B 1 50 ? 9 28.312 9.977 1 97.94 50 ARG B O 1
ATOM 2982 N N . TRP B 1 51 ? 8.5 26.188 10.352 1 98.31 51 TRP B N 1
ATOM 2983 C CA . TRP B 1 51 ? 7.211 26.516 10.945 1 98.31 51 TRP B CA 1
ATOM 2984 C C . TRP B 1 51 ? 7.391 27.156 12.32 1 98.31 51 TRP B C 1
ATOM 2986 O O . TRP B 1 51 ? 6.648 28.062 12.695 1 98.31 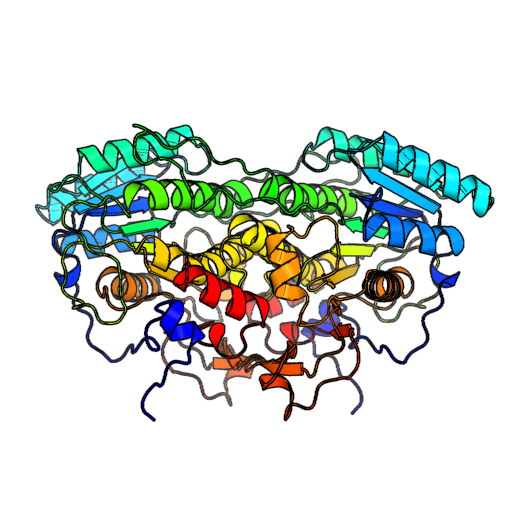51 TRP B O 1
ATOM 2996 N N . ALA B 1 52 ? 8.438 26.703 13.07 1 98.5 52 ALA B N 1
ATOM 2997 C CA . ALA B 1 52 ? 8.758 27.359 14.336 1 98.5 52 ALA B CA 1
ATOM 2998 C C . ALA B 1 52 ? 9.195 28.812 14.102 1 98.5 52 ALA B C 1
ATOM 3000 O O . ALA B 1 52 ? 8.805 29.703 14.852 1 98.5 52 ALA B O 1
ATOM 3001 N N . ALA B 1 53 ? 9.977 29.031 13.109 1 98.19 53 ALA B N 1
ATOM 3002 C CA . ALA B 1 53 ? 10.445 30.375 12.773 1 98.19 53 ALA B CA 1
ATOM 3003 C C . ALA B 1 53 ? 9.273 31.281 12.406 1 98.19 53 ALA B C 1
ATOM 3005 O O . ALA B 1 53 ? 9.328 32.5 12.625 1 98.19 53 ALA B O 1
ATOM 3006 N N . ALA B 1 54 ? 8.227 30.672 11.93 1 97.5 54 ALA B N 1
ATOM 3007 C CA . ALA B 1 54 ? 7.043 31.422 11.523 1 97.5 54 ALA B CA 1
ATOM 3008 C C . ALA B 1 54 ? 6.082 31.609 12.688 1 97.5 54 ALA B C 1
ATOM 3010 O O . ALA B 1 54 ? 5.008 32.188 12.531 1 97.5 54 ALA B O 1
ATOM 3011 N N . GLY B 1 55 ? 6.418 31.047 13.852 1 97.44 55 GLY B N 1
ATOM 3012 C CA . GLY B 1 55 ? 5.652 31.328 15.062 1 97.44 55 GLY B CA 1
ATOM 3013 C C . GLY B 1 55 ? 4.73 30.188 15.445 1 97.44 55 GLY B C 1
ATOM 3014 O O . GLY B 1 55 ? 3.928 30.312 16.375 1 97.44 55 GLY B O 1
ATOM 3015 N N . ALA B 1 56 ? 4.812 29.062 14.789 1 98.31 56 ALA B N 1
ATOM 3016 C CA . ALA B 1 56 ? 4.004 27.906 15.156 1 98.31 56 ALA B CA 1
ATOM 3017 C C . ALA B 1 56 ? 4.535 27.25 16.422 1 98.31 56 ALA B C 1
ATOM 3019 O O . ALA B 1 56 ? 5.727 27.344 16.734 1 98.31 56 ALA B O 1
ATOM 3020 N N . SER B 1 57 ? 3.65 26.703 17.219 1 98.62 57 SER B N 1
ATOM 3021 C CA . SER B 1 57 ? 4.016 25.703 18.219 1 98.62 57 SER B CA 1
ATOM 3022 C C . SER B 1 57 ? 4.254 24.344 17.594 1 98.62 57 SER B C 1
ATOM 3024 O O . SER B 1 57 ? 3.395 23.828 16.875 1 98.62 57 SER B O 1
ATOM 3026 N N . VAL B 1 58 ? 5.418 23.766 17.812 1 98.81 58 VAL B N 1
ATOM 3027 C CA . VAL B 1 58 ? 5.789 22.531 17.109 1 98.81 58 VAL B CA 1
ATOM 3028 C C . VAL B 1 58 ? 6.203 21.469 18.125 1 98.81 58 VAL B C 1
ATOM 3030 O O . VAL B 1 58 ? 6.98 21.75 19.047 1 98.81 58 VAL B O 1
ATOM 3033 N N . VAL B 1 59 ? 5.656 20.312 18.047 1 98.94 59 VAL B N 1
ATOM 3034 C CA . VAL B 1 59 ? 6.105 19.156 18.828 1 98.94 59 VAL B CA 1
ATOM 3035 C C . VAL B 1 59 ? 6.672 18.094 17.891 1 98.94 59 VAL B C 1
ATOM 3037 O O . VAL B 1 59 ? 5.961 17.578 17.016 1 98.94 59 VAL B O 1
ATOM 3040 N N . ILE B 1 60 ? 7.941 17.766 18.094 1 98.62 60 ILE B N 1
ATOM 3041 C CA . ILE B 1 60 ? 8.617 16.781 17.266 1 98.62 60 ILE B CA 1
ATOM 3042 C C . ILE B 1 60 ? 8.664 15.445 18 1 98.62 60 ILE B C 1
ATOM 3044 O O . ILE B 1 60 ? 9.055 15.383 19.172 1 98.62 60 ILE B O 1
ATOM 3048 N N . GLY B 1 61 ? 8.234 14.414 17.359 1 98.75 61 GLY B N 1
ATOM 3049 C CA . GLY B 1 61 ? 8.391 13.047 17.828 1 98.75 61 GLY B CA 1
ATOM 3050 C C . GLY B 1 61 ? 9.43 12.266 17.047 1 98.75 61 GLY B C 1
ATOM 3051 O O . GLY B 1 61 ? 9.438 12.312 15.812 1 98.75 61 GLY B O 1
ATOM 3052 N N . ASP B 1 62 ? 10.258 11.562 17.719 1 98.56 62 ASP B N 1
ATOM 3053 C CA . ASP B 1 62 ? 11.297 10.742 17.094 1 98.56 62 ASP B CA 1
ATOM 3054 C C . ASP B 1 62 ? 11.875 9.734 18.094 1 98.56 62 ASP B C 1
ATOM 3056 O O . ASP B 1 62 ? 11.766 9.914 19.312 1 98.56 62 ASP B O 1
ATOM 3060 N N . VAL B 1 63 ? 12.477 8.688 17.578 1 98.12 63 VAL B N 1
ATOM 3061 C CA . VAL B 1 63 ? 13.141 7.727 18.453 1 98.12 63 VAL B CA 1
ATOM 3062 C C . VAL B 1 63 ? 14.508 8.266 18.859 1 98.12 63 VAL B C 1
ATOM 3064 O O . VAL B 1 63 ? 15.047 7.863 19.906 1 98.12 63 VAL B O 1
ATOM 3067 N N . ASN B 1 64 ? 15.094 9.102 18.062 1 97.56 64 ASN B N 1
ATOM 3068 C CA . ASN B 1 64 ? 16.406 9.656 18.344 1 97.56 64 ASN B CA 1
ATOM 3069 C C . ASN B 1 64 ? 16.328 10.852 19.297 1 97.56 64 ASN B C 1
ATOM 3071 O O . ASN B 1 64 ? 16.281 12 18.859 1 97.56 64 ASN B O 1
ATOM 3075 N N . SER B 1 65 ? 16.453 10.586 20.562 1 97.94 65 SER B N 1
ATOM 3076 C CA . SER B 1 65 ? 16.312 11.625 21.578 1 97.94 65 SER B CA 1
ATOM 3077 C C . SER B 1 65 ? 17.453 12.641 21.5 1 97.94 65 SER B C 1
ATOM 3079 O O . SER B 1 65 ? 17.219 13.844 21.672 1 97.94 65 SER B O 1
ATOM 3081 N N . GLN B 1 66 ? 18.547 12.148 21.219 1 98.06 66 GLN B N 1
ATOM 3082 C CA . GLN B 1 66 ? 19.703 13.047 21.172 1 98.06 66 GLN B CA 1
ATOM 3083 C C . GLN B 1 66 ? 19.531 14.109 20.094 1 98.06 66 GLN B C 1
ATOM 3085 O O . GLN B 1 66 ? 19.656 15.305 20.375 1 98.06 66 GLN B O 1
ATOM 3090 N N . ASN B 1 67 ? 19.234 13.688 18.891 1 97.5 67 ASN B N 1
ATOM 3091 C CA . ASN B 1 67 ? 19.047 14.617 17.766 1 97.5 67 ASN B CA 1
ATOM 3092 C C . ASN B 1 67 ? 17.828 15.516 17.984 1 97.5 67 ASN B C 1
ATOM 3094 O O . ASN B 1 67 ? 17.875 16.703 17.672 1 97.5 67 ASN B O 1
ATOM 3098 N N . GLY B 1 68 ? 16.75 14.945 18.531 1 98.38 68 GLY B N 1
ATOM 3099 C CA . GLY B 1 68 ? 15.539 15.711 18.766 1 98.38 68 GLY B CA 1
ATOM 3100 C C . GLY B 1 68 ? 15.719 16.797 19.797 1 98.38 68 GLY B C 1
ATOM 3101 O O . GLY B 1 68 ? 15.32 17.953 19.578 1 98.38 68 GLY B O 1
ATOM 3102 N N . GLU B 1 69 ? 16.328 16.484 20.922 1 98.38 69 GLU B N 1
ATOM 3103 C CA . GLU B 1 69 ? 16.562 17.469 21.984 1 98.38 69 GLU B CA 1
ATOM 3104 C C . GLU B 1 69 ? 17.516 18.562 21.531 1 98.38 69 GLU B C 1
ATOM 3106 O O . GLU B 1 69 ? 17.297 19.734 21.844 1 98.38 69 GLU B O 1
ATOM 3111 N N . LYS B 1 70 ? 18.5 18.141 20.828 1 98.5 70 LYS B N 1
ATOM 3112 C CA . LYS B 1 70 ? 19.438 19.141 20.312 1 98.5 70 LYS B CA 1
ATOM 3113 C C . LYS B 1 70 ? 18.75 20.109 19.359 1 98.5 70 LYS B C 1
ATOM 3115 O O . LYS B 1 70 ? 18.953 21.328 19.453 1 98.5 70 LYS B O 1
ATOM 3120 N N . LEU B 1 71 ? 17.938 19.609 18.406 1 98.25 71 LEU B N 1
ATOM 3121 C CA . LEU B 1 71 ? 17.219 20.453 17.453 1 98.25 71 LEU B CA 1
ATOM 3122 C C . LEU B 1 71 ? 16.312 21.438 18.188 1 98.25 71 LEU B C 1
ATOM 3124 O O . LEU B 1 71 ? 16.312 22.625 17.859 1 98.25 71 LEU B O 1
ATOM 3128 N N . VAL B 1 72 ? 15.578 20.984 19.141 1 98.5 72 VAL B N 1
ATOM 3129 C CA . VAL B 1 72 ? 14.633 21.812 19.875 1 98.5 72 VAL B CA 1
ATOM 3130 C C . VAL B 1 72 ? 15.391 22.891 20.656 1 98.5 72 VAL B C 1
ATOM 3132 O O . VAL B 1 72 ? 14.992 24.047 20.656 1 98.5 72 VAL B O 1
ATOM 3135 N N . HIS B 1 73 ? 16.422 22.453 21.297 1 98.25 73 HIS B N 1
ATOM 3136 C CA . HIS B 1 73 ? 17.25 23.406 22.031 1 98.25 73 HIS B CA 1
ATOM 3137 C C . HIS B 1 73 ? 17.766 24.516 21.125 1 98.25 73 HIS B C 1
ATOM 3139 O O . HIS B 1 73 ? 17.625 25.703 21.438 1 98.25 73 HIS B O 1
ATOM 3145 N N . ASP B 1 74 ? 18.297 24.141 20.031 1 98.19 74 ASP B N 1
ATOM 3146 C CA . ASP B 1 74 ? 18.844 25.094 19.078 1 98.19 74 ASP B CA 1
ATOM 3147 C C . ASP B 1 74 ? 17.75 26.047 18.562 1 98.19 74 ASP B C 1
ATOM 3149 O O . ASP B 1 74 ? 17.969 27.25 18.453 1 98.19 74 ASP B O 1
ATOM 3153 N N . LEU B 1 75 ? 16.625 25.516 18.234 1 98.12 75 LEU B N 1
ATOM 3154 C CA . LEU B 1 75 ? 15.523 26.312 17.688 1 98.12 75 LEU B CA 1
ATOM 3155 C C . LEU B 1 75 ? 15.008 27.297 18.734 1 98.12 75 LEU B C 1
ATOM 3157 O O . LEU B 1 75 ? 14.742 28.469 18.406 1 98.12 75 LEU B O 1
ATOM 3161 N N . ARG B 1 76 ? 14.867 26.906 19.953 1 98 76 ARG B N 1
ATOM 3162 C CA . ARG B 1 76 ? 14.391 27.797 21 1 98 76 ARG B CA 1
ATOM 3163 C C . ARG B 1 76 ? 15.367 28.953 21.219 1 98 76 ARG B C 1
ATOM 3165 O O . ARG B 1 76 ? 14.953 30.109 21.359 1 98 76 ARG B O 1
ATOM 3172 N N . GLU B 1 77 ? 16.578 28.625 21.234 1 97.69 77 GLU B N 1
ATOM 3173 C CA . GLU B 1 77 ? 17.609 29.641 21.438 1 97.69 77 GLU B CA 1
ATOM 3174 C C . GLU B 1 77 ? 17.641 30.641 20.297 1 97.69 77 GLU B C 1
ATOM 3176 O O . GLU B 1 77 ? 17.719 31.859 20.516 1 97.69 77 GLU B O 1
ATOM 3181 N N . GLN B 1 78 ? 17.594 30.125 19.156 1 97.81 78 GLN B N 1
ATOM 3182 C CA . GLN B 1 78 ? 17.719 30.953 17.953 1 97.81 78 GLN B CA 1
ATOM 3183 C C . GLN B 1 78 ? 16.484 31.812 17.75 1 97.81 78 GLN B C 1
ATOM 3185 O O . GLN B 1 78 ? 16.578 32.969 17.328 1 97.81 78 GLN B O 1
ATOM 3190 N N . LEU B 1 79 ? 15.32 31.234 18 1 97.56 79 LEU B N 1
ATOM 3191 C CA . LEU B 1 79 ? 14.07 31.875 17.578 1 97.56 79 LEU B CA 1
ATOM 3192 C C . LEU B 1 79 ? 13.43 32.594 18.75 1 97.56 79 LEU B C 1
ATOM 3194 O O . LE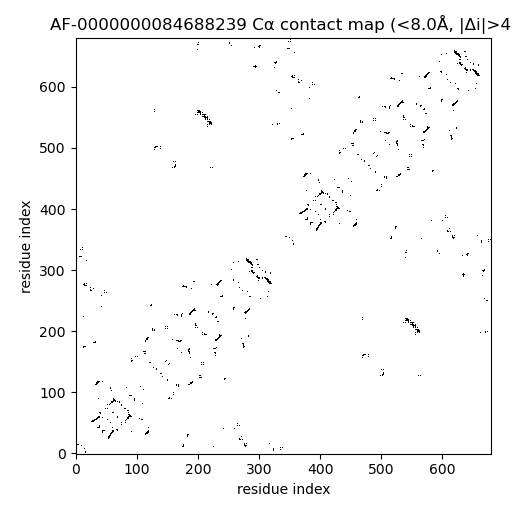U B 1 79 ? 12.547 33.438 18.562 1 97.56 79 LEU B O 1
ATOM 3198 N N . GLY B 1 80 ? 13.836 32.281 19.984 1 95.94 80 GLY B N 1
ATOM 3199 C CA . GLY B 1 80 ? 13.133 32.781 21.141 1 95.94 80 GLY B CA 1
ATOM 3200 C C . GLY B 1 80 ? 11.711 32.281 21.266 1 95.94 80 GLY B C 1
ATOM 3201 O O . GLY B 1 80 ? 10.859 32.938 21.859 1 95.94 80 GLY B O 1
ATOM 3202 N N . ASN B 1 81 ? 11.336 31.25 20.547 1 93.12 81 ASN B N 1
ATOM 3203 C CA . ASN B 1 81 ? 10.039 30.578 20.594 1 93.12 81 ASN B CA 1
ATOM 3204 C C . ASN B 1 81 ? 10.039 29.438 21.609 1 93.12 81 ASN B C 1
ATOM 3206 O O . ASN B 1 81 ? 10.664 28.406 21.406 1 93.12 81 ASN B O 1
ATOM 3210 N N . PRO B 1 82 ? 9.359 29.562 22.719 1 95.94 82 PRO B N 1
ATOM 3211 C CA . PRO B 1 82 ? 9.383 28.531 23.766 1 95.94 82 PRO B CA 1
ATOM 3212 C C . PRO B 1 82 ? 8.5 27.328 23.406 1 95.94 82 PRO B C 1
ATOM 3214 O O . PRO B 1 82 ? 8.539 26.312 24.109 1 95.94 82 PRO B O 1
ATOM 3217 N N . ASN B 1 83 ? 7.703 27.5 22.328 1 98.12 83 ASN B N 1
ATOM 3218 C CA . ASN B 1 83 ? 6.703 26.484 22.031 1 98.12 83 ASN B CA 1
ATOM 3219 C C . ASN B 1 83 ? 7.207 25.484 20.984 1 98.12 83 ASN B C 1
ATOM 3221 O O . ASN B 1 83 ? 6.488 25.156 20.031 1 98.12 83 ASN B O 1
ATOM 3225 N N . VAL B 1 84 ? 8.445 25.125 21.094 1 98.75 84 VAL B N 1
ATOM 3226 C CA . VAL B 1 84 ? 9.039 24.031 20.328 1 98.75 84 VAL B CA 1
ATOM 3227 C C . VAL B 1 84 ? 9.469 22.922 21.297 1 98.75 84 VAL B C 1
ATOM 3229 O O . VAL B 1 84 ? 10.188 23.172 22.266 1 98.75 84 VAL B O 1
ATOM 3232 N N . HIS B 1 85 ? 8.992 21.703 21.047 1 98.88 85 HIS B N 1
ATOM 3233 C CA . HIS B 1 85 ? 9.18 20.641 22.031 1 98.88 85 HIS B CA 1
ATOM 3234 C C . HIS B 1 85 ? 9.578 19.344 21.359 1 98.88 85 HIS B C 1
ATOM 3236 O O . HIS B 1 85 ? 9.305 19.141 20.172 1 98.88 85 HIS B O 1
ATOM 3242 N N . PHE B 1 86 ? 10.297 18.516 22.109 1 98.81 86 PHE B N 1
ATOM 3243 C CA . PHE B 1 86 ? 10.617 17.156 21.703 1 98.81 86 PHE B CA 1
ATOM 3244 C C . PHE B 1 86 ? 9.977 16.141 22.641 1 98.81 86 PHE B C 1
ATOM 3246 O O . PHE B 1 86 ? 9.984 16.328 23.859 1 98.81 86 PHE B O 1
ATOM 3253 N N . VAL B 1 87 ? 9.328 15.156 22.109 1 98.81 87 VAL B N 1
ATOM 3254 C CA . VAL B 1 87 ? 8.812 13.992 22.828 1 98.81 87 VAL B CA 1
ATOM 3255 C C . VAL B 1 87 ? 9.281 12.711 22.141 1 98.81 87 VAL B C 1
ATOM 3257 O O . VAL B 1 87 ? 9.039 12.516 20.938 1 98.81 87 VAL B O 1
ATOM 3260 N N . ARG B 1 88 ? 9.992 11.852 22.844 1 98.69 88 ARG B N 1
ATOM 3261 C CA . ARG B 1 88 ? 10.422 10.602 22.234 1 98.69 88 ARG B CA 1
ATOM 3262 C C . ARG B 1 88 ? 9.227 9.789 21.734 1 98.69 88 ARG B C 1
ATOM 3264 O O . ARG B 1 88 ? 8.25 9.609 22.469 1 98.69 88 ARG B O 1
ATOM 3271 N N . CYS B 1 89 ? 9.344 9.273 20.547 1 98.75 89 CYS B N 1
ATOM 3272 C CA . CYS B 1 89 ? 8.219 8.547 19.953 1 98.75 89 CYS B CA 1
ATOM 3273 C C . CYS B 1 89 ? 8.711 7.484 18.984 1 98.75 89 CYS B C 1
ATOM 3275 O O . CYS B 1 89 ? 9.375 7.801 17.984 1 98.75 89 CYS B O 1
ATOM 3277 N N . ASP B 1 90 ? 8.508 6.281 19.344 1 98.75 90 ASP B N 1
ATOM 3278 C CA . ASP B 1 90 ? 8.602 5.176 18.391 1 98.75 90 ASP B CA 1
ATOM 3279 C C . ASP B 1 90 ? 7.266 4.941 17.688 1 98.75 90 ASP B C 1
ATOM 3281 O O . ASP B 1 90 ? 6.328 4.406 18.281 1 98.75 90 ASP B O 1
ATOM 3285 N N . VAL B 1 91 ? 7.219 5.277 16.422 1 98.56 91 VAL B N 1
ATOM 3286 C CA . VAL B 1 91 ? 5.934 5.293 15.727 1 98.56 91 VAL B CA 1
ATOM 3287 C C . VAL B 1 91 ? 5.426 3.863 15.547 1 98.56 91 VAL B C 1
ATOM 3289 O O . VAL B 1 91 ? 4.25 3.65 15.227 1 98.56 91 VAL B O 1
ATOM 3292 N N . THR B 1 92 ? 6.301 2.84 15.68 1 97.88 92 THR B N 1
ATOM 3293 C CA . THR B 1 92 ? 5.879 1.455 15.5 1 97.88 92 THR B CA 1
ATOM 3294 C C . THR B 1 92 ? 5.234 0.918 16.766 1 97.88 92 THR B C 1
ATOM 3296 O O . THR B 1 92 ? 4.715 -0.2 16.797 1 97.88 92 THR B O 1
ATOM 3299 N N . ASP B 1 93 ? 5.297 1.671 17.844 1 98.25 93 ASP B N 1
ATOM 3300 C CA . ASP B 1 93 ? 4.738 1.293 19.141 1 98.25 93 ASP B CA 1
ATOM 3301 C C . ASP B 1 93 ? 3.494 2.115 19.453 1 98.25 93 ASP B C 1
ATOM 3303 O O . ASP B 1 93 ? 3.57 3.338 19.594 1 98.25 93 ASP B O 1
ATOM 3307 N N . TRP B 1 94 ? 2.352 1.431 19.625 1 97.44 94 TRP B N 1
ATOM 3308 C CA . TRP B 1 94 ? 1.074 2.094 19.859 1 97.44 94 TRP B CA 1
ATOM 3309 C C . TRP B 1 94 ? 1.141 2.969 21.109 1 97.44 94 TRP B C 1
ATOM 3311 O O . TRP B 1 94 ? 0.787 4.148 21.078 1 97.44 94 TRP B O 1
ATOM 3321 N N . ASP B 1 95 ? 1.602 2.453 22.172 1 97.62 95 ASP B N 1
ATOM 3322 C CA . ASP B 1 95 ? 1.636 3.191 23.438 1 97.62 95 ASP B CA 1
ATOM 3323 C C . ASP B 1 95 ? 2.559 4.402 23.328 1 97.62 95 ASP B C 1
ATOM 3325 O O . ASP B 1 95 ? 2.295 5.441 23.938 1 97.62 95 ASP B O 1
ATOM 3329 N N . SER B 1 96 ? 3.625 4.246 22.609 1 98.38 96 SER B N 1
ATOM 3330 C CA . SER B 1 96 ? 4.535 5.363 22.406 1 98.38 96 SER B CA 1
ATOM 3331 C C . SER B 1 96 ? 3.846 6.508 21.672 1 98.38 96 SER B C 1
ATOM 3333 O O . SER B 1 96 ? 4.008 7.676 22.031 1 98.38 96 SER B O 1
ATOM 3335 N N . GLN B 1 97 ? 3.039 6.242 20.703 1 97.94 97 GLN B N 1
ATOM 3336 C CA . GLN B 1 97 ? 2.334 7.277 19.953 1 97.94 97 GLN B CA 1
ATOM 3337 C C . GLN B 1 97 ? 1.231 7.91 20.797 1 97.94 97 GLN B C 1
ATOM 3339 O O . GLN B 1 97 ? 1.004 9.117 20.719 1 97.94 97 GLN B O 1
ATOM 3344 N N . VAL B 1 98 ? 0.565 7.066 21.562 1 97.38 98 VAL B N 1
ATOM 3345 C CA . VAL B 1 98 ? -0.452 7.609 22.453 1 97.38 98 VAL B CA 1
ATOM 3346 C C . VAL B 1 98 ? 0.18 8.633 23.391 1 97.38 98 VAL B C 1
ATOM 3348 O O . VAL B 1 98 ? -0.345 9.734 23.562 1 97.38 98 VAL B O 1
ATOM 3351 N N . ARG B 1 99 ? 1.259 8.281 23.969 1 97.69 99 ARG B N 1
ATOM 3352 C CA . ARG B 1 99 ? 1.964 9.195 24.859 1 97.69 99 ARG B CA 1
ATOM 3353 C C . ARG B 1 99 ? 2.398 10.453 24.125 1 97.69 99 ARG B C 1
ATOM 3355 O O . ARG B 1 99 ? 2.312 11.562 24.672 1 97.69 99 ARG B O 1
ATOM 3362 N N . PHE B 1 100 ? 2.891 10.336 22.922 1 98.56 100 PHE B N 1
ATOM 3363 C CA . PHE B 1 100 ? 3.311 11.469 22.109 1 98.56 100 PHE B CA 1
ATOM 3364 C C . PHE B 1 100 ? 2.164 12.453 21.922 1 98.56 100 PHE B C 1
ATOM 3366 O O . PHE B 1 100 ? 2.338 13.656 22.125 1 98.56 100 PHE B O 1
ATOM 3373 N N . PHE B 1 101 ? 0.976 11.984 21.578 1 98.12 101 PHE B N 1
ATOM 3374 C CA . PHE B 1 101 ? -0.179 12.844 21.344 1 98.12 101 PHE B CA 1
ATOM 3375 C C . PHE B 1 101 ? -0.656 13.469 22.656 1 98.12 101 PHE B C 1
ATOM 3377 O O . PHE B 1 101 ? -0.976 14.656 22.688 1 98.12 101 PHE B O 1
ATOM 3384 N N . LYS B 1 102 ? -0.691 12.68 23.703 1 97.5 102 LYS B N 1
ATOM 3385 C CA . LYS B 1 102 ? -1.121 13.203 25 1 97.5 102 LYS B CA 1
ATOM 3386 C C . LYS B 1 102 ? -0.192 14.32 25.469 1 97.5 102 LYS B C 1
ATOM 3388 O O . LYS B 1 102 ? -0.654 15.367 25.938 1 97.5 102 LYS B O 1
ATOM 3393 N N . GLU B 1 103 ? 1.052 14.062 25.375 1 98.31 103 GLU B N 1
ATOM 3394 C CA . GLU B 1 103 ? 2.014 15.094 25.766 1 98.31 103 GLU B CA 1
ATOM 3395 C C . GLU B 1 103 ? 1.876 16.328 24.891 1 98.31 103 GLU B C 1
ATOM 3397 O O . GLU B 1 103 ? 1.99 17.453 25.375 1 98.31 103 GLU B O 1
ATOM 3402 N N . ALA B 1 104 ? 1.672 16.141 23.609 1 98.44 104 ALA B N 1
ATOM 3403 C CA . ALA B 1 104 ? 1.5 17.25 22.688 1 98.44 104 ALA B CA 1
ATOM 3404 C C . ALA B 1 104 ? 0.312 18.125 23.094 1 98.44 104 ALA B C 1
ATOM 3406 O O . ALA B 1 104 ? 0.365 19.344 23 1 98.44 104 ALA B O 1
ATOM 3407 N N . ILE B 1 105 ? -0.755 17.484 23.578 1 97.62 105 ILE B N 1
ATOM 3408 C CA . ILE B 1 105 ? -1.938 18.219 24.016 1 97.62 105 ILE B CA 1
ATOM 3409 C C . ILE B 1 105 ? -1.6 19.047 25.25 1 97.62 105 ILE B C 1
ATOM 3411 O O . ILE B 1 105 ? -1.979 20.219 25.328 1 97.62 105 ILE B O 1
ATOM 3415 N N . LYS B 1 106 ? -0.848 18.484 26.125 1 98 106 LYS B N 1
ATOM 3416 C CA . LYS B 1 106 ? -0.449 19.203 27.344 1 98 106 LYS B CA 1
ATOM 3417 C C . LYS B 1 106 ? 0.414 20.406 27 1 98 106 LYS B C 1
ATOM 3419 O O . LYS B 1 106 ? 0.349 21.438 27.688 1 98 106 LYS B O 1
ATOM 3424 N N . 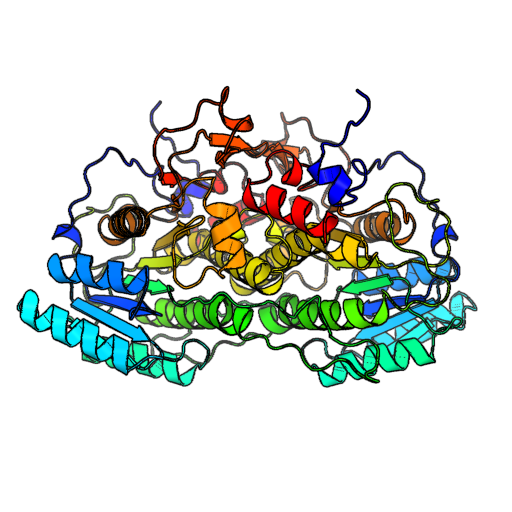LEU B 1 107 ? 1.144 20.266 25.984 1 98.5 107 LEU B N 1
ATOM 3425 C CA . LEU B 1 107 ? 2.104 21.297 25.594 1 98.5 107 LEU B CA 1
ATOM 3426 C C . LEU B 1 107 ? 1.449 22.344 24.703 1 98.5 107 LEU B C 1
ATOM 3428 O O . LEU B 1 107 ? 2.055 23.375 24.406 1 98.5 107 LEU B O 1
ATOM 3432 N N . SER B 1 108 ? 0.26 22.141 24.312 1 98.5 108 SER B N 1
ATOM 3433 C CA . SER B 1 108 ? -0.436 23.016 23.375 1 98.5 108 SER B CA 1
ATOM 3434 C C . SER B 1 108 ? -0.861 24.312 24.062 1 98.5 108 SER B C 1
ATOM 3436 O O . SER B 1 108 ? -1.514 24.297 25.094 1 98.5 108 SER B O 1
ATOM 3438 N N . PRO B 1 109 ? -0.587 25.453 23.422 1 97.62 109 PRO B N 1
ATOM 3439 C CA . PRO B 1 109 ? -1.023 26.734 24 1 97.62 109 PRO B CA 1
ATOM 3440 C C . PRO B 1 109 ? -2.543 26.891 24 1 97.62 109 PRO B C 1
ATOM 3442 O O . PRO B 1 109 ? -3.078 27.734 24.719 1 97.62 109 PRO B O 1
ATOM 3445 N N . HIS B 1 110 ? -3.242 26.172 23.188 1 97.31 110 HIS B N 1
ATOM 3446 C CA . HIS B 1 110 ? -4.688 26.344 23.094 1 97.31 110 HIS B CA 1
ATOM 3447 C C . HIS B 1 110 ? -5.41 25.031 23.406 1 97.31 110 HIS B C 1
ATOM 3449 O O . HIS B 1 110 ? -6.621 24.922 23.188 1 97.31 110 HIS B O 1
ATOM 3455 N N . GLY B 1 111 ? -4.73 23.969 23.766 1 97.62 111 GLY B N 1
ATOM 3456 C CA . GLY B 1 111 ? -5.312 22.734 24.281 1 97.62 111 GLY B CA 1
ATOM 3457 C C . GLY B 1 111 ? -5.715 21.766 23.203 1 97.62 111 GLY B C 1
ATOM 3458 O O . GLY B 1 111 ? -6.41 20.781 23.469 1 97.62 111 GLY B O 1
ATOM 3459 N N . GLY B 1 112 ? -5.352 22.078 21.938 1 97.88 112 GLY B N 1
ATOM 3460 C CA . GLY B 1 112 ? -5.695 21.219 20.828 1 97.88 112 GLY B CA 1
ATOM 3461 C C . GLY B 1 112 ? -4.547 21.016 19.859 1 97.88 112 GLY B C 1
ATOM 3462 O O . GLY B 1 112 ? -3.396 21.312 20.172 1 97.88 112 GLY B O 1
ATOM 3463 N N . ILE B 1 113 ? -4.805 20.344 18.75 1 98.5 113 ILE B N 1
ATOM 3464 C CA . ILE B 1 113 ? -3.861 20.094 17.672 1 98.5 113 ILE B CA 1
ATOM 3465 C C . ILE B 1 113 ? -4.434 20.641 16.359 1 98.5 113 ILE B C 1
ATOM 3467 O O . ILE B 1 113 ? -5.602 20.406 16.031 1 98.5 113 ILE B O 1
ATOM 3471 N N . ASP B 1 114 ? -3.59 21.344 15.609 1 98.69 114 ASP B N 1
ATOM 3472 C CA . ASP B 1 114 ? -4.055 21.922 14.352 1 98.69 114 ASP B CA 1
ATOM 3473 C C . ASP B 1 114 ? -3.625 21.062 13.164 1 98.69 114 ASP B C 1
ATOM 3475 O O . ASP B 1 114 ? -4.328 21 12.156 1 98.69 114 ASP B O 1
ATOM 3479 N N . THR B 1 115 ? -2.5 20.484 13.227 1 98.75 115 THR B N 1
ATOM 3480 C CA . THR B 1 115 ? -1.95 19.703 12.125 1 98.75 115 THR B CA 1
ATOM 3481 C C . THR B 1 115 ? -1.13 18.531 12.648 1 98.75 115 THR B C 1
ATOM 3483 O O . THR B 1 115 ? -0.364 18.672 13.602 1 98.75 115 THR B O 1
ATOM 3486 N N . VAL B 1 116 ? -1.322 17.375 12.078 1 98.88 116 VAL B N 1
ATOM 3487 C CA . VAL B 1 116 ? -0.507 16.203 12.32 1 98.88 116 VAL B CA 1
ATOM 3488 C C . VAL B 1 116 ? 0.22 15.797 11.039 1 98.88 116 VAL B C 1
ATOM 3490 O O . VAL B 1 116 ? -0.413 15.531 10.016 1 98.88 116 VAL B O 1
ATOM 3493 N N . VAL B 1 117 ? 1.551 15.789 11.102 1 98.88 117 VAL B N 1
ATOM 3494 C CA . VAL B 1 117 ? 2.387 15.383 9.977 1 98.88 117 VAL B CA 1
ATOM 3495 C C . VAL B 1 117 ? 2.926 13.977 10.219 1 98.88 117 VAL B C 1
ATOM 3497 O O . VAL B 1 117 ? 3.762 13.766 11.102 1 98.88 117 VAL B O 1
ATOM 3500 N N . ALA B 1 118 ? 2.43 13.055 9.477 1 98.62 118 ALA B N 1
ATOM 3501 C CA . ALA B 1 118 ? 2.975 11.703 9.508 1 98.62 118 ALA B CA 1
ATOM 3502 C C . ALA B 1 118 ? 4.219 11.586 8.625 1 98.62 118 ALA B C 1
ATOM 3504 O O . ALA B 1 118 ? 4.133 11.172 7.469 1 98.62 118 ALA B O 1
ATOM 3505 N N . ASN B 1 119 ? 5.355 11.891 9.25 1 97.38 119 ASN B N 1
ATOM 3506 C CA . ASN B 1 119 ? 6.574 12.094 8.477 1 97.38 119 ASN B CA 1
ATOM 3507 C C . ASN B 1 119 ? 7.598 10.992 8.742 1 97.38 119 ASN B C 1
ATOM 3509 O O . ASN B 1 119 ? 8.5 10.773 7.934 1 97.38 119 ASN B O 1
ATOM 3513 N N . ALA B 1 120 ? 7.484 10.281 9.875 1 96.5 120 ALA B N 1
ATOM 3514 C CA . ALA B 1 120 ? 8.469 9.258 10.195 1 96.5 120 ALA B CA 1
ATOM 3515 C C . ALA B 1 120 ? 8.578 8.227 9.078 1 96.5 120 ALA B C 1
ATOM 3517 O O . ALA B 1 120 ? 7.559 7.758 8.555 1 96.5 120 ALA B O 1
ATOM 3518 N N . GLY B 1 121 ? 9.742 7.91 8.664 1 92.88 121 GLY B N 1
ATOM 3519 C CA . GLY B 1 121 ? 10.008 6.934 7.621 1 92.88 121 GLY B CA 1
ATOM 3520 C C . GLY B 1 121 ? 11.461 6.504 7.562 1 92.88 121 GLY B C 1
ATOM 3521 O O . GLY B 1 121 ? 12.352 7.234 8.008 1 92.88 121 GLY B O 1
ATOM 3522 N N . ILE B 1 122 ? 11.711 5.352 7.074 1 89.06 122 ILE B N 1
ATOM 3523 C CA . ILE B 1 122 ? 13.07 4.855 6.922 1 89.06 122 ILE B CA 1
ATOM 3524 C C . ILE B 1 122 ? 13.203 4.113 5.594 1 89.06 122 ILE B C 1
ATOM 3526 O O . ILE B 1 122 ? 12.211 3.633 5.043 1 89.06 122 ILE B O 1
ATOM 3530 N N . ALA B 1 123 ? 14.391 4.113 5.09 1 82.19 123 ALA B N 1
ATOM 3531 C CA . ALA B 1 123 ? 14.805 3.242 3.992 1 82.19 123 ALA B CA 1
ATOM 3532 C C . ALA B 1 123 ? 16.062 2.457 4.352 1 82.19 123 ALA B C 1
ATOM 3534 O O . ALA B 1 123 ? 16.969 2.996 4.98 1 82.19 123 ALA B O 1
ATOM 3535 N N . LYS B 1 124 ? 16.062 1.203 4.223 1 85.88 124 LYS B N 1
ATOM 3536 C CA . LYS B 1 124 ? 17.219 0.326 4.406 1 85.88 124 LYS B CA 1
ATOM 3537 C C . LYS B 1 124 ? 17.172 -0.855 3.441 1 85.88 124 LYS B C 1
ATOM 3539 O O . LYS B 1 124 ? 16.281 -0.934 2.592 1 85.88 124 LYS B O 1
ATOM 3544 N N . GLU B 1 125 ? 18.203 -1.652 3.553 1 84.69 125 GLU B N 1
ATOM 3545 C CA . GLU B 1 125 ? 18.172 -2.85 2.717 1 84.69 125 GLU B CA 1
ATOM 3546 C C . GLU B 1 125 ? 16.922 -3.668 2.965 1 84.69 125 GLU B C 1
ATOM 3548 O O . GLU B 1 125 ? 16.547 -3.916 4.113 1 84.69 125 GLU B O 1
ATOM 3553 N N . ASP B 1 126 ? 16.25 -3.984 1.886 1 88.06 126 ASP B N 1
ATOM 3554 C CA . ASP B 1 126 ? 14.992 -4.727 1.94 1 88.06 126 ASP B CA 1
ATOM 3555 C C . ASP B 1 126 ? 15.227 -6.223 1.772 1 88.06 126 ASP B C 1
ATOM 3557 O O . ASP B 1 126 ? 15.719 -6.668 0.73 1 88.06 126 ASP B O 1
ATOM 3561 N N . CYS B 1 127 ? 14.82 -7.055 2.705 1 87.62 127 CYS B N 1
ATOM 3562 C CA . CYS B 1 127 ? 15.141 -8.477 2.717 1 87.62 127 CYS B CA 1
ATOM 3563 C C . CYS B 1 127 ? 13.953 -9.305 2.26 1 87.62 127 CYS B C 1
ATOM 3565 O O . CYS B 1 127 ? 14.031 -10.539 2.203 1 87.62 127 CYS B O 1
ATOM 3567 N N . LEU B 1 128 ? 12.875 -8.711 1.855 1 89.69 128 LEU B N 1
ATOM 3568 C CA . LEU B 1 128 ? 11.648 -9.453 1.617 1 89.69 128 LEU B CA 1
ATOM 3569 C C . LEU B 1 128 ? 11.844 -10.492 0.519 1 89.69 128 LEU B C 1
ATOM 3571 O O . LEU B 1 128 ? 11.477 -11.664 0.688 1 89.69 128 LEU B O 1
ATOM 3575 N N . ALA B 1 129 ? 12.422 -10.094 -0.574 1 87.5 129 ALA B N 1
ATOM 3576 C CA . ALA B 1 129 ? 12.578 -10.984 -1.717 1 87.5 129 ALA B CA 1
ATOM 3577 C C . ALA B 1 129 ? 13.945 -11.664 -1.698 1 87.5 129 ALA B C 1
ATOM 3579 O O . ALA B 1 129 ? 14.367 -12.242 -2.701 1 87.5 129 ALA B O 1
ATOM 3580 N N . LYS B 1 130 ? 14.672 -11.555 -0.554 1 83.88 130 LYS B N 1
ATOM 3581 C CA . LYS B 1 130 ? 15.992 -12.164 -0.383 1 83.88 130 LYS B CA 1
ATOM 3582 C C . LYS B 1 130 ? 16.031 -13.023 0.876 1 83.88 130 LYS B C 1
ATOM 3584 O O . LYS B 1 130 ? 16.703 -12.672 1.853 1 83.88 130 LYS B O 1
ATOM 3589 N N . PRO B 1 131 ? 15.367 -14.125 0.837 1 77.38 131 PRO B N 1
ATOM 3590 C CA . PRO B 1 131 ? 15.289 -14.953 2.041 1 77.38 131 PRO B CA 1
ATOM 3591 C C . PRO B 1 131 ? 16.625 -15.57 2.424 1 77.38 131 PRO B C 1
ATOM 3593 O O . PRO B 1 131 ? 16.781 -16.109 3.527 1 77.38 131 PRO B O 1
ATOM 3596 N N . GLY B 1 132 ? 17.75 -15.227 1.909 1 68.94 132 GLY B N 1
ATOM 3597 C CA . GLY B 1 132 ? 19.094 -15.617 2.338 1 68.94 132 GLY B CA 1
ATOM 3598 C C . GLY B 1 132 ? 19.562 -16.922 1.711 1 68.94 132 GLY B C 1
ATOM 3599 O O . GLY B 1 132 ? 18.984 -17.375 0.722 1 68.94 132 GLY B O 1
ATOM 3600 N N . ASP B 1 133 ? 20.672 -17.406 2.406 1 62.91 133 ASP B N 1
ATOM 3601 C CA . ASP B 1 133 ? 21.484 -18.5 1.889 1 62.91 133 ASP B CA 1
ATOM 3602 C C . ASP B 1 133 ? 20.688 -19.797 1.853 1 62.91 133 ASP B C 1
ATOM 3604 O O . ASP B 1 133 ? 19.969 -20.125 2.805 1 62.91 133 ASP B O 1
ATOM 3608 N N . LEU B 1 134 ? 20.5 -20.281 0.624 1 59.03 134 LEU B N 1
ATOM 3609 C CA . LEU B 1 134 ? 19.844 -21.5 0.171 1 59.03 134 LEU B CA 1
ATOM 3610 C C . LEU B 1 134 ? 20.25 -22.688 1.036 1 59.03 134 LEU B C 1
ATOM 3612 O O . LEU B 1 134 ? 19.641 -23.75 0.957 1 59.03 134 LEU B O 1
ATOM 3616 N N . GLY B 1 135 ? 21.219 -22.484 1.917 1 60.47 135 GLY B N 1
ATOM 3617 C CA . GLY B 1 135 ? 21.641 -23.672 2.646 1 60.47 135 GLY B CA 1
ATOM 3618 C C . GLY B 1 135 ? 20.875 -23.875 3.941 1 60.47 135 GLY B C 1
ATOM 3619 O O . GLY B 1 135 ? 21.094 -24.859 4.652 1 60.47 135 GLY B O 1
ATOM 3620 N N . ILE B 1 136 ? 19.969 -22.984 4.133 1 64.31 136 ILE B N 1
ATOM 3621 C CA . ILE B 1 136 ? 19.281 -23.125 5.41 1 64.31 136 ILE B CA 1
ATOM 3622 C C . ILE B 1 136 ? 17.953 -23.828 5.203 1 64.31 136 ILE B C 1
ATOM 3624 O O . ILE B 1 136 ? 17.344 -23.719 4.137 1 64.31 136 ILE B O 1
ATOM 3628 N N . ASP B 1 137 ? 17.625 -24.703 6.156 1 75.62 137 ASP B N 1
ATOM 3629 C CA . ASP B 1 137 ? 16.453 -25.594 6.09 1 75.62 137 ASP B CA 1
ATOM 3630 C C . ASP B 1 137 ? 15.156 -24.781 6.074 1 75.62 137 ASP B C 1
ATOM 3632 O O . ASP B 1 137 ? 14.133 -25.25 5.582 1 75.62 137 ASP B O 1
ATOM 3636 N N . GLU B 1 138 ? 15.25 -23.547 6.715 1 81.56 138 GLU B N 1
ATOM 3637 C CA . GLU B 1 138 ? 14.078 -22.688 6.766 1 81.56 138 GLU B CA 1
ATOM 3638 C C . GLU B 1 138 ? 14.461 -21.219 6.648 1 81.56 138 GLU B C 1
ATOM 3640 O O . GLU B 1 138 ? 15.484 -20.797 7.18 1 81.56 138 GLU B O 1
ATOM 3645 N N . PRO B 1 139 ? 13.711 -20.531 5.848 1 85 139 PRO B N 1
ATOM 3646 C CA . PRO B 1 139 ? 14.023 -19.109 5.777 1 85 139 PRO B CA 1
ATOM 3647 C C . PRO B 1 139 ? 13.758 -18.375 7.094 1 85 139 PRO B C 1
ATOM 3649 O O . PRO B 1 139 ? 12.844 -18.75 7.836 1 85 139 PRO B O 1
ATOM 3652 N N . PRO B 1 140 ? 14.633 -17.438 7.457 1 89 140 PRO B N 1
ATOM 3653 C CA . PRO B 1 140 ? 14.352 -16.609 8.633 1 89 140 PRO B CA 1
ATOM 3654 C C . PRO B 1 140 ? 13.125 -15.719 8.445 1 89 140 PRO B C 1
ATOM 3656 O O . PRO B 1 140 ? 12.773 -15.375 7.316 1 89 140 PRO B O 1
ATOM 3659 N N . ARG B 1 141 ? 12.539 -15.445 9.602 1 92.94 141 ARG B N 1
ATOM 3660 C CA . ARG B 1 141 ? 11.484 -14.438 9.562 1 92.94 141 ARG B CA 1
ATOM 3661 C C . ARG B 1 141 ? 12.008 -13.117 9.008 1 92.94 141 ARG B C 1
ATOM 3663 O O . ARG B 1 141 ? 13.07 -12.641 9.422 1 92.94 141 ARG B O 1
ATOM 3670 N N . PRO B 1 142 ? 11.289 -12.555 8.023 1 93.06 142 PRO B N 1
ATOM 3671 C CA . PRO B 1 142 ? 11.781 -11.281 7.48 1 93.06 142 PRO B CA 1
ATOM 3672 C C . PRO B 1 142 ? 11.648 -10.125 8.469 1 93.06 142 PRO B C 1
ATOM 3674 O O . PRO B 1 142 ? 10.68 -10.07 9.234 1 93.06 142 PRO B O 1
ATOM 3677 N N . ASP B 1 143 ? 12.641 -9.258 8.445 1 94.19 143 ASP B N 1
ATOM 3678 C CA . ASP B 1 143 ? 12.578 -8.016 9.203 1 94.19 143 ASP B CA 1
ATOM 3679 C C . ASP B 1 143 ? 11.625 -7.02 8.539 1 94.19 143 ASP B C 1
ATOM 3681 O O . ASP B 1 143 ? 11.875 -6.551 7.43 1 94.19 143 ASP B O 1
ATOM 3685 N N . PHE B 1 144 ? 10.523 -6.645 9.234 1 95.62 144 PHE B N 1
ATOM 3686 C CA . PHE B 1 144 ? 9.508 -5.773 8.641 1 95.62 144 PHE B CA 1
ATOM 3687 C C . PHE B 1 144 ? 9.672 -4.344 9.148 1 95.62 144 PHE B C 1
ATOM 3689 O O . PHE B 1 144 ? 8.719 -3.557 9.109 1 95.62 144 PHE B O 1
ATOM 3696 N N . GLN B 1 145 ? 10.82 -3.965 9.594 1 95.5 145 GLN B N 1
ATOM 3697 C CA . GLN B 1 145 ? 11.023 -2.621 10.133 1 95.5 145 GLN B CA 1
ATOM 3698 C C . GLN B 1 145 ? 10.633 -1.559 9.102 1 95.5 145 GLN B C 1
ATOM 3700 O O . GLN B 1 145 ? 10.07 -0.522 9.461 1 95.5 145 GLN B O 1
ATOM 3705 N N . ILE B 1 146 ? 10.93 -1.773 7.832 1 94.81 146 ILE B N 1
ATOM 3706 C CA . ILE B 1 146 ? 10.594 -0.824 6.773 1 94.81 146 ILE B CA 1
ATOM 3707 C C . ILE B 1 146 ? 9.086 -0.63 6.715 1 94.81 146 ILE B C 1
ATOM 3709 O O . ILE B 1 146 ? 8.594 0.501 6.754 1 94.81 146 ILE B O 1
ATOM 3713 N N . THR B 1 147 ? 8.367 -1.729 6.648 1 96.56 147 THR B N 1
ATOM 3714 C CA . THR B 1 147 ? 6.914 -1.655 6.57 1 96.56 147 THR B CA 1
ATOM 3715 C C . THR B 1 147 ? 6.328 -1.152 7.887 1 96.56 147 THR B C 1
ATOM 3717 O O . THR B 1 147 ? 5.379 -0.362 7.887 1 96.56 147 THR B O 1
ATOM 3720 N N . ASP B 1 148 ? 6.895 -1.556 8.992 1 97.5 148 ASP B N 1
ATOM 3721 C CA . ASP B 1 148 ? 6.406 -1.154 10.305 1 97.5 148 ASP B CA 1
ATOM 3722 C C . ASP B 1 148 ? 6.469 0.363 10.477 1 97.5 148 ASP B C 1
ATOM 3724 O O . ASP B 1 148 ? 5.496 0.986 10.898 1 97.5 148 ASP B O 1
ATOM 3728 N N . VAL B 1 149 ? 7.539 0.91 10.172 1 97.25 149 VAL B N 1
ATOM 3729 C CA . VAL B 1 149 ? 7.734 2.338 10.391 1 97.25 149 VAL B CA 1
ATOM 3730 C C . VAL B 1 149 ? 6.961 3.135 9.344 1 97.25 149 VAL B C 1
ATOM 3732 O O . VAL B 1 149 ? 6.219 4.059 9.68 1 97.25 149 VAL B O 1
ATOM 3735 N N . ASN B 1 150 ? 7.082 2.742 8.07 1 96.56 150 ASN B N 1
ATOM 3736 C CA . ASN B 1 150 ? 6.605 3.568 6.969 1 96.56 150 ASN B CA 1
ATOM 3737 C C . ASN B 1 150 ? 5.098 3.42 6.77 1 96.56 150 ASN B C 1
ATOM 3739 O O . ASN B 1 150 ? 4.469 4.262 6.129 1 96.56 150 ASN B O 1
ATOM 3743 N N . LEU B 1 151 ? 4.527 2.354 7.27 1 97.56 151 LEU B N 1
ATOM 3744 C CA . LEU B 1 151 ? 3.098 2.191 7.043 1 97.56 151 LEU B CA 1
ATOM 3745 C C . LEU B 1 151 ? 2.35 2.033 8.359 1 97.56 151 LEU B C 1
ATOM 3747 O O . LEU B 1 151 ? 1.461 2.828 8.68 1 97.56 151 LEU B O 1
ATOM 3751 N N . TYR B 1 152 ? 2.684 1.053 9.172 1 97.44 152 TYR B N 1
ATOM 3752 C CA . TYR B 1 152 ? 1.95 0.846 10.414 1 97.44 152 TYR B CA 1
ATOM 3753 C C . TYR B 1 152 ? 2.078 2.057 11.328 1 97.44 152 TYR B C 1
ATOM 3755 O O . TYR B 1 152 ? 1.112 2.453 11.984 1 97.44 152 TYR B O 1
ATOM 3763 N N . GLY B 1 153 ? 3.297 2.6 11.422 1 98.38 153 GLY B N 1
ATOM 3764 C CA . GLY B 1 153 ? 3.459 3.852 12.141 1 98.38 153 GLY B CA 1
ATOM 3765 C C . GLY B 1 153 ? 2.51 4.938 11.672 1 98.38 153 GLY B C 1
ATOM 3766 O O . GLY B 1 153 ? 1.92 5.648 12.484 1 98.38 153 GLY B O 1
ATOM 3767 N N . VAL B 1 154 ? 2.33 5.039 10.352 1 98.38 154 VAL B N 1
ATOM 3768 C CA . VAL B 1 154 ? 1.441 6.031 9.758 1 98.38 154 VAL B CA 1
ATOM 3769 C C . VAL B 1 154 ? -0.006 5.719 10.125 1 98.38 154 VAL B C 1
ATOM 3771 O O . VAL B 1 154 ? -0.781 6.625 10.438 1 98.38 154 VAL B O 1
ATOM 3774 N N . LEU B 1 155 ? -0.405 4.457 10.094 1 98 155 LEU B N 1
ATOM 3775 C CA . LEU B 1 155 ? -1.77 4.07 10.445 1 98 155 LEU B CA 1
ATOM 3776 C C . LEU B 1 155 ? -2.09 4.453 11.883 1 98 155 LEU B C 1
ATOM 3778 O O . LEU B 1 155 ? -3.174 4.969 12.172 1 98 155 LEU B O 1
ATOM 3782 N N . TYR B 1 156 ? -1.174 4.199 12.812 1 97.88 156 TYR B N 1
ATOM 3783 C CA . TYR B 1 156 ? -1.346 4.613 14.203 1 97.88 156 TYR B CA 1
ATOM 3784 C C . TYR B 1 156 ? -1.502 6.125 14.305 1 97.88 156 TYR B C 1
ATOM 3786 O O . TYR B 1 156 ? -2.385 6.617 15.008 1 97.88 156 TYR B O 1
ATOM 3794 N N . THR B 1 157 ? -0.636 6.836 13.586 1 98.5 157 THR B N 1
ATOM 3795 C CA . THR B 1 157 ? -0.66 8.297 13.617 1 98.5 157 THR B CA 1
ATOM 3796 C C . THR B 1 157 ? -2.006 8.82 13.133 1 98.5 157 THR B C 1
ATOM 3798 O O . THR B 1 157 ? -2.582 9.727 13.742 1 98.5 157 THR B O 1
ATOM 3801 N N . VAL B 1 158 ? -2.502 8.227 12.07 1 97.81 158 VAL B N 1
ATOM 3802 C CA . VAL B 1 158 ? -3.762 8.664 11.477 1 97.81 158 VAL B CA 1
ATOM 3803 C C . VAL B 1 158 ? -4.91 8.398 12.453 1 97.81 158 VAL B C 1
ATOM 3805 O O . VAL B 1 158 ? -5.789 9.242 12.633 1 97.81 158 VAL B O 1
ATOM 3808 N N . HIS B 1 159 ? -4.902 7.203 13.07 1 96.75 159 HIS B N 1
ATOM 3809 C CA . HIS B 1 159 ? -5.941 6.863 14.039 1 96.75 159 HIS B CA 1
ATOM 3810 C C . HIS B 1 159 ? -5.988 7.875 15.18 1 96.75 159 HIS B C 1
ATOM 3812 O O . HIS B 1 159 ? -7.062 8.359 15.539 1 96.75 159 HIS B O 1
ATOM 3818 N N . LEU B 1 160 ? -4.891 8.219 15.695 1 97.38 160 LEU B N 1
ATOM 3819 C CA . LEU B 1 160 ? -4.805 9.172 16.797 1 97.38 160 LEU B CA 1
ATOM 3820 C C . LEU B 1 160 ? -5.16 10.578 16.312 1 97.38 160 LEU B C 1
ATOM 3822 O O . LEU B 1 160 ? -5.836 11.328 17.016 1 97.38 160 LEU B O 1
ATOM 3826 N N . ALA B 1 161 ? -4.691 10.953 15.102 1 97.75 161 ALA B N 1
ATOM 3827 C CA . ALA B 1 161 ? -5.051 12.25 14.539 1 97.75 161 ALA B CA 1
ATOM 3828 C C . ALA B 1 161 ? -6.562 12.406 14.422 1 97.75 161 ALA B C 1
ATOM 3830 O O . ALA B 1 161 ? -7.117 13.453 14.766 1 97.75 161 ALA B O 1
ATOM 3831 N N . MET B 1 162 ? -7.211 11.328 14.008 1 95.38 162 MET B N 1
ATOM 3832 C CA . MET B 1 162 ? -8.656 11.367 13.805 1 95.38 162 MET B CA 1
ATOM 3833 C C . MET B 1 162 ? -9.391 11.445 15.141 1 95.38 162 MET B C 1
ATOM 3835 O O . MET B 1 162 ? -10.547 11.859 15.195 1 95.38 162 MET B O 1
ATOM 3839 N N . TYR B 1 163 ? -8.703 11.078 16.188 1 95.25 163 TYR B N 1
ATOM 3840 C CA . TYR B 1 163 ? -9.281 11.211 17.516 1 95.25 163 TYR B CA 1
ATOM 3841 C C . TYR B 1 163 ? -9.211 12.656 18 1 95.25 163 TYR B C 1
ATOM 3843 O O . TYR B 1 163 ? -10.172 13.18 18.578 1 95.25 163 TYR B O 1
ATOM 3851 N N . TYR B 1 164 ? -8.188 13.336 17.719 1 96.38 164 TYR B N 1
ATOM 3852 C CA . TYR B 1 164 ? -7.922 14.617 18.375 1 96.38 164 TYR B CA 1
ATOM 3853 C C . TYR B 1 164 ? -8.32 15.781 17.469 1 96.38 164 TYR B C 1
ATOM 3855 O O . TYR B 1 164 ? -8.82 16.797 17.953 1 96.38 164 TYR B O 1
ATOM 3863 N N . LEU B 1 165 ? -8.172 15.68 16.156 1 97 165 LEU B N 1
ATOM 3864 C CA . LEU B 1 165 ? -8.32 16.812 15.242 1 97 165 LEU B CA 1
ATOM 3865 C C . LEU B 1 165 ? -9.758 17.312 15.227 1 97 165 LEU B C 1
ATOM 3867 O O . LEU B 1 165 ? -10.008 18.516 15.297 1 97 165 LEU B O 1
ATOM 3871 N N . PRO B 1 166 ? -10.719 16.391 15.211 1 94.38 166 PRO B N 1
ATOM 3872 C CA . PRO B 1 166 ? -12.102 16.891 15.211 1 94.38 166 PRO B CA 1
ATOM 3873 C C . PRO B 1 166 ? -12.469 17.609 16.5 1 94.38 166 PRO B C 1
ATOM 3875 O O . PRO B 1 166 ? -13.445 18.359 16.547 1 94.38 166 PRO B O 1
ATOM 3878 N N . ARG B 1 167 ? -11.625 17.484 17.516 1 92.69 167 ARG B N 1
ATOM 3879 C CA . ARG B 1 167 ? -11.906 18.031 18.844 1 92.69 167 ARG B CA 1
ATOM 3880 C C . ARG B 1 167 ? -11.055 19.266 19.125 1 92.69 167 ARG B C 1
ATOM 3882 O O . ARG B 1 167 ? -11.016 19.75 20.25 1 92.69 167 ARG B O 1
ATOM 3889 N N . ASN B 1 168 ? -10.414 19.719 18.125 1 96.81 168 ASN B N 1
ATOM 3890 C CA . ASN B 1 168 ? -9.547 20.875 18.297 1 96.81 168 ASN B CA 1
ATOM 3891 C C . ASN B 1 168 ? -10.344 22.109 18.75 1 96.81 168 ASN B C 1
ATOM 3893 O O . ASN B 1 168 ? -11.18 22.609 18 1 96.81 168 ASN B O 1
ATOM 3897 N N . PRO B 1 169 ? -10.07 22.562 19.969 1 97 169 PRO B N 1
ATOM 3898 C CA . PRO B 1 169 ? -10.859 23.688 20.469 1 97 169 PRO B CA 1
ATOM 3899 C C . PRO B 1 169 ? -10.75 24.922 19.578 1 97 169 PRO B C 1
ATOM 3901 O O . PRO B 1 169 ? -9.656 25.266 19.109 1 97 169 PRO B O 1
ATOM 3904 N N . GLY B 1 170 ? -11.898 25.531 19.344 1 95.88 170 GLY B N 1
ATOM 3905 C CA . GLY B 1 170 ? -11.938 26.766 18.578 1 95.88 170 GLY B CA 1
ATOM 3906 C C . GLY B 1 170 ? -11.828 26.547 17.078 1 95.88 170 GLY B C 1
ATOM 3907 O O . GLY B 1 170 ? -11.883 27.5 16.312 1 95.88 170 GLY B O 1
ATOM 3908 N N . SER B 1 171 ? -11.758 25.297 16.688 1 96.38 171 SER B N 1
ATOM 3909 C CA . SER B 1 171 ? -11.648 25 15.266 1 96.38 171 SER B CA 1
ATOM 3910 C C . SER B 1 171 ? -13.023 24.75 14.648 1 96.38 171 SER B C 1
ATOM 3912 O O . SER B 1 171 ? -13.992 24.5 15.359 1 96.38 171 SER B O 1
ATOM 3914 N N . THR B 1 172 ? -13.078 24.938 13.359 1 95.12 172 THR B N 1
ATOM 3915 C CA . THR B 1 172 ? -14.258 24.594 12.57 1 95.12 172 THR B CA 1
ATOM 3916 C C . THR B 1 172 ? -13.906 23.547 11.516 1 95.12 172 THR B C 1
ATOM 3918 O O . THR B 1 172 ? -12.742 23.391 11.148 1 95.12 172 THR B O 1
ATOM 3921 N N . PRO B 1 173 ? -14.945 22.781 11.031 1 93.75 173 PRO B N 1
ATOM 3922 C CA . PRO B 1 173 ? -14.68 21.797 9.984 1 93.75 173 PRO B CA 1
ATOM 3923 C C . PRO B 1 173 ? -13.984 22.391 8.766 1 93.75 173 PRO B C 1
ATOM 3925 O O . PRO B 1 173 ? -14.305 23.516 8.359 1 93.75 173 PRO B O 1
ATOM 3928 N N . SER B 1 174 ? -13.055 21.641 8.219 1 94.12 174 SER B N 1
ATOM 3929 C CA . SER B 1 174 ? -12.297 22.094 7.055 1 94.12 174 SER B CA 1
ATOM 3930 C C . SER B 1 174 ? -13.188 22.203 5.824 1 94.12 174 SER B C 1
ATOM 3932 O O . SER B 1 174 ? -14.07 21.359 5.621 1 94.12 174 SER B O 1
ATOM 3934 N N . THR B 1 175 ? -12.922 23.203 5.012 1 91.25 175 THR B N 1
ATOM 3935 C CA . THR B 1 175 ? -13.609 23.422 3.74 1 91.25 175 THR B CA 1
ATOM 3936 C C . THR B 1 175 ? -12.719 24.188 2.764 1 91.25 175 THR B C 1
ATOM 3938 O O . THR B 1 175 ? -11.922 25.031 3.172 1 91.25 175 THR B O 1
ATOM 3941 N N . PRO B 1 176 ? -12.852 23.828 1.489 1 90.19 176 PRO B N 1
ATOM 3942 C CA . PRO B 1 176 ? -12.016 24.516 0.499 1 90.19 176 PRO B CA 1
ATOM 3943 C C . PRO B 1 176 ? -12.336 26.016 0.394 1 90.19 176 PRO B C 1
ATOM 3945 O O . PRO B 1 176 ? -11.547 26.781 -0.164 1 90.19 176 PRO B O 1
ATOM 3948 N N . ASP B 1 177 ? -13.453 26.422 0.97 1 90.38 177 ASP B N 1
ATOM 3949 C CA . ASP B 1 177 ? -13.883 27.812 0.877 1 90.38 177 ASP B CA 1
ATOM 3950 C C . ASP B 1 177 ? -13.43 28.609 2.098 1 90.38 177 ASP B C 1
ATOM 3952 O O . ASP B 1 177 ? -13.734 29.797 2.217 1 90.38 177 ASP B O 1
ATOM 3956 N N . ARG B 1 178 ? -12.711 28.016 2.873 1 91.12 178 ARG B N 1
ATOM 3957 C CA . ARG B 1 178 ? -12.289 28.672 4.109 1 91.12 178 ARG B CA 1
ATOM 3958 C C . ARG B 1 178 ? -11.242 29.75 3.832 1 91.12 178 ARG B C 1
ATOM 3960 O O . ARG B 1 178 ? -10.492 29.656 2.859 1 91.12 178 ARG B O 1
ATOM 3967 N N . ASP B 1 179 ? -11.297 30.719 4.742 1 90.38 179 ASP B N 1
ATOM 3968 C CA . ASP B 1 179 ? -10.188 31.672 4.781 1 90.38 179 ASP B CA 1
ATOM 3969 C C . ASP B 1 179 ? -8.867 30.969 5.078 1 90.38 179 ASP B C 1
ATOM 3971 O O . ASP B 1 179 ? -8.719 30.344 6.121 1 90.38 179 ASP B O 1
ATOM 3975 N N . PRO B 1 180 ? -7.906 31.078 4.18 1 86.38 180 PRO B N 1
ATOM 3976 C CA . PRO B 1 180 ? -6.648 30.359 4.371 1 86.38 180 PRO B CA 1
ATOM 3977 C C . PRO B 1 180 ? -5.898 30.781 5.633 1 86.38 180 PRO B C 1
ATOM 3979 O O . PRO B 1 180 ? -5.086 30.031 6.164 1 86.38 180 PRO B O 1
ATOM 3982 N N . THR B 1 181 ? -6.301 31.984 6.191 1 82.19 181 THR B N 1
ATOM 3983 C CA . THR B 1 181 ? -5.523 32.562 7.285 1 82.19 181 THR B CA 1
ATOM 3984 C C . THR B 1 181 ? -6.09 32.125 8.633 1 82.19 181 THR B C 1
ATOM 3986 O O . THR B 1 181 ? -5.598 32.562 9.68 1 82.19 181 THR B O 1
ATOM 3989 N N . THR B 1 182 ? -7.07 31.266 8.586 1 86.31 182 THR B N 1
ATOM 3990 C CA . THR B 1 182 ? -7.633 30.797 9.852 1 86.31 182 THR B CA 1
ATOM 3991 C C . THR B 1 182 ? -6.562 30.125 10.703 1 86.31 182 THR B C 1
ATOM 3993 O O . THR B 1 182 ? -5.77 29.328 10.195 1 86.31 182 THR B O 1
ATOM 3996 N N . THR B 1 183 ? -6.551 30.438 11.984 1 87.94 183 THR B N 1
ATOM 3997 C CA . THR B 1 183 ? -5.473 29.969 12.859 1 87.94 183 THR B CA 1
ATOM 3998 C C . THR B 1 183 ? -5.695 28.516 13.266 1 87.94 183 THR B C 1
ATOM 4000 O O . THR B 1 183 ? -4.77 27.703 13.219 1 87.94 183 THR B O 1
ATOM 4003 N N . ARG B 1 184 ? -6.922 28.172 13.602 1 96.75 184 ARG B N 1
ATOM 4004 C CA . ARG B 1 184 ? -7.195 26.781 14 1 96.75 184 ARG B CA 1
ATOM 4005 C C . ARG B 1 184 ? -7.508 25.922 12.781 1 96.75 184 ARG B C 1
ATOM 4007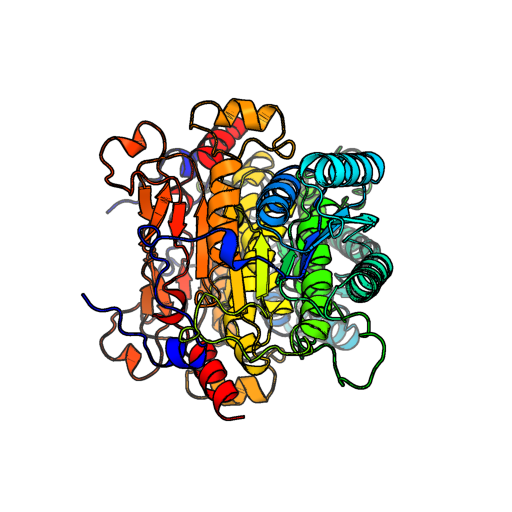 O O . ARG B 1 184 ? -8.195 26.359 11.859 1 96.75 184 ARG B O 1
ATOM 4014 N N . ASP B 1 185 ? -6.984 24.703 12.797 1 97.62 185 ASP B N 1
ATOM 4015 C CA . ASP B 1 185 ? -7.105 23.797 11.656 1 97.62 185 ASP B CA 1
ATOM 4016 C C . ASP B 1 185 ? -7.32 22.359 12.109 1 97.62 185 ASP B C 1
ATOM 4018 O O . ASP B 1 185 ? -7.32 22.078 13.312 1 97.62 185 ASP B O 1
ATOM 4022 N N . ARG B 1 186 ? -7.688 21.531 11.234 1 98.19 186 ARG B N 1
ATOM 4023 C CA . ARG B 1 186 ? -7.812 20.094 11.375 1 98.19 186 ARG B CA 1
ATOM 4024 C C . ARG B 1 186 ? -7.199 19.375 10.18 1 98.19 186 ARG B C 1
ATOM 4026 O O . ARG B 1 186 ? -7.914 18.984 9.25 1 98.19 186 ARG B O 1
ATOM 4033 N N . HIS B 1 187 ? -5.867 19.234 10.234 1 98.5 187 HIS B N 1
ATOM 4034 C CA . HIS B 1 187 ? -5.133 18.859 9.039 1 98.5 187 HIS B CA 1
ATOM 4035 C C . HIS B 1 187 ? -4.246 17.641 9.289 1 98.5 187 HIS B C 1
ATOM 4037 O O . HIS B 1 187 ? -3.508 17.609 10.273 1 98.5 187 HIS B O 1
ATOM 4043 N N . ILE B 1 188 ? -4.414 16.656 8.438 1 98.62 188 ILE B N 1
ATOM 4044 C CA . ILE B 1 188 ? -3.455 15.562 8.359 1 98.62 188 ILE B CA 1
ATOM 4045 C C . ILE B 1 188 ? -2.58 15.734 7.117 1 98.62 188 ILE B C 1
ATOM 4047 O O . ILE B 1 188 ? -3.09 15.852 6 1 98.62 188 ILE B O 1
ATOM 4051 N N . LEU B 1 189 ? -1.27 15.781 7.281 1 98.62 189 LEU B N 1
ATOM 4052 C CA . LEU B 1 189 ? -0.317 15.789 6.176 1 98.62 189 LEU B CA 1
ATOM 4053 C C . LEU B 1 189 ? 0.447 14.469 6.113 1 98.62 189 LEU B C 1
ATOM 4055 O O . LEU B 1 189 ? 1.195 14.133 7.035 1 98.62 189 LEU B O 1
ATOM 4059 N N . LEU B 1 190 ? 0.21 13.695 5.055 1 97.88 190 LEU B N 1
ATOM 4060 C CA . LEU B 1 190 ? 0.906 12.438 4.832 1 97.88 190 LEU B CA 1
ATOM 4061 C C . LEU B 1 190 ? 2.133 12.641 3.947 1 97.88 190 LEU B C 1
ATOM 4063 O O . LEU B 1 190 ? 2.096 13.43 3 1 97.88 190 LEU B O 1
ATOM 4067 N N . ILE B 1 191 ? 3.18 11.938 4.305 1 95.81 191 ILE B N 1
ATOM 4068 C CA . ILE B 1 191 ? 4.398 11.977 3.504 1 95.81 191 ILE B CA 1
ATOM 4069 C C . ILE B 1 191 ? 4.578 10.656 2.768 1 95.81 191 ILE B C 1
ATOM 4071 O O . ILE B 1 191 ? 4.969 9.648 3.367 1 95.81 191 ILE B O 1
ATOM 4075 N N . GLY B 1 192 ? 4.25 10.688 1.537 1 91.75 192 GLY B N 1
ATOM 4076 C CA . GLY B 1 192 ? 4.496 9.547 0.668 1 91.75 192 GLY B CA 1
ATOM 4077 C C . GLY B 1 192 ? 5.871 9.562 0.031 1 91.75 192 GLY B C 1
ATOM 4078 O O . GLY B 1 192 ? 6.875 9.789 0.711 1 91.75 192 GLY B O 1
ATOM 4079 N N . SER B 1 193 ? 5.977 9.172 -1.134 1 79.56 193 SER B N 1
ATOM 4080 C CA . SER B 1 193 ? 7.184 9.094 -1.95 1 79.56 193 SER B CA 1
ATOM 4081 C C . SER B 1 193 ? 6.844 8.922 -3.426 1 79.56 193 SER B C 1
ATOM 4083 O O . SER B 1 193 ? 5.688 8.664 -3.777 1 79.56 193 SER B O 1
ATOM 4085 N N . MET B 1 194 ? 7.797 9.188 -4.223 1 67.81 194 MET B N 1
ATOM 4086 C CA . MET B 1 194 ? 7.645 8.773 -5.613 1 67.81 194 MET B CA 1
ATOM 4087 C C . MET B 1 194 ? 7.375 7.273 -5.707 1 67.81 194 MET B C 1
ATOM 4089 O O . MET B 1 194 ? 6.676 6.82 -6.613 1 67.81 194 MET B O 1
ATOM 4093 N N . ALA B 1 195 ? 7.879 6.598 -4.777 1 66.62 195 ALA B N 1
ATOM 4094 C CA . ALA B 1 195 ? 7.652 5.156 -4.711 1 66.62 195 ALA B CA 1
ATOM 4095 C C . ALA B 1 195 ? 6.176 4.844 -4.465 1 66.62 195 ALA B C 1
ATOM 4097 O O . ALA B 1 195 ? 5.75 3.695 -4.594 1 66.62 195 ALA B O 1
ATOM 4098 N N . SER B 1 196 ? 5.441 5.777 -4.188 1 71 196 SER B N 1
ATOM 4099 C CA . SER B 1 196 ? 3.994 5.609 -4.102 1 71 196 SER B CA 1
ATOM 4100 C C . SER B 1 196 ? 3.371 5.473 -5.488 1 71 196 SER B C 1
ATOM 4102 O O . SER B 1 196 ? 2.268 4.941 -5.629 1 71 196 SER B O 1
ATOM 4104 N N . LEU B 1 197 ? 4.137 6.004 -6.398 1 61.81 197 LEU B N 1
ATOM 4105 C CA . LEU B 1 197 ? 3.529 6.223 -7.707 1 61.81 197 LEU B CA 1
ATOM 4106 C C . LEU B 1 197 ? 4.156 5.316 -8.758 1 61.81 197 LEU B C 1
ATOM 4108 O O . LEU B 1 197 ? 3.535 5.02 -9.781 1 61.81 197 LEU B O 1
ATOM 4112 N N . ALA B 1 198 ? 5.328 4.883 -8.477 1 62.66 198 ALA B N 1
ATOM 4113 C CA . ALA B 1 198 ? 6.094 4.168 -9.492 1 62.66 198 ALA B CA 1
ATOM 4114 C C . ALA B 1 198 ? 6.777 2.938 -8.898 1 62.66 198 ALA B C 1
ATOM 4116 O O . ALA B 1 198 ? 6.945 2.84 -7.68 1 62.66 198 ALA B O 1
ATOM 4117 N N . PRO B 1 199 ? 7.117 2.057 -9.867 1 61.16 199 PRO B N 1
ATOM 4118 C CA . PRO B 1 199 ? 7.867 0.898 -9.367 1 61.16 199 PRO B CA 1
ATOM 4119 C C . PRO B 1 199 ? 9.242 1.272 -8.836 1 61.16 199 PRO B C 1
ATOM 4121 O O . PRO B 1 199 ? 9.891 2.178 -9.367 1 61.16 199 PRO B O 1
ATOM 4124 N N . ILE B 1 200 ? 9.57 0.702 -7.715 1 65.12 200 ILE B N 1
ATOM 4125 C CA . ILE B 1 200 ? 10.938 0.778 -7.203 1 65.12 200 ILE B CA 1
ATOM 4126 C C . ILE B 1 200 ? 11.531 -0.626 -7.098 1 65.12 200 ILE B C 1
ATOM 4128 O O . ILE B 1 200 ? 10.977 -1.488 -6.406 1 65.12 200 ILE B O 1
ATOM 4132 N N . CYS B 1 201 ? 12.617 -0.766 -7.797 1 68.5 201 CYS B N 1
ATOM 4133 C CA . CYS B 1 201 ? 13.266 -2.07 -7.906 1 68.5 201 CYS B CA 1
ATOM 4134 C C . CYS B 1 201 ? 13.922 -2.465 -6.59 1 68.5 201 CYS B C 1
ATOM 4136 O O . CYS B 1 201 ? 14.508 -1.622 -5.91 1 68.5 201 CYS B O 1
ATOM 4138 N N . ILE B 1 202 ? 13.812 -3.738 -6.168 1 72.56 202 ILE B N 1
ATOM 4139 C CA . ILE B 1 202 ? 14.547 -4.422 -5.109 1 72.56 202 ILE B CA 1
ATOM 4140 C C . ILE B 1 202 ? 14.086 -3.902 -3.748 1 72.56 202 ILE B C 1
ATOM 4142 O O . ILE B 1 202 ? 14.742 -4.156 -2.73 1 72.56 202 ILE B O 1
ATOM 4146 N N . GLN B 1 203 ? 13.078 -3.074 -3.697 1 81.5 203 GLN B N 1
ATOM 4147 C CA . GLN B 1 203 ? 12.562 -2.523 -2.449 1 81.5 203 GLN B CA 1
ATOM 4148 C C . GLN B 1 203 ? 11.078 -2.826 -2.285 1 81.5 203 GLN B C 1
ATOM 4150 O O . GLN B 1 203 ? 10.266 -1.912 -2.139 1 81.5 203 GLN B O 1
ATOM 4155 N N . PRO B 1 204 ? 10.781 -4.117 -2.193 1 89.62 204 PRO B N 1
ATOM 4156 C CA . PRO B 1 204 ? 9.352 -4.449 -2.162 1 89.62 204 PRO B CA 1
ATOM 4157 C C . PRO B 1 204 ? 8.664 -3.969 -0.887 1 89.62 204 PRO B C 1
ATOM 4159 O O . PRO B 1 204 ? 7.5 -3.553 -0.929 1 89.62 204 PRO B O 1
ATOM 4162 N N . GLN B 1 205 ? 9.312 -4.012 0.28 1 93 205 GLN B N 1
ATOM 4163 C CA . GLN B 1 205 ? 8.688 -3.5 1.494 1 93 205 GLN B CA 1
ATOM 4164 C C . GLN B 1 205 ? 8.445 -1.996 1.396 1 93 205 GLN B C 1
ATOM 4166 O O . GLN B 1 205 ? 7.375 -1.509 1.759 1 93 205 GLN B O 1
ATOM 4171 N N . TYR B 1 206 ? 9.43 -1.294 1.024 1 90.12 206 TYR B N 1
ATOM 4172 C CA . TYR B 1 206 ? 9.297 0.154 0.91 1 90.12 206 TYR B CA 1
ATOM 4173 C C . TYR B 1 206 ? 8.203 0.522 -0.09 1 90.12 206 TYR B C 1
ATOM 4175 O O . TYR B 1 206 ? 7.371 1.387 0.185 1 90.12 206 TYR B O 1
ATOM 4183 N N . SER B 1 207 ? 8.281 -0.134 -1.244 1 88.62 207 SER B N 1
ATOM 4184 C CA . SER B 1 207 ? 7.254 0.08 -2.26 1 88.62 207 SER B CA 1
ATOM 4185 C C . SER B 1 207 ? 5.859 -0.191 -1.702 1 88.62 207 SER B C 1
ATOM 4187 O O . SER B 1 207 ? 4.941 0.607 -1.898 1 88.62 207 SER B O 1
ATOM 4189 N N . ALA B 1 208 ? 5.723 -1.265 -1.021 1 94.69 208 ALA B N 1
ATOM 4190 C CA . ALA B 1 208 ? 4.445 -1.621 -0.411 1 94.69 208 ALA B CA 1
ATOM 4191 C C . ALA B 1 208 ? 3.982 -0.541 0.563 1 94.69 208 ALA B C 1
ATOM 4193 O O . ALA B 1 208 ? 2.828 -0.106 0.516 1 94.69 208 ALA B O 1
ATOM 4194 N N . ALA B 1 209 ? 4.855 -0.139 1.393 1 95.31 209 ALA B N 1
ATOM 4195 C CA . ALA B 1 209 ? 4.523 0.845 2.418 1 95.31 209 ALA B CA 1
ATOM 4196 C C . ALA B 1 209 ? 4.09 2.168 1.791 1 95.31 209 ALA B C 1
ATOM 4198 O O . ALA B 1 209 ? 3.061 2.732 2.168 1 95.31 209 ALA B O 1
ATOM 4199 N N . LYS B 1 210 ? 4.828 2.609 0.893 1 91.62 210 LYS B N 1
ATOM 4200 C CA . LYS B 1 210 ? 4.551 3.928 0.332 1 91.62 210 LYS B CA 1
ATOM 4201 C C . LYS B 1 210 ? 3.324 3.891 -0.576 1 91.62 210 LYS B C 1
ATOM 4203 O O . LYS B 1 210 ? 2.568 4.863 -0.647 1 91.62 210 LYS B O 1
ATOM 4208 N N . HIS B 1 211 ? 3.152 2.82 -1.298 1 91.56 211 HIS B N 1
ATOM 4209 C CA . HIS B 1 211 ? 1.859 2.645 -1.95 1 91.56 211 HIS B CA 1
ATOM 4210 C C . HIS B 1 211 ? 0.728 2.6 -0.928 1 91.56 211 HIS B C 1
ATOM 4212 O O . HIS B 1 211 ? -0.36 3.123 -1.177 1 91.56 211 HIS B O 1
ATOM 4218 N N . GLY B 1 212 ? 1.006 1.923 0.152 1 95.88 212 GLY B N 1
ATOM 4219 C CA . GLY B 1 212 ? 0.028 1.891 1.229 1 95.88 212 GLY B CA 1
ATOM 4220 C C . GLY B 1 212 ? -0.351 3.271 1.731 1 95.88 212 GLY B C 1
ATOM 4221 O O . GLY B 1 212 ? -1.532 3.559 1.939 1 95.88 212 GLY B O 1
ATOM 4222 N N . VAL B 1 213 ? 0.599 4.109 1.91 1 95.94 213 VAL B N 1
ATOM 4223 C CA . VAL B 1 213 ? 0.354 5.48 2.346 1 95.94 213 VAL B CA 1
ATOM 4224 C C . VAL B 1 213 ? -0.518 6.203 1.317 1 95.94 213 VAL B C 1
ATOM 4226 O O . VAL B 1 213 ? -1.424 6.953 1.682 1 95.94 213 VAL B O 1
ATOM 4229 N N . LEU B 1 214 ? -0.223 5.992 0.055 1 90.5 214 LEU B N 1
ATOM 4230 C CA . LEU B 1 214 ? -1.083 6.535 -0.99 1 90.5 214 LEU B CA 1
ATOM 4231 C C . LEU B 1 214 ? -2.516 6.043 -0.827 1 90.5 214 LEU B C 1
ATOM 4233 O O . LEU B 1 214 ? -3.465 6.82 -0.966 1 90.5 214 LEU B O 1
ATOM 4237 N N . GLY B 1 215 ? -2.635 4.781 -0.581 1 91.25 215 GLY B N 1
ATOM 4238 C CA . GLY B 1 215 ? -3.961 4.23 -0.346 1 91.25 215 GLY B CA 1
ATOM 4239 C C . GLY B 1 215 ? -4.672 4.871 0.828 1 91.25 215 GLY B C 1
ATOM 4240 O O . GLY B 1 215 ? -5.875 5.137 0.762 1 91.25 215 GLY B O 1
ATOM 4241 N N . VAL B 1 216 ? -3.973 5.121 1.906 1 94.81 216 VAL B N 1
ATOM 4242 C CA . VAL B 1 216 ? -4.52 5.812 3.07 1 94.81 216 VAL B CA 1
ATOM 4243 C C . VAL B 1 216 ? -5.016 7.195 2.662 1 94.81 216 VAL B C 1
ATOM 4245 O O . VAL B 1 216 ? -6.148 7.57 2.975 1 94.81 216 VAL B O 1
ATOM 4248 N N . PHE B 1 217 ? -4.199 7.895 1.948 1 93.44 217 PHE B N 1
ATOM 4249 C CA . PHE B 1 217 ? -4.543 9.234 1.499 1 93.44 217 PHE B CA 1
ATOM 4250 C C . PHE B 1 217 ? -5.82 9.219 0.664 1 93.44 217 PHE B C 1
ATOM 4252 O O . PHE B 1 217 ? -6.75 9.984 0.923 1 93.44 217 PHE B O 1
ATOM 4259 N N . ARG B 1 218 ? -5.855 8.344 -0.297 1 82.5 218 ARG B N 1
ATOM 4260 C CA . ARG B 1 218 ? -6.949 8.32 -1.259 1 82.5 218 ARG B CA 1
ATOM 4261 C C . ARG B 1 218 ? -8.258 7.914 -0.586 1 82.5 218 ARG B C 1
ATOM 4263 O O . ARG B 1 218 ? -9.336 8.336 -1.008 1 82.5 218 ARG B O 1
ATOM 4270 N N . SER B 1 219 ? -8.18 7.148 0.419 1 84.94 219 SER B N 1
ATOM 4271 C CA . SER B 1 219 ? -9.375 6.801 1.179 1 84.94 219 SER B CA 1
ATOM 4272 C C . SER B 1 219 ? -9.805 7.941 2.096 1 84.94 219 SER B C 1
ATOM 4274 O O . SER B 1 219 ? -10.969 8.344 2.09 1 84.94 219 SER B O 1
ATOM 4276 N N . LEU B 1 220 ? -8.891 8.5 2.84 1 89.5 220 LEU B N 1
ATOM 4277 C CA . LEU B 1 220 ? -9.195 9.531 3.826 1 89.5 220 LEU B CA 1
ATOM 4278 C C . LEU B 1 220 ? -9.797 10.758 3.156 1 89.5 220 LEU B C 1
ATOM 4280 O O . LEU B 1 220 ? -10.766 11.336 3.656 1 89.5 220 LEU B O 1
ATOM 4284 N N . ARG B 1 221 ? -9.203 11.172 2.086 1 86.75 221 ARG B N 1
ATOM 4285 C CA . ARG B 1 221 ? -9.648 12.422 1.471 1 86.75 221 ARG B CA 1
ATOM 4286 C C . ARG B 1 221 ? -11.102 12.328 1.019 1 86.75 221 ARG B C 1
ATOM 4288 O O . ARG B 1 221 ? -11.742 13.344 0.762 1 86.75 221 ARG B O 1
ATOM 4295 N N . THR B 1 222 ? -11.602 11.086 0.934 1 78.19 222 THR B N 1
ATOM 4296 C CA . THR B 1 222 ? -12.969 10.906 0.472 1 78.19 222 THR B CA 1
ATOM 4297 C C . THR B 1 222 ? -13.93 10.797 1.654 1 78.19 222 THR B C 1
ATOM 4299 O O . THR B 1 222 ? -15.148 10.773 1.472 1 78.19 222 THR B O 1
ATOM 4302 N N . SER B 1 223 ? -13.453 10.75 2.846 1 78.12 223 SER B N 1
ATOM 4303 C CA . SER B 1 223 ? -14.383 10.422 3.922 1 78.12 223 SER B CA 1
ATOM 4304 C C . SER B 1 223 ? -14.18 11.336 5.129 1 78.12 223 SER B C 1
ATOM 4306 O O . SER B 1 223 ? -15.102 11.547 5.914 1 78.12 223 SER B O 1
ATOM 4308 N N . THR B 1 224 ? -13.07 11.844 5.309 1 85.5 224 THR B N 1
ATOM 4309 C CA . THR B 1 224 ? -12.781 12.492 6.578 1 85.5 224 THR B CA 1
ATOM 4310 C C . THR B 1 224 ? -13.406 13.883 6.629 1 85.5 224 THR B C 1
ATOM 4312 O O . THR B 1 224 ? -13.5 14.492 7.699 1 85.5 224 THR B O 1
ATOM 4315 N N . PHE B 1 225 ? -13.867 14.328 5.527 1 78.19 225 PHE B N 1
ATOM 4316 C CA . PHE B 1 225 ? -14.586 15.602 5.508 1 78.19 225 PHE B CA 1
ATOM 4317 C C . PHE B 1 225 ? -15.812 15.539 6.414 1 78.19 225 PHE B C 1
ATOM 4319 O O . PHE B 1 225 ? -16.25 16.562 6.934 1 78.19 225 PHE B O 1
ATOM 4326 N N . VAL B 1 226 ? -16.344 14.359 6.645 1 81.81 226 VAL B N 1
ATOM 4327 C CA . VAL B 1 226 ? -17.5 14.18 7.527 1 81.81 226 VAL B CA 1
ATOM 4328 C C . VAL B 1 226 ? -17.141 14.617 8.945 1 81.81 226 VAL B C 1
ATOM 4330 O O . VAL B 1 226 ? -17.953 15.195 9.656 1 81.81 226 VAL B O 1
ATOM 4333 N N . GLU B 1 227 ? -15.922 14.359 9.297 1 88.31 227 GLU B N 1
ATOM 4334 C CA . GLU B 1 227 ? -15.43 14.758 10.609 1 88.31 227 GLU B CA 1
ATOM 4335 C C . GLU B 1 227 ? -14.781 16.141 10.562 1 88.31 227 GLU B C 1
ATOM 4337 O O . GLU B 1 227 ? -14.211 16.594 11.555 1 88.31 227 GLU B O 1
ATOM 4342 N N . GLY B 1 228 ? -14.758 16.734 9.383 1 92.31 228 GLY B N 1
ATOM 4343 C CA . GLY B 1 228 ? -14.219 18.078 9.219 1 92.31 228 GLY B CA 1
ATOM 4344 C C . GLY B 1 228 ? -12.703 18.109 9.141 1 92.31 228 GLY B C 1
ATOM 4345 O O . GLY B 1 228 ? -12.078 19.125 9.445 1 92.31 228 GLY B O 1
ATOM 4346 N N . VAL B 1 229 ? -12.109 17 8.82 1 95.94 229 VAL B N 1
ATOM 4347 C CA . VAL B 1 229 ? -10.656 16.906 8.758 1 95.94 229 VAL B CA 1
ATOM 4348 C C . VAL B 1 229 ? -10.195 16.891 7.301 1 95.94 229 VAL B C 1
ATOM 4350 O O . VAL B 1 229 ? -10.727 16.125 6.488 1 95.94 229 VAL B O 1
ATOM 4353 N N . ARG B 1 230 ? -9.312 17.797 6.906 1 95.75 230 ARG B N 1
ATOM 4354 C CA . ARG B 1 230 ? -8.711 17.75 5.574 1 95.75 230 ARG B CA 1
ATOM 4355 C C . ARG B 1 230 ? -7.418 16.938 5.586 1 95.75 230 ARG B C 1
ATOM 4357 O O . ARG B 1 230 ? -6.699 16.922 6.59 1 95.75 230 ARG B O 1
ATOM 4364 N N . THR B 1 231 ? -7.176 16.234 4.484 1 95.75 231 THR B N 1
ATOM 4365 C CA . THR B 1 231 ? -5.98 15.414 4.324 1 95.75 231 THR B CA 1
ATOM 4366 C C . THR B 1 231 ? -5.258 15.75 3.025 1 95.75 231 THR B C 1
ATOM 4368 O O . THR B 1 231 ? -5.883 15.828 1.965 1 95.75 231 THR B O 1
ATOM 4371 N N . ASN B 1 232 ? -3.982 16.047 3.094 1 95.25 232 ASN B N 1
ATOM 4372 C CA . ASN B 1 232 ? -3.115 16.25 1.938 1 95.25 232 ASN B CA 1
ATOM 4373 C C . ASN B 1 232 ? -1.891 15.344 1.979 1 95.25 232 ASN B C 1
ATOM 4375 O O . ASN B 1 232 ? -1.591 14.75 3.014 1 95.25 232 ASN B O 1
ATOM 4379 N N . MET B 1 233 ? -1.232 15.203 0.823 1 94.38 233 MET B N 1
ATOM 4380 C CA . MET B 1 233 ? -0.1 14.289 0.757 1 94.38 233 MET B CA 1
ATOM 4381 C C . MET B 1 233 ? 1.033 14.875 -0.074 1 94.38 233 MET B C 1
ATOM 4383 O O . MET B 1 233 ? 0.788 15.547 -1.082 1 94.38 233 MET B O 1
ATOM 4387 N N . LEU B 1 234 ? 2.275 14.656 0.379 1 92.44 234 LEU B N 1
ATOM 4388 C CA . LEU B 1 234 ? 3.477 14.945 -0.395 1 92.44 234 LEU B CA 1
ATOM 4389 C C . LEU B 1 234 ? 4.109 13.664 -0.917 1 92.44 234 LEU B C 1
ATOM 4391 O O . LEU B 1 234 ? 4.156 12.656 -0.208 1 92.44 234 LEU B O 1
ATOM 4395 N N . CYS B 1 235 ? 4.629 13.711 -2.092 1 86.38 235 CYS B N 1
ATOM 4396 C CA . CYS B 1 235 ? 5.363 12.602 -2.684 1 86.38 235 CYS B CA 1
ATOM 4397 C C . CYS B 1 235 ? 6.742 13.047 -3.152 1 86.38 235 CYS B C 1
ATOM 4399 O O . CYS B 1 235 ? 6.961 13.258 -4.348 1 86.38 235 CYS B O 1
ATOM 4401 N N . PRO B 1 236 ? 7.695 13.109 -2.223 1 83.69 236 PRO B N 1
ATOM 4402 C CA . PRO B 1 236 ? 9.055 13.5 -2.611 1 83.69 236 PRO B CA 1
ATOM 4403 C C . PRO B 1 236 ? 9.758 12.422 -3.434 1 83.69 236 PRO B C 1
ATOM 4405 O O . PRO B 1 236 ? 9.539 11.227 -3.223 1 83.69 236 PRO B O 1
ATOM 4408 N N . TYR B 1 237 ? 10.555 12.922 -4.355 1 69.5 237 TYR B N 1
ATOM 4409 C CA . TYR B 1 237 ? 11.32 12.07 -5.262 1 69.5 237 TYR B CA 1
ATOM 4410 C C . TYR B 1 237 ? 12.82 12.328 -5.125 1 69.5 237 TYR B C 1
ATOM 4412 O O . TYR B 1 237 ? 13.281 13.453 -5.355 1 69.5 237 TYR B O 1
ATOM 4420 N N . PHE B 1 238 ? 13.539 11.242 -4.82 1 59.75 238 PHE B N 1
ATOM 4421 C CA . PHE B 1 238 ? 14.992 11.211 -4.863 1 59.75 238 PHE B CA 1
ATOM 4422 C C . PHE B 1 238 ? 15.586 12.422 -4.141 1 59.75 238 PHE B C 1
ATOM 4424 O O . PHE B 1 238 ? 16.328 13.195 -4.734 1 59.75 238 PHE B O 1
ATOM 4431 N N . ILE B 1 239 ? 15.117 12.516 -3.049 1 56.47 239 ILE B N 1
ATOM 4432 C CA . ILE B 1 239 ? 15.633 13.648 -2.287 1 56.47 239 ILE B CA 1
ATOM 4433 C C . ILE B 1 239 ? 16.844 13.219 -1.461 1 56.47 239 ILE B C 1
ATOM 4435 O O . ILE B 1 239 ? 16.875 12.102 -0.938 1 56.47 239 ILE B O 1
ATOM 4439 N N . GLU B 1 240 ? 17.812 13.844 -1.669 1 53.06 240 GLU B N 1
ATOM 4440 C CA . GLU B 1 240 ? 19.016 13.609 -0.876 1 53.06 240 GLU B CA 1
ATOM 4441 C C . GLU B 1 240 ? 18.703 13.57 0.615 1 53.06 240 GLU B C 1
ATOM 4443 O O . GLU B 1 240 ? 18.609 14.617 1.263 1 53.06 240 GLU B O 1
ATOM 4448 N N . THR B 1 241 ? 18.219 12.383 1.017 1 52.75 241 THR B N 1
ATOM 4449 C CA . THR B 1 241 ? 18.047 12.172 2.447 1 52.75 241 THR B CA 1
ATOM 4450 C C . THR B 1 241 ? 18.906 11.016 2.938 1 52.75 241 THR B C 1
ATOM 4452 O O . THR B 1 241 ? 19.391 10.211 2.137 1 52.75 241 THR B O 1
ATOM 4455 N N . PRO B 1 242 ? 19.25 11.055 4.168 1 47.38 242 PRO B N 1
ATOM 4456 C CA . PRO B 1 242 ? 20 9.922 4.719 1 47.38 242 PRO B CA 1
ATOM 4457 C C . PRO B 1 242 ? 19.328 8.578 4.441 1 47.38 242 PRO B C 1
ATOM 4459 O O . PRO B 1 242 ? 19.969 7.527 4.582 1 47.38 242 PRO B O 1
ATOM 4462 N N . ILE B 1 243 ? 18.141 8.719 3.898 1 48.06 243 ILE B N 1
ATOM 4463 C CA . ILE B 1 243 ? 17.391 7.492 3.676 1 48.06 243 ILE B CA 1
ATOM 4464 C C . ILE B 1 243 ? 17.922 6.781 2.434 1 48.06 243 ILE B C 1
ATOM 4466 O O . ILE B 1 243 ? 17.859 5.551 2.338 1 48.06 243 ILE B O 1
ATOM 4470 N N . LEU B 1 244 ? 18.406 7.547 1.604 1 52.03 244 LEU B N 1
ATOM 4471 C CA . LEU B 1 244 ? 18.938 6.93 0.393 1 52.03 244 LEU B CA 1
ATOM 4472 C C . LEU B 1 244 ? 20.25 6.211 0.678 1 52.03 244 LEU B C 1
ATOM 4474 O O . LEU B 1 244 ? 21.172 6.793 1.259 1 52.03 244 LEU B O 1
ATOM 4478 N N . THR B 1 245 ? 20.234 4.961 0.328 1 53.38 245 THR B N 1
ATOM 4479 C CA . THR B 1 245 ? 21.484 4.219 0.465 1 53.38 245 THR B CA 1
ATOM 4480 C C . THR B 1 245 ? 22.531 4.738 -0.519 1 53.38 245 THR B C 1
ATOM 4482 O O . THR B 1 245 ? 22.203 5.418 -1.489 1 53.38 245 THR B O 1
ATOM 4485 N N . ARG B 1 246 ? 23.859 4.469 -0.242 1 50.97 246 ARG B N 1
ATOM 4486 C CA . ARG B 1 246 ? 24.984 4.969 -1.032 1 50.97 246 ARG B CA 1
ATOM 4487 C C . ARG B 1 246 ? 24.859 4.539 -2.49 1 50.97 246 ARG B C 1
ATOM 4489 O O . ARG B 1 246 ? 25.031 5.355 -3.4 1 50.97 246 ARG B O 1
ATOM 4496 N N . PRO B 1 247 ? 24.594 3.217 -2.654 1 47.78 247 PRO B N 1
ATOM 4497 C CA . PRO B 1 247 ? 24.484 2.826 -4.062 1 47.78 247 PRO B CA 1
ATOM 4498 C C . PRO B 1 247 ? 23.344 3.533 -4.793 1 47.78 247 PRO B C 1
ATOM 4500 O O . PRO B 1 247 ? 23.484 3.893 -5.965 1 47.78 247 PRO B O 1
ATOM 4503 N N . ALA B 1 248 ? 22.391 3.859 -4.098 1 55 248 ALA B N 1
ATOM 4504 C CA . ALA B 1 248 ? 21.25 4.539 -4.707 1 55 248 ALA B CA 1
ATOM 4505 C C . ALA B 1 248 ? 21.594 5.984 -5.055 1 55 248 ALA B C 1
ATOM 4507 O O . ALA B 1 248 ? 21.188 6.488 -6.105 1 55 248 ALA B O 1
ATOM 4508 N N . ARG B 1 249 ? 22.344 6.531 -4.211 1 53.66 249 ARG B N 1
ATOM 4509 C CA . ARG B 1 249 ? 22.75 7.914 -4.43 1 53.66 249 ARG B CA 1
ATOM 4510 C C . ARG B 1 249 ? 23.578 8.047 -5.703 1 53.66 249 ARG B C 1
ATOM 4512 O O . ARG B 1 249 ? 23.438 9.016 -6.453 1 53.66 249 ARG B O 1
ATOM 4519 N N . VAL B 1 250 ? 24.438 7.098 -5.82 1 47.22 250 VAL B N 1
ATOM 4520 C CA . VAL B 1 250 ? 25.344 7.125 -6.969 1 47.22 250 VAL B CA 1
ATOM 4521 C C . VAL B 1 250 ? 24.531 6.992 -8.258 1 47.22 250 VAL B C 1
ATOM 4523 O O . VAL B 1 250 ? 24.812 7.672 -9.25 1 47.22 250 VAL B O 1
ATOM 4526 N N . LEU B 1 251 ? 23.609 6.148 -8.156 1 49.38 251 LEU B N 1
ATOM 4527 C CA . LEU B 1 251 ? 22.828 5.891 -9.352 1 49.38 251 LEU B CA 1
ATOM 4528 C C . LEU B 1 251 ? 21.984 7.105 -9.719 1 49.38 251 LEU B C 1
ATOM 4530 O O . LEU B 1 251 ? 21.75 7.375 -10.898 1 49.38 251 LEU B O 1
ATOM 4534 N N . LEU B 1 252 ? 21.547 7.836 -8.664 1 52.06 252 LEU B N 1
ATOM 4535 C CA . LEU B 1 252 ? 20.688 8.984 -8.875 1 52.06 252 LEU B CA 1
ATOM 4536 C C . LEU B 1 252 ? 21.5 10.242 -9.172 1 52.06 252 LEU B C 1
ATOM 4538 O O . LEU B 1 252 ? 20.953 11.242 -9.633 1 52.06 252 LEU B O 1
ATOM 4542 N N . ALA B 1 253 ? 22.703 10.297 -8.734 1 46.72 253 ALA B N 1
ATOM 4543 C CA . ALA B 1 253 ? 23.547 11.477 -8.898 1 46.72 253 ALA B CA 1
ATOM 4544 C C . ALA B 1 253 ? 23.375 12.078 -10.297 1 46.72 253 ALA B C 1
ATOM 4546 O O . ALA B 1 253 ? 23.391 13.305 -10.453 1 46.72 253 ALA B O 1
ATOM 4547 N N . GLY B 1 254 ? 23.172 11.305 -11.219 1 44.34 254 GLY B N 1
ATOM 4548 C CA . GLY B 1 254 ? 23.125 11.914 -12.531 1 44.34 254 GLY B CA 1
ATOM 4549 C C . GLY B 1 254 ? 21.781 12.531 -12.852 1 44.34 254 GLY B C 1
ATOM 4550 O O . GLY B 1 254 ? 21.641 13.289 -13.82 1 44.34 254 GLY B O 1
ATOM 4551 N N . SER B 1 255 ? 20.781 12.219 -12.242 1 50.94 255 SER B N 1
ATOM 4552 C CA . SER B 1 255 ? 19.453 12.664 -12.672 1 50.94 255 SER B CA 1
ATOM 4553 C C . SER B 1 255 ? 18.953 13.828 -11.82 1 50.94 255 SER B C 1
ATOM 4555 O O . SER B 1 255 ? 17.891 14.383 -12.086 1 50.94 255 SER B O 1
ATOM 4557 N N . GLY B 1 256 ? 19.844 14.453 -11.117 1 53.25 256 GLY B N 1
ATOM 4558 C CA . GLY B 1 256 ? 19.516 15.539 -10.211 1 53.25 256 GLY B CA 1
ATOM 4559 C C . GLY B 1 256 ? 18.672 15.094 -9.031 1 53.25 256 GLY B C 1
ATOM 4560 O O . GLY B 1 256 ? 17.906 14.133 -9.133 1 53.25 256 GLY B O 1
ATOM 4561 N N . LEU B 1 257 ? 19.109 15.312 -7.879 1 61.06 257 LEU B N 1
ATOM 4562 C CA . LEU B 1 257 ? 18.422 15.023 -6.625 1 61.06 257 LEU B CA 1
ATOM 4563 C C . LEU B 1 257 ? 17.547 16.203 -6.207 1 61.06 257 LEU B C 1
ATOM 4565 O O . LEU B 1 257 ? 17.891 17.359 -6.457 1 61.06 257 LEU B O 1
ATOM 4569 N N . GLY B 1 258 ? 16.234 15.867 -5.977 1 66.19 258 GLY B N 1
ATOM 4570 C CA . GLY B 1 258 ? 15.43 16.906 -5.352 1 66.19 258 GLY B CA 1
ATOM 4571 C C . GLY B 1 258 ? 16.062 17.469 -4.09 1 66.19 258 GLY B C 1
ATOM 4572 O O . GLY B 1 258 ? 17.047 16.922 -3.584 1 66.19 258 GLY B O 1
ATOM 4573 N N . ARG B 1 259 ? 15.688 18.781 -3.836 1 75.25 259 ARG B N 1
ATOM 4574 C CA . ARG B 1 259 ? 16.203 19.484 -2.66 1 75.25 259 ARG B CA 1
ATOM 4575 C C . ARG B 1 259 ? 15.195 19.422 -1.511 1 75.25 259 ARG B C 1
ATOM 4577 O O . ARG B 1 259 ? 13.984 19.516 -1.728 1 75.25 259 ARG B O 1
ATOM 4584 N N . VAL B 1 260 ? 15.648 19.156 -0.283 1 81.81 260 VAL B N 1
ATOM 4585 C CA . VAL B 1 260 ? 14.828 19.156 0.923 1 81.81 260 VAL B CA 1
ATOM 4586 C C . VAL B 1 260 ? 14.008 20.438 0.997 1 81.81 260 VAL B C 1
ATOM 4588 O O . VAL B 1 260 ? 12.852 20.422 1.418 1 81.81 260 VAL B O 1
ATOM 4591 N N . GLU B 1 261 ? 14.516 21.578 0.547 1 84.81 261 GLU B N 1
ATOM 4592 C CA . GLU B 1 261 ? 13.867 22.891 0.61 1 84.81 261 GLU B CA 1
ATOM 4593 C C . GLU B 1 261 ? 12.57 22.906 -0.199 1 84.81 261 GLU B C 1
ATOM 4595 O O . GLU B 1 261 ? 11.609 23.578 0.173 1 84.81 261 GLU B O 1
ATOM 4600 N N . ASP B 1 262 ? 12.609 22.172 -1.312 1 83 262 ASP B N 1
ATOM 4601 C CA . ASP B 1 262 ? 11.398 22.109 -2.133 1 83 262 ASP B CA 1
ATOM 4602 C C . ASP B 1 262 ? 10.297 21.328 -1.428 1 83 262 ASP B C 1
ATOM 4604 O O . ASP B 1 262 ? 9.117 21.641 -1.564 1 83 262 ASP B O 1
ATOM 4608 N N . VAL B 1 263 ? 10.711 20.281 -0.718 1 89.19 263 VAL B N 1
ATOM 4609 C CA . VAL B 1 263 ? 9.742 19.5 0.047 1 89.19 263 VAL B CA 1
ATOM 4610 C C . VAL B 1 263 ? 9.172 20.359 1.179 1 89.19 263 VAL B C 1
ATOM 4612 O O . VAL B 1 263 ? 7.961 20.359 1.414 1 89.19 263 VAL B O 1
ATOM 4615 N N . VAL B 1 264 ? 10.016 21.109 1.807 1 92.75 264 VAL B N 1
ATOM 4616 C CA . VAL B 1 264 ? 9.586 21.984 2.9 1 92.75 264 VAL B CA 1
ATOM 4617 C C . VAL B 1 264 ? 8.641 23.047 2.369 1 92.75 264 VAL B C 1
ATOM 4619 O O . VAL B 1 264 ? 7.641 23.391 3.014 1 92.75 264 VAL B O 1
ATOM 4622 N N . GLU B 1 265 ? 8.93 23.547 1.188 1 89.62 265 GLU B N 1
ATOM 4623 C CA . GLU B 1 265 ? 8.055 24.531 0.557 1 89.62 265 GLU B CA 1
ATOM 4624 C C . GLU B 1 265 ? 6.668 23.953 0.296 1 89.62 265 GLU B C 1
ATOM 4626 O O . GLU B 1 265 ? 5.656 24.594 0.617 1 89.62 265 GLU B O 1
ATOM 4631 N N . ALA B 1 266 ? 6.66 22.812 -0.274 1 89.94 266 ALA B N 1
ATOM 4632 C CA . ALA B 1 266 ? 5.387 22.172 -0.583 1 89.94 266 ALA B CA 1
ATOM 4633 C C . ALA B 1 266 ? 4.605 21.859 0.69 1 89.94 266 ALA B C 1
ATOM 4635 O O . ALA B 1 266 ? 3.393 22.062 0.748 1 89.94 266 ALA B O 1
ATOM 4636 N N . ALA B 1 267 ? 5.312 21.359 1.676 1 95.75 267 ALA B N 1
ATOM 4637 C CA . ALA B 1 267 ? 4.676 21.062 2.957 1 95.75 267 ALA B CA 1
ATOM 4638 C C . ALA B 1 267 ? 4.086 22.328 3.58 1 95.75 267 ALA B C 1
ATOM 4640 O O . ALA B 1 267 ? 3 22.297 4.164 1 95.75 267 ALA B O 1
ATOM 4641 N N . THR B 1 268 ? 4.801 23.391 3.475 1 96.12 268 THR B N 1
ATOM 4642 C CA . THR B 1 268 ? 4.332 24.641 4.035 1 96.12 268 THR B CA 1
ATOM 4643 C C . THR B 1 268 ? 3.084 25.141 3.309 1 96.12 268 THR B C 1
ATOM 4645 O O . THR B 1 268 ? 2.15 25.641 3.936 1 96.12 268 THR B O 1
ATOM 4648 N N . ARG B 1 269 ? 3.082 24.969 2.029 1 93.38 269 ARG B N 1
ATOM 4649 C CA . ARG B 1 269 ? 1.892 25.328 1.265 1 93.38 269 ARG B CA 1
ATOM 4650 C C . ARG B 1 269 ? 0.665 24.578 1.783 1 93.38 269 ARG B C 1
ATOM 4652 O O . ARG B 1 269 ? -0.38 25.188 2.023 1 93.38 269 ARG B O 1
ATOM 4659 N N . PHE B 1 270 ? 0.795 23.312 2.018 1 96 270 PHE B N 1
ATOM 4660 C CA . PHE B 1 270 ? -0.316 22.5 2.496 1 96 270 PHE B CA 1
ATOM 4661 C C . PHE B 1 270 ? -0.675 22.859 3.932 1 96 270 PHE B C 1
ATOM 4663 O O . PHE B 1 270 ? -1.851 22.859 4.305 1 96 270 PHE B O 1
ATOM 4670 N N . THR B 1 271 ? 0.313 23.125 4.77 1 97.25 271 THR B N 1
ATOM 4671 C CA . THR B 1 271 ? 0.095 23.328 6.195 1 97.25 271 THR B CA 1
ATOM 4672 C C . THR B 1 271 ? -0.44 24.734 6.469 1 97.25 271 THR B C 1
ATOM 4674 O O . THR B 1 271 ? -1.341 24.906 7.293 1 97.25 271 THR B O 1
ATOM 4677 N N . ALA B 1 272 ? 0.04 25.719 5.766 1 96.38 272 ALA B N 1
ATOM 4678 C CA . ALA B 1 272 ? -0.343 27.109 6 1 96.38 272 ALA B CA 1
ATOM 4679 C C . ALA B 1 272 ? -1.688 27.422 5.352 1 96.38 272 ALA B C 1
ATOM 4681 O O . ALA B 1 272 ? -2.549 28.047 5.969 1 96.38 272 ALA B O 1
ATOM 4682 N N . ASP B 1 273 ? -1.914 26.984 4.16 1 94.81 273 ASP B N 1
ATOM 4683 C CA . ASP B 1 273 ? -3.131 27.297 3.422 1 94.81 273 ASP B CA 1
ATOM 4684 C C . ASP B 1 273 ? -4.246 26.312 3.742 1 94.81 273 ASP B C 1
ATOM 4686 O O . ASP B 1 273 ? -4.324 25.234 3.139 1 94.81 273 ASP B O 1
ATOM 4690 N N . SER B 1 274 ? -5.156 26.719 4.621 1 94.94 274 SER B N 1
ATOM 4691 C CA . SER B 1 274 ? -6.195 25.828 5.125 1 94.94 274 SER B CA 1
ATOM 4692 C C . SER B 1 274 ? -7.27 25.578 4.074 1 94.94 274 SER B C 1
ATOM 4694 O O . SER B 1 274 ? -8.133 24.719 4.254 1 94.94 274 SER B O 1
ATOM 4696 N N . SER B 1 275 ? -7.148 26.219 2.965 1 93.25 275 SER B N 1
ATOM 4697 C CA . SER B 1 275 ? -8.148 26.047 1.922 1 93.25 275 SER B CA 1
ATOM 4698 C C . SER B 1 275 ? -7.809 24.859 1.024 1 93.25 275 SER B C 1
ATOM 4700 O O . SER B 1 275 ? -8.633 24.422 0.222 1 93.25 275 SER B O 1
ATOM 4702 N N . ILE B 1 276 ? -6.617 24.359 1.146 1 93.19 276 ILE B N 1
ATOM 4703 C CA . ILE B 1 276 ? -6.219 23.234 0.312 1 93.19 276 ILE B CA 1
ATOM 4704 C C . ILE B 1 276 ? -6.641 21.922 0.978 1 93.19 276 ILE B C 1
ATOM 4706 O O . ILE B 1 276 ? -6.121 21.562 2.035 1 93.19 276 ILE B O 1
ATOM 4710 N N . CYS B 1 277 ? -7.57 21.266 0.369 1 92.94 277 CYS B N 1
ATOM 4711 C CA . CYS B 1 277 ? -8.133 20.047 0.915 1 92.94 277 CYS B CA 1
ATOM 4712 C C . CYS B 1 277 ? -8.039 18.906 -0.093 1 92.94 277 CYS B C 1
ATOM 4714 O O . CYS B 1 277 ? -8.5 19.031 -1.229 1 92.94 277 CYS B O 1
ATOM 4716 N N . GLY B 1 278 ? -7.465 17.797 0.36 1 91.81 278 GLY B N 1
ATOM 4717 C CA . GLY B 1 278 ? -7.531 16.562 -0.416 1 91.81 278 GLY B CA 1
ATOM 4718 C C . GLY B 1 278 ? -6.621 16.578 -1.631 1 91.81 278 GLY B C 1
ATOM 4719 O O . GLY B 1 278 ? -6.977 16.047 -2.686 1 91.81 278 GLY B O 1
ATOM 4720 N N . ARG B 1 279 ? -5.48 17.234 -1.533 1 88.56 279 ARG B N 1
ATOM 4721 C CA . ARG B 1 279 ? -4.578 17.359 -2.674 1 88.56 279 ARG B CA 1
ATOM 4722 C C . ARG B 1 279 ? -3.24 16.688 -2.391 1 88.56 279 ARG B C 1
ATOM 4724 O O . ARG B 1 279 ? -2.859 16.516 -1.231 1 88.56 279 ARG B O 1
ATOM 4731 N N . ALA B 1 280 ? -2.57 16.266 -3.457 1 88.06 280 ALA B N 1
ATOM 4732 C CA . ALA B 1 280 ? -1.243 15.672 -3.359 1 88.06 280 ALA B CA 1
ATOM 4733 C C . ALA B 1 280 ? -0.261 16.344 -4.312 1 88.06 280 ALA B C 1
ATOM 4735 O O . ALA B 1 280 ? -0.61 16.672 -5.449 1 88.06 280 ALA B O 1
ATOM 4736 N N . LEU B 1 281 ? 0.951 16.578 -3.797 1 84.25 281 LEU B N 1
ATOM 4737 C CA . LEU B 1 281 ? 2.008 17.188 -4.602 1 84.25 281 LEU B CA 1
ATOM 4738 C C . LEU B 1 281 ? 3.209 16.25 -4.711 1 84.25 281 LEU B C 1
ATOM 4740 O O . LEU B 1 281 ? 3.598 15.617 -3.727 1 84.25 281 LEU B O 1
ATOM 4744 N N . CYS B 1 282 ? 3.779 16.125 -5.848 1 79.06 282 CYS B N 1
ATOM 4745 C CA . CYS B 1 282 ? 5.066 15.469 -6.078 1 79.06 282 CYS B CA 1
ATOM 4746 C C . CYS B 1 282 ? 6.188 16.5 -6.16 1 79.06 282 CYS B C 1
ATOM 4748 O O . CYS B 1 282 ? 6.012 17.578 -6.738 1 79.06 282 CYS B O 1
ATOM 4750 N N . ILE B 1 283 ? 7.281 16.234 -5.551 1 79.38 283 ILE B N 1
ATOM 4751 C CA . ILE B 1 283 ? 8.438 17.125 -5.527 1 79.38 283 ILE B CA 1
ATOM 4752 C C . ILE B 1 283 ? 9.664 16.391 -6.07 1 79.38 283 ILE B C 1
ATOM 4754 O O . ILE B 1 283 ? 9.992 15.289 -5.621 1 79.38 283 ILE B O 1
ATOM 4758 N N . GLY B 1 284 ? 10.32 16.875 -6.992 1 70.81 284 GLY B N 1
ATOM 4759 C CA . GLY B 1 284 ? 11.516 16.281 -7.574 1 70.81 284 GLY B CA 1
ATOM 4760 C C . GLY B 1 284 ? 12.359 17.266 -8.359 1 70.81 284 GLY B C 1
ATOM 4761 O O . GLY B 1 284 ? 12.109 18.469 -8.312 1 70.81 284 GLY B O 1
ATOM 4762 N N . PRO B 1 285 ? 13.523 16.703 -8.875 1 63.69 285 PRO B N 1
ATOM 4763 C CA . PRO B 1 285 ? 14.359 17.578 -9.688 1 63.69 285 PRO B CA 1
ATOM 4764 C C . PRO B 1 285 ? 13.586 18.234 -10.828 1 63.69 285 PRO B C 1
ATOM 4766 O O . PRO B 1 285 ? 12.633 17.656 -11.352 1 63.69 285 PRO B O 1
ATOM 4769 N N . PRO B 1 286 ? 13.984 19.562 -10.914 1 56.44 286 PRO B N 1
ATOM 4770 C CA . PRO B 1 286 ? 13.359 20.219 -12.07 1 56.44 286 PRO B CA 1
ATOM 4771 C C . PRO B 1 286 ? 13.57 19.438 -13.367 1 56.44 286 PRO B C 1
ATOM 4773 O O . PRO B 1 286 ? 14.664 18.938 -13.617 1 56.44 286 PRO B O 1
ATOM 4776 N N . ALA B 1 287 ? 12.664 18.531 -13.734 1 53.59 287 ALA B N 1
ATOM 4777 C CA . ALA B 1 287 ? 12.789 17.734 -14.953 1 53.59 287 ALA B CA 1
ATOM 4778 C C . ALA B 1 287 ? 11.641 18 -15.914 1 53.59 287 ALA B C 1
ATOM 4780 O O . ALA B 1 287 ? 10.633 18.609 -15.523 1 53.59 287 ALA B O 1
ATOM 4781 N N . LYS B 1 288 ? 12.117 17.781 -17.125 1 55.03 288 LYS B N 1
ATOM 4782 C CA . LYS B 1 288 ? 11 17.766 -18.062 1 55.03 288 LYS B CA 1
ATOM 4783 C C . LYS B 1 288 ? 10.016 16.641 -17.719 1 55.03 288 LYS B C 1
ATOM 4785 O O . LYS B 1 288 ? 10.359 15.719 -16.969 1 55.03 288 LYS B O 1
ATOM 4790 N N . ALA B 1 289 ? 8.836 16.891 -17.641 1 52.09 289 ALA B N 1
ATOM 4791 C CA . ALA B 1 289 ? 7.844 15.875 -17.281 1 52.09 289 ALA B CA 1
ATOM 4792 C C . ALA B 1 289 ? 7.113 15.375 -18.531 1 52.09 289 ALA B C 1
ATOM 4794 O O . ALA B 1 289 ? 6.945 16.109 -19.5 1 52.09 289 ALA B O 1
ATOM 4795 N N . MET B 1 290 ? 7.191 14.016 -18.609 1 50.75 290 MET B N 1
ATOM 4796 C CA . MET B 1 290 ? 6.305 13.461 -19.625 1 50.75 290 MET B CA 1
ATOM 4797 C C . MET B 1 290 ? 4.965 13.062 -19.016 1 50.75 290 MET B C 1
ATOM 4799 O O . MET B 1 290 ? 4.871 12.805 -17.812 1 50.75 290 MET B O 1
ATOM 4803 N N . ARG B 1 291 ? 4.016 13.383 -19.672 1 47.22 291 ARG B N 1
ATOM 4804 C CA . ARG B 1 291 ? 2.684 12.953 -19.25 1 47.22 291 ARG B CA 1
ATOM 4805 C C . ARG B 1 291 ? 2.467 11.477 -19.547 1 47.22 291 ARG B C 1
ATOM 4807 O O . ARG B 1 291 ? 2.611 11.039 -20.688 1 47.22 291 ARG B O 1
ATOM 4814 N N . ALA B 1 292 ? 2.557 10.789 -18.406 1 44.84 292 ALA B N 1
ATOM 4815 C CA . ALA B 1 292 ? 2.248 9.367 -18.562 1 44.84 292 ALA B CA 1
ATOM 4816 C C . ALA B 1 292 ? 0.883 9.172 -19.219 1 44.84 292 ALA B C 1
ATOM 4818 O O . ALA B 1 292 ? 0.115 10.125 -19.359 1 44.84 292 ALA B O 1
ATOM 4819 N N . ALA B 1 293 ? 0.815 7.977 -19.719 1 41.59 293 ALA B N 1
ATOM 4820 C CA . ALA B 1 293 ? -0.426 7.672 -20.422 1 41.59 293 ALA B CA 1
ATOM 4821 C C . ALA B 1 293 ? -1.643 7.992 -19.562 1 41.59 293 ALA B C 1
ATOM 4823 O O . ALA B 1 293 ? -2.701 8.352 -20.078 1 41.59 293 ALA B O 1
ATOM 4824 N N . ASP B 1 294 ? -1.384 7.969 -18.281 1 39.47 294 ASP B N 1
ATOM 4825 C CA . ASP B 1 294 ? -2.49 8.227 -17.359 1 39.47 294 ASP B CA 1
ATOM 4826 C C . ASP B 1 294 ? -2.598 9.711 -17.031 1 39.47 294 ASP B C 1
ATOM 4828 O O . ASP B 1 294 ? -3.408 10.109 -16.188 1 39.47 294 ASP B O 1
ATOM 4832 N N . GLY B 1 295 ? -1.852 10.422 -17.703 1 44.56 295 GLY B N 1
ATOM 4833 C CA . GLY B 1 295 ? -1.885 11.875 -17.578 1 44.56 295 GLY B CA 1
ATOM 4834 C C . GLY B 1 295 ? -0.986 12.391 -16.469 1 44.56 295 GLY B C 1
ATOM 4835 O O . GLY B 1 295 ? -0.827 13.602 -16.312 1 44.56 295 GLY B O 1
ATOM 4836 N N . GLN B 1 296 ? -0.58 11.43 -15.766 1 45.97 296 GLN B N 1
ATOM 4837 C CA . GLN B 1 296 ? 0.283 11.898 -14.688 1 45.97 296 GLN B CA 1
ATOM 4838 C C . GLN B 1 296 ? 1.646 12.328 -15.219 1 45.97 296 GLN B C 1
ATOM 4840 O O . GLN B 1 296 ? 2.172 11.734 -16.156 1 45.97 296 GLN B O 1
ATOM 4845 N N . LEU B 1 297 ? 2.002 13.492 -14.805 1 48.53 297 LEU B N 1
ATOM 4846 C CA . LEU B 1 297 ? 3.338 13.938 -15.188 1 48.53 297 LEU B CA 1
ATOM 4847 C C . LEU B 1 297 ? 4.406 13.086 -14.508 1 48.53 297 LEU B C 1
ATOM 4849 O O . LEU B 1 297 ? 4.371 12.883 -13.297 1 48.53 297 LEU B O 1
ATOM 4853 N N . ILE B 1 298 ? 4.977 12.305 -15.398 1 50.22 298 ILE B N 1
ATOM 4854 C CA . ILE B 1 298 ? 6.109 11.516 -14.93 1 50.22 298 ILE B CA 1
ATOM 4855 C C . ILE B 1 298 ? 7.418 12.234 -15.266 1 50.22 298 ILE B C 1
ATOM 4857 O O . ILE B 1 298 ? 7.629 12.641 -16.406 1 50.22 298 ILE B O 1
ATOM 4861 N N . PRO B 1 299 ? 8.164 12.555 -14.25 1 50.22 299 PRO B N 1
ATOM 4862 C CA . PRO B 1 299 ? 9.438 13.195 -14.578 1 50.22 299 PRO B CA 1
ATOM 4863 C C . PRO B 1 299 ? 10.312 12.352 -15.5 1 50.22 299 PRO B C 1
ATOM 4865 O O . PRO B 1 299 ? 10.344 11.125 -15.367 1 50.22 299 PRO B O 1
ATOM 4868 N N . VAL B 1 300 ? 10.578 12.836 -16.656 1 51.56 300 VAL B N 1
ATOM 4869 C CA . VAL B 1 300 ? 11.516 12.195 -17.562 1 51.56 300 VAL B CA 1
ATOM 4870 C C . VAL B 1 300 ? 12.898 12.828 -17.422 1 51.56 300 VAL B C 1
ATOM 4872 O O . VAL B 1 300 ? 13.016 14.031 -17.188 1 51.56 300 VAL B O 1
ATOM 4875 N N . PHE B 1 301 ? 13.773 11.867 -17.156 1 49.38 301 PHE B N 1
ATOM 4876 C CA . PHE B 1 301 ? 15.133 12.352 -16.953 1 49.38 301 PHE B CA 1
ATOM 4877 C C . PHE B 1 301 ? 16.031 11.945 -18.125 1 49.38 301 PHE B C 1
ATOM 4879 O O . PHE B 1 301 ? 15.68 11.055 -18.891 1 49.38 301 PHE B O 1
ATOM 4886 N N . GLY B 1 302 ? 17.047 12.602 -18.219 1 47.34 302 GLY B N 1
ATOM 4887 C CA . GLY B 1 302 ? 18.094 12.32 -19.203 1 47.34 302 GLY B CA 1
ATOM 4888 C C . GLY B 1 302 ? 17.641 12.578 -20.625 1 47.34 302 GLY B C 1
ATOM 4889 O O . GLY B 1 302 ? 16.906 13.531 -20.891 1 47.34 302 GLY B O 1
ATOM 4890 N N . ASP B 1 303 ? 18.094 11.664 -21.5 1 49.56 303 ASP B N 1
ATOM 4891 C CA . ASP B 1 303 ? 17.906 11.828 -22.938 1 49.56 303 ASP B CA 1
ATOM 4892 C C . ASP B 1 303 ? 16.422 11.805 -23.281 1 49.56 303 ASP B C 1
ATOM 4894 O O . ASP B 1 303 ? 16.016 12.352 -24.312 1 49.56 303 ASP B O 1
ATOM 4898 N N . ASP B 1 304 ? 15.727 11.234 -22.359 1 48.91 304 ASP B N 1
ATOM 4899 C CA . ASP B 1 304 ? 14.305 11.102 -22.672 1 48.91 304 ASP B CA 1
ATOM 4900 C C . ASP B 1 304 ? 13.562 12.414 -22.453 1 48.91 304 ASP B C 1
ATOM 4902 O O . ASP B 1 304 ? 12.414 12.562 -22.859 1 48.91 304 ASP B O 1
ATOM 4906 N N . ALA B 1 305 ? 14.344 13.328 -21.844 1 50.31 305 ALA B N 1
ATOM 4907 C CA . ALA B 1 305 ? 13.766 14.625 -21.5 1 50.31 305 ALA B CA 1
ATOM 4908 C C . ALA B 1 305 ? 13.852 15.602 -22.672 1 50.31 305 ALA B C 1
ATOM 4910 O O . ALA B 1 305 ? 13.219 16.656 -22.656 1 50.31 305 ALA B O 1
ATOM 4911 N N . GLN B 1 306 ? 14.711 15.375 -23.5 1 49.47 306 GLN B N 1
ATOM 4912 C CA . GLN B 1 306 ? 15.047 16.406 -24.469 1 49.47 306 GLN B CA 1
ATOM 4913 C C . GLN B 1 306 ? 13.797 17 -25.094 1 49.47 306 GLN B C 1
ATOM 4915 O O . GLN B 1 306 ? 13.734 18.219 -25.344 1 49.47 306 GLN B O 1
ATOM 4920 N N . ASP B 1 307 ? 12.875 16.172 -25.562 1 48.62 307 ASP B N 1
ATOM 4921 C CA . ASP B 1 307 ? 11.789 16.703 -26.359 1 48.62 307 ASP B CA 1
ATOM 4922 C C . ASP B 1 307 ? 10.508 16.812 -25.547 1 48.62 307 ASP B C 1
ATOM 4924 O O . ASP B 1 307 ? 9.422 17.031 -26.094 1 48.62 307 ASP B O 1
ATOM 4928 N N . LYS B 1 308 ? 10.727 16.625 -24.359 1 52.53 308 LYS B N 1
ATOM 4929 C CA . LYS B 1 308 ? 9.477 16.641 -23.594 1 52.53 308 LYS B CA 1
ATOM 4930 C C . LYS B 1 308 ? 9.336 17.953 -22.828 1 52.53 308 LYS B C 1
ATOM 4932 O O . LYS B 1 308 ? 10.336 18.547 -22.422 1 52.53 308 LYS B O 1
ATOM 4937 N N . SER B 1 309 ? 8.148 18.672 -22.953 1 46.75 309 SER B N 1
ATOM 4938 C CA . SER B 1 309 ? 7.77 19.922 -22.297 1 46.75 309 SER B CA 1
ATOM 4939 C C . SER B 1 309 ? 7.062 19.641 -20.969 1 46.75 309 SER B C 1
ATOM 4941 O O . SER B 1 309 ? 6.27 18.703 -20.859 1 46.75 309 SER B O 1
ATOM 4943 N N . GLY B 1 310 ? 7.762 19.641 -19.812 1 48.09 310 GLY B N 1
ATOM 4944 C CA . GLY B 1 310 ? 7.086 19.594 -18.516 1 48.09 310 GLY B CA 1
ATOM 4945 C C . GLY B 1 310 ? 7.418 20.781 -17.641 1 48.09 310 GLY B C 1
ATOM 4946 O O . GLY B 1 310 ? 8.25 21.625 -18 1 48.09 310 GLY B O 1
ATOM 4947 N N . PRO B 1 311 ? 6.504 21 -16.719 1 45.53 311 PRO B N 1
ATOM 4948 C CA . PRO B 1 311 ? 6.766 22.188 -15.906 1 45.53 311 PRO B CA 1
ATOM 4949 C C . PRO B 1 311 ? 8.18 22.219 -15.328 1 45.53 311 PRO B C 1
ATOM 4951 O O . PRO B 1 311 ? 8.742 21.156 -15.031 1 45.53 311 PRO B O 1
ATOM 4954 N N . GLU B 1 312 ? 8.852 23.219 -15.602 1 50.69 312 GLU B N 1
ATOM 4955 C CA . GLU B 1 312 ? 10.164 23.531 -15.039 1 50.69 312 GLU B CA 1
ATOM 4956 C C . GLU B 1 312 ? 10.141 23.469 -13.516 1 50.69 312 GLU B C 1
ATOM 4958 O O . GLU B 1 312 ? 11.195 23.531 -12.867 1 50.69 312 GLU B O 1
ATOM 4963 N N . THR B 1 313 ? 8.953 23.266 -12.961 1 56.19 313 THR B N 1
ATOM 4964 C CA . THR B 1 313 ? 9.016 23.344 -11.5 1 56.19 313 THR B CA 1
ATOM 4965 C C . THR B 1 313 ? 9.234 21.969 -10.891 1 56.19 313 THR B C 1
ATOM 4967 O O . THR B 1 313 ? 8.875 20.953 -11.492 1 56.19 313 THR B O 1
ATOM 4970 N N . GLY B 1 314 ? 10.031 21.875 -9.867 1 64.69 314 GLY B N 1
ATOM 4971 C CA . GLY B 1 314 ? 10.312 20.656 -9.109 1 64.69 314 GLY B CA 1
ATOM 4972 C C . GLY B 1 314 ? 9.125 20.172 -8.305 1 64.69 314 GLY B C 1
ATOM 4973 O O . GLY B 1 314 ? 9.25 19.25 -7.496 1 64.69 314 GLY B O 1
ATOM 4974 N N . ILE B 1 315 ? 7.891 20.969 -8.43 1 65.44 315 ILE B N 1
ATOM 4975 C CA . ILE B 1 315 ? 6.691 20.594 -7.688 1 65.44 315 ILE B CA 1
ATOM 4976 C C . ILE B 1 315 ? 5.508 20.484 -8.648 1 65.44 315 ILE B C 1
ATOM 4978 O O . ILE B 1 315 ? 5.262 21.375 -9.453 1 65.44 315 ILE B O 1
ATOM 4982 N N . TRP B 1 316 ? 4.801 19.406 -8.664 1 65.88 316 TRP B N 1
ATOM 4983 C CA . TRP B 1 316 ? 3.598 19.281 -9.477 1 65.88 316 TRP B CA 1
ATOM 4984 C C . TRP B 1 316 ? 2.543 18.438 -8.766 1 65.88 316 TRP B C 1
ATOM 4986 O O . TRP B 1 316 ? 2.865 17.656 -7.879 1 65.88 316 TRP B O 1
ATOM 4996 N N . GLU B 1 317 ? 1.257 18.625 -9.141 1 67.31 317 GLU B N 1
ATOM 4997 C CA . GLU B 1 317 ? 0.134 17.938 -8.508 1 67.31 317 GLU B CA 1
ATOM 4998 C C . GLU B 1 317 ? -0.061 16.547 -9.094 1 67.31 317 GLU B C 1
ATOM 5000 O O . GLU B 1 317 ? 0.138 16.344 -10.297 1 67.31 317 GLU B O 1
ATOM 5005 N N . VAL B 1 318 ? -0.385 15.617 -8.195 1 60.12 318 VAL B N 1
ATOM 5006 C CA . VAL B 1 318 ? -0.713 14.266 -8.617 1 60.12 318 VAL B CA 1
ATOM 5007 C C . VAL B 1 318 ? -2.064 13.852 -8.039 1 60.12 318 VAL B C 1
ATOM 5009 O O . VAL B 1 318 ? -2.482 14.359 -7 1 60.12 318 VAL B O 1
ATOM 5012 N N . TYR B 1 319 ? -2.889 12.969 -8.773 1 55.78 319 TYR B N 1
ATOM 5013 C CA . TYR B 1 319 ? -4.141 12.336 -8.383 1 55.78 319 TYR B CA 1
ATOM 5014 C C . TYR B 1 319 ? -5.246 13.375 -8.211 1 55.78 319 TYR B C 1
ATOM 5016 O O . TYR B 1 319 ? -6.219 13.141 -7.484 1 55.78 319 TYR B O 1
ATOM 5024 N N . GLY B 1 320 ? -4.961 14.586 -8.75 1 51.47 320 GLY B N 1
ATOM 5025 C CA . GLY B 1 320 ? -6.023 15.578 -8.727 1 51.47 320 GLY B CA 1
ATOM 5026 C C . GLY B 1 320 ? -7.293 15.117 -9.414 1 51.47 320 GLY B C 1
ATOM 5027 O O . GLY B 1 320 ? -8.391 15.555 -9.062 1 51.47 320 GLY B O 1
ATOM 5028 N N . ASP B 1 321 ? -7.141 14.078 -10.305 1 50.22 321 ASP B N 1
ATOM 5029 C CA . ASP B 1 321 ? -8.25 13.688 -11.172 1 50.22 321 ASP B CA 1
ATOM 5030 C C . ASP B 1 321 ? -8.914 12.406 -10.656 1 50.22 321 ASP B C 1
ATOM 5032 O O . ASP B 1 321 ? -9.773 11.836 -11.336 1 50.22 321 ASP B O 1
ATOM 5036 N N . ASP B 1 322 ? -8.539 11.961 -9.555 1 52.69 322 ASP B N 1
ATOM 5037 C CA . ASP B 1 322 ? -9.094 10.734 -8.992 1 52.69 322 ASP B CA 1
ATOM 5038 C C . ASP B 1 322 ? -10.617 10.75 -9.031 1 52.69 322 ASP B C 1
ATOM 5040 O O . ASP B 1 322 ? -11.258 9.703 -9.172 1 52.69 322 ASP B O 1
ATOM 5044 N N . PHE B 1 323 ? -11.109 11.945 -8.805 1 49.03 323 PHE B N 1
ATOM 5045 C CA . PHE B 1 323 ? -12.555 12.023 -8.648 1 49.03 323 PHE B CA 1
ATOM 5046 C C . PHE B 1 323 ? -13.227 12.258 -10 1 49.03 323 PHE B C 1
ATOM 5048 O O . PHE B 1 323 ? -14.461 12.281 -10.086 1 49.03 323 PHE B O 1
ATOM 5055 N N . GLU B 1 324 ? -12.43 12.633 -10.922 1 48.5 324 GLU B N 1
ATOM 5056 C CA . GLU B 1 324 ? -13.016 12.812 -12.25 1 48.5 324 GLU B CA 1
ATOM 5057 C C . GLU B 1 324 ? -13.531 11.484 -12.805 1 48.5 324 GLU B C 1
ATOM 5059 O O . GLU B 1 324 ? -14.586 11.445 -13.438 1 48.5 324 GLU B O 1
ATOM 5064 N N . ALA B 1 325 ? -12.742 10.484 -12.727 1 42.22 325 ALA B N 1
ATOM 5065 C CA . ALA B 1 325 ? -13.172 9.148 -13.125 1 42.22 325 ALA B CA 1
ATOM 5066 C C . ALA B 1 325 ? -13.336 8.242 -11.914 1 42.22 325 ALA B C 1
ATOM 5068 O O . ALA B 1 325 ? -12.422 7.484 -11.57 1 42.22 325 ALA B O 1
ATOM 5069 N N . VAL B 1 326 ? -14.227 8.781 -11.062 1 45.56 326 VAL B N 1
ATOM 5070 C CA . VAL B 1 326 ? -14.445 7.992 -9.852 1 45.56 326 VAL B CA 1
ATOM 5071 C C . VAL B 1 326 ? -15.352 6.805 -10.164 1 45.56 326 VAL B C 1
ATOM 5073 O O . VAL B 1 326 ? -16.359 6.953 -10.852 1 45.56 326 VAL B O 1
ATOM 5076 N N . GLU B 1 327 ? -14.758 5.73 -9.766 1 49.5 327 GLU B N 1
ATOM 5077 C CA . GLU B 1 327 ? -15.578 4.52 -9.852 1 49.5 327 GLU B CA 1
ATOM 5078 C C . GLU B 1 327 ? -16.906 4.699 -9.109 1 49.5 327 GLU B C 1
ATOM 5080 O O . GLU B 1 327 ? -16.984 5.453 -8.141 1 49.5 327 GLU B O 1
ATOM 5085 N N . ALA B 1 328 ? -17.844 4.223 -9.734 1 47.5 328 ALA B N 1
ATOM 5086 C CA . ALA B 1 328 ? -19.219 4.359 -9.273 1 47.5 328 ALA B CA 1
ATOM 5087 C C . ALA B 1 328 ? -19.328 4.102 -7.773 1 47.5 328 ALA B C 1
ATOM 5089 O O . ALA B 1 328 ? -20.094 4.773 -7.074 1 47.5 328 ALA B O 1
ATOM 5090 N N . TRP B 1 329 ? -18.422 3.316 -7.352 1 48 329 TRP B N 1
ATOM 5091 C CA . TRP B 1 329 ? -18.5 2.967 -5.938 1 48 329 TRP B CA 1
ATOM 5092 C C . TRP B 1 329 ? -18.094 4.148 -5.062 1 48 329 TRP B C 1
ATOM 5094 O O . TRP B 1 329 ? -18.828 4.527 -4.145 1 48 329 TRP B O 1
ATOM 5104 N N . THR B 1 330 ? -17.016 4.602 -5.371 1 48.09 330 THR B N 1
ATOM 5105 C CA . THR B 1 330 ? -16.531 5.73 -4.582 1 48.09 330 THR B CA 1
ATOM 5106 C C . THR B 1 330 ? -17.5 6.91 -4.68 1 48.09 330 THR B C 1
ATOM 5108 O O . THR B 1 330 ? -17.812 7.547 -3.67 1 48.09 330 THR B O 1
ATOM 5111 N N . ARG B 1 331 ? -17.906 7.043 -5.883 1 50.19 331 ARG B N 1
ATOM 5112 C CA . ARG B 1 331 ? -18.859 8.141 -6.074 1 50.19 331 ARG B CA 1
ATOM 5113 C C . ARG B 1 331 ? -20.094 7.957 -5.207 1 50.19 331 ARG B C 1
ATOM 5115 O O . ARG B 1 331 ? -20.516 8.883 -4.516 1 50.19 331 ARG B O 1
ATOM 5122 N N . ARG B 1 332 ? -20.625 6.77 -5.262 1 49.53 332 ARG B N 1
ATOM 5123 C CA . ARG B 1 332 ? -21.859 6.496 -4.535 1 49.53 332 ARG B CA 1
ATOM 5124 C C . ARG B 1 332 ? -21.641 6.598 -3.027 1 49.53 332 ARG B C 1
ATOM 5126 O O . ARG B 1 332 ? -22.5 7.105 -2.305 1 49.53 332 ARG B O 1
ATOM 5133 N N . TRP B 1 333 ? -20.531 6.188 -2.637 1 48.16 333 TRP B N 1
ATOM 5134 C CA . TRP B 1 333 ? -20.266 6.223 -1.2 1 48.16 333 TRP B CA 1
ATOM 5135 C C . TRP B 1 333 ? -20.047 7.652 -0.72 1 48.16 333 TRP B C 1
ATOM 5137 O O . TRP B 1 333 ? -20.516 8.031 0.356 1 48.16 333 TRP B O 1
ATOM 5147 N N . VAL B 1 334 ? -19.359 8.312 -1.521 1 43.81 334 VAL B N 1
ATOM 5148 C CA . VAL B 1 334 ? -19.141 9.703 -1.164 1 43.81 334 VAL B CA 1
ATOM 5149 C C . VAL B 1 334 ? -20.469 10.438 -1.062 1 43.81 334 VAL B C 1
ATOM 5151 O O . VAL B 1 334 ? -20.688 11.227 -0.14 1 43.81 334 VAL B O 1
ATOM 5154 N N . GLU B 1 335 ? -21.281 10.062 -2.047 1 46.59 335 GLU B N 1
ATOM 5155 C CA . GLU B 1 335 ? -22.609 10.672 -2.053 1 46.59 335 GLU B CA 1
ATOM 5156 C C . GLU B 1 335 ? -23.406 10.266 -0.818 1 46.59 335 GLU B C 1
ATOM 5158 O O . GLU B 1 335 ? -24.141 11.086 -0.245 1 46.59 335 GLU B O 1
ATOM 5163 N N . LEU B 1 336 ? -23.203 9.023 -0.421 1 46.16 336 LEU B N 1
ATOM 5164 C CA . LEU B 1 336 ? -23.938 8.5 0.721 1 46.16 336 LEU B CA 1
ATOM 5165 C C . LEU B 1 336 ? -23.453 9.133 2.021 1 46.16 336 LEU B C 1
ATOM 5167 O O . LEU B 1 336 ? -24.234 9.336 2.949 1 46.16 336 LEU B O 1
ATOM 5171 N N . LEU B 1 337 ? -22.219 9.367 2.061 1 43.94 337 LEU B N 1
ATOM 5172 C CA . LEU B 1 337 ? -21.656 9.938 3.279 1 43.94 337 LEU B CA 1
ATOM 5173 C C . LEU B 1 337 ? -22.188 11.344 3.521 1 43.94 337 LEU B C 1
ATOM 5175 O O . LEU B 1 337 ? -22.281 11.789 4.668 1 43.94 337 LEU B O 1
ATOM 5179 N N . CYS B 1 338 ? -22.5 11.984 2.492 1 38.94 338 CYS B N 1
ATOM 5180 C CA . CYS B 1 338 ? -23.031 13.336 2.633 1 38.94 338 CYS B CA 1
ATOM 5181 C C . CYS B 1 338 ? -24.484 13.305 3.082 1 38.94 338 CYS B C 1
ATOM 5183 O O . CYS B 1 338 ? -25 14.297 3.598 1 38.94 338 CYS B O 1
ATOM 5185 N N . THR B 1 339 ? -25.172 12.109 2.729 1 39.47 339 THR B N 1
ATOM 5186 C CA . THR B 1 339 ? -26.594 12.07 3.082 1 39.47 339 THR B CA 1
ATOM 5187 C C . THR B 1 339 ? -26.781 11.531 4.492 1 39.47 339 THR B C 1
ATOM 5189 O O . THR B 1 339 ? -27.875 11.578 5.039 1 39.47 339 THR B O 1
ATOM 5192 N N . ALA B 1 340 ? -25.703 11 5.043 1 36.38 340 ALA B N 1
ATOM 5193 C CA . ALA B 1 340 ? -25.906 10.484 6.395 1 36.38 340 ALA B CA 1
ATOM 5194 C C . ALA B 1 340 ? -25.609 11.555 7.441 1 36.38 340 ALA B C 1
ATOM 5196 O O . ALA B 1 340 ? -24.797 12.445 7.215 1 36.38 340 ALA B O 1
#

Nearest PDB structures (foldseek):
  8cwl-assembly1_B  TM=8.274E-01  e=5.476E-18  Homo sapiens
  1iy8-assembly1_B  TM=8.260E-01  e=6.659E-16  Leifsonia aquatica
  6jhb-assembly1_B-2  TM=7.999E-01  e=7.632E-14  Microcystis aeruginosa FACHB-905 = DIANCHI905
  1yxm-assembly1_C  TM=8.310E-01  e=3.165E-13  Homo sapiens
  6jh7-assembly1_A-2  TM=7.533E-01  e=4.517E-13  Microcystis aeruginosa FACHB-905 = DIANCHI905